Protein AF-A0AAJ5ZAP2-F1 (afdb_monomer)

Radius of gyration: 28.14 Å; Cα contacts (8 Å, |Δi|>4): 403; chains: 1; bounding box: 97×47×74 Å

Structure (mmCIF, N/CA/C/O backbone):
data_AF-A0AAJ5ZAP2-F1
#
_entry.id   AF-A0AAJ5ZAP2-F1
#
loop_
_atom_site.group_PDB
_atom_site.id
_atom_site.type_symbol
_atom_site.label_atom_id
_atom_site.label_alt_id
_atom_site.label_comp_id
_atom_site.label_asym_id
_atom_site.label_entity_id
_atom_site.label_seq_id
_atom_site.pdbx_PDB_ins_code
_atom_site.Cartn_x
_atom_site.Cartn_y
_atom_site.Cartn_z
_atom_site.occupancy
_atom_site.B_iso_or_equiv
_atom_site.auth_seq_id
_atom_site.auth_comp_id
_atom_site.auth_asym_id
_atom_site.auth_atom_id
_atom_site.pdbx_PDB_model_num
ATOM 1 N N . MET A 1 1 ? 60.462 7.845 -5.601 1.00 35.00 1 MET A N 1
ATOM 2 C CA . MET A 1 1 ? 60.141 7.765 -7.045 1.00 35.00 1 MET A CA 1
ATOM 3 C C . MET A 1 1 ? 59.303 6.509 -7.248 1.00 35.00 1 MET A C 1
ATOM 5 O O . MET A 1 1 ? 59.851 5.425 -7.328 1.00 35.00 1 MET A O 1
ATOM 9 N N . ASN A 1 2 ? 58.041 6.566 -6.832 1.00 30.36 2 ASN A N 1
ATOM 10 C CA . ASN A 1 2 ? 56.838 6.958 -7.588 1.00 30.36 2 ASN A CA 1
ATOM 11 C C . ASN A 1 2 ? 56.250 5.815 -8.423 1.00 30.36 2 ASN A C 1
ATOM 13 O O . ASN A 1 2 ? 56.623 5.593 -9.567 1.00 30.36 2 ASN A O 1
ATOM 17 N N . ALA A 1 3 ? 55.321 5.131 -7.747 1.00 27.92 3 ALA A N 1
ATOM 18 C CA . ALA A 1 3 ? 53.934 4.926 -8.154 1.00 27.92 3 ALA A CA 1
ATOM 19 C C . ALA A 1 3 ? 53.707 4.349 -9.554 1.00 27.92 3 ALA A C 1
ATOM 21 O O . ALA A 1 3 ? 53.581 5.059 -10.549 1.00 27.92 3 ALA A O 1
ATOM 22 N N . LYS A 1 4 ? 53.555 3.022 -9.559 1.00 31.20 4 LYS A N 1
ATOM 23 C CA . LYS A 1 4 ? 52.759 2.300 -10.544 1.00 31.20 4 LYS A CA 1
ATOM 24 C C . LYS A 1 4 ? 51.305 2.768 -10.476 1.00 31.20 4 LYS A C 1
ATOM 26 O O . LYS A 1 4 ? 50.776 3.020 -9.397 1.00 31.20 4 LYS A O 1
ATOM 31 N N . ALA A 1 5 ? 50.721 2.847 -11.665 1.00 32.69 5 ALA A N 1
ATOM 32 C CA . ALA A 1 5 ? 49.314 3.016 -11.969 1.00 32.69 5 ALA A CA 1
ATOM 33 C C . ALA A 1 5 ? 48.377 2.358 -10.940 1.00 32.69 5 ALA A C 1
ATOM 35 O O . ALA A 1 5 ? 48.368 1.138 -10.795 1.00 32.69 5 ALA A O 1
ATOM 36 N N . ASN A 1 6 ? 47.558 3.181 -10.284 1.00 32.16 6 ASN A N 1
ATOM 37 C CA . ASN A 1 6 ? 46.301 2.737 -9.698 1.00 32.16 6 ASN A CA 1
ATOM 38 C C . ASN A 1 6 ? 45.279 2.643 -10.835 1.00 32.16 6 ASN A C 1
ATOM 40 O O . ASN A 1 6 ? 44.655 3.638 -11.196 1.00 32.16 6 ASN A O 1
ATOM 44 N N . SER A 1 7 ? 45.119 1.454 -11.408 1.00 30.97 7 SER A N 1
ATOM 45 C CA . SER A 1 7 ? 43.859 1.070 -12.036 1.00 30.97 7 SER A CA 1
ATOM 46 C C . SER A 1 7 ? 42.903 0.682 -10.910 1.00 30.97 7 SER A C 1
ATOM 48 O O . SER A 1 7 ? 42.856 -0.475 -10.496 1.00 30.97 7 SER A O 1
ATOM 50 N N . SER A 1 8 ? 42.191 1.663 -10.356 1.00 30.97 8 SER A N 1
ATOM 51 C CA . SER A 1 8 ? 40.983 1.370 -9.592 1.00 30.97 8 SER A CA 1
ATOM 52 C C . SER A 1 8 ? 39.903 1.002 -10.603 1.00 30.97 8 SER A C 1
ATOM 54 O O . SER A 1 8 ? 39.194 1.872 -11.112 1.00 30.97 8 SER A O 1
ATOM 56 N N . GLU A 1 9 ? 39.814 -0.284 -10.934 1.00 32.97 9 GLU A N 1
ATOM 57 C CA . GLU A 1 9 ? 38.525 -0.862 -11.291 1.00 32.97 9 GLU A CA 1
ATOM 58 C C . GLU A 1 9 ? 37.625 -0.592 -10.087 1.00 32.97 9 GLU A C 1
ATOM 60 O O . GLU A 1 9 ? 37.771 -1.182 -9.020 1.00 32.97 9 GLU A O 1
ATOM 65 N N . ALA A 1 10 ? 36.803 0.447 -10.218 1.00 32.34 10 ALA A N 1
ATOM 66 C CA . ALA A 1 10 ? 35.693 0.655 -9.326 1.00 32.34 10 ALA A CA 1
ATOM 67 C C . ALA A 1 10 ? 34.831 -0.596 -9.465 1.00 32.34 10 ALA A C 1
ATOM 69 O O . ALA A 1 10 ? 34.274 -0.838 -10.536 1.00 32.34 10 ALA A O 1
ATOM 70 N N . ASP A 1 11 ? 34.778 -1.392 -8.400 1.00 31.66 11 ASP A N 1
ATOM 71 C CA . ASP A 1 11 ? 33.745 -2.392 -8.191 1.00 31.66 11 ASP A CA 1
ATOM 72 C C . ASP A 1 11 ? 32.400 -1.667 -8.293 1.00 31.66 11 ASP A C 1
ATOM 74 O O . ASP A 1 11 ? 31.864 -1.140 -7.316 1.00 31.66 11 ASP A O 1
ATOM 78 N N . SER A 1 12 ? 31.871 -1.568 -9.513 1.00 31.80 12 SER A N 1
ATOM 79 C CA . SER A 1 12 ? 30.492 -1.190 -9.738 1.00 31.80 12 SER A CA 1
ATOM 80 C C . SER A 1 12 ? 29.685 -2.281 -9.061 1.00 31.80 12 SER A C 1
ATOM 82 O O . SER A 1 12 ? 29.642 -3.411 -9.558 1.00 31.80 12 SER A O 1
ATOM 84 N N . VAL A 1 13 ? 29.107 -1.968 -7.902 1.00 32.22 13 VAL A N 1
ATOM 85 C CA . VAL A 1 13 ? 28.144 -2.825 -7.216 1.00 32.22 13 VAL A CA 1
ATOM 86 C C . VAL A 1 13 ? 26.986 -3.009 -8.184 1.00 32.22 13 VAL A C 1
ATOM 88 O O . VAL A 1 13 ? 26.042 -2.228 -8.227 1.00 32.22 13 VAL A O 1
ATOM 91 N N . THR A 1 14 ? 27.103 -4.020 -9.037 1.00 38.72 14 THR A N 1
ATOM 92 C CA . THR A 1 14 ? 26.036 -4.418 -9.932 1.00 38.72 14 THR A CA 1
ATOM 93 C C . THR A 1 14 ? 25.037 -5.080 -9.008 1.00 38.72 14 THR A C 1
ATOM 95 O O . THR A 1 14 ? 25.288 -6.172 -8.494 1.00 38.72 14 THR A O 1
ATOM 98 N N . PHE A 1 15 ? 23.934 -4.395 -8.725 1.00 47.97 15 PHE A N 1
ATOM 99 C CA . PHE A 1 15 ? 22.787 -5.001 -8.063 1.00 47.97 15 PHE A CA 1
ATOM 100 C C . PHE A 1 15 ? 22.165 -6.003 -9.049 1.00 47.97 15 PHE A C 1
ATOM 102 O O . PHE A 1 15 ? 21.147 -5.741 -9.687 1.00 47.97 15 PHE A O 1
ATOM 109 N N . LEU A 1 16 ? 22.827 -7.148 -9.239 1.00 53.59 16 LEU A N 1
ATOM 110 C CA . LEU A 1 16 ? 22.269 -8.281 -9.964 1.00 53.59 16 LEU A CA 1
ATOM 111 C C . LEU A 1 16 ? 21.009 -8.700 -9.213 1.00 53.59 16 LEU A C 1
ATOM 113 O O . LEU A 1 16 ? 21.064 -9.006 -8.018 1.00 53.59 16 LEU A O 1
ATOM 117 N N . ARG A 1 17 ? 19.861 -8.662 -9.899 1.00 64.62 17 ARG A N 1
ATOM 118 C CA . ARG A 1 17 ? 18.603 -9.100 -9.295 1.00 64.62 17 ARG A CA 1
ATOM 119 C C . ARG A 1 17 ? 18.758 -10.536 -8.794 1.00 64.62 17 ARG A C 1
ATOM 121 O O . ARG A 1 17 ? 19.274 -11.374 -9.538 1.00 64.62 17 ARG A O 1
ATOM 128 N N . PRO A 1 18 ? 18.276 -10.835 -7.576 1.00 69.19 18 PRO A N 1
ATOM 129 C CA . PRO A 1 18 ? 18.155 -12.206 -7.107 1.00 69.19 18 PRO A CA 1
ATOM 130 C C . PRO A 1 18 ? 17.430 -13.079 -8.143 1.00 69.19 18 PRO A C 1
ATOM 132 O O . PRO A 1 18 ? 16.469 -12.645 -8.781 1.00 69.19 18 PRO A O 1
ATOM 135 N N . GLU A 1 19 ? 17.898 -14.308 -8.346 1.00 75.56 19 GLU A N 1
ATOM 136 C CA . GLU A 1 19 ? 17.391 -15.195 -9.405 1.00 75.56 19 GLU A CA 1
ATOM 137 C C . GLU A 1 19 ? 15.884 -15.491 -9.256 1.00 75.56 19 GLU A C 1
ATOM 139 O O . GLU A 1 19 ? 15.150 -15.635 -10.234 1.00 75.56 19 GLU A O 1
ATOM 144 N N . ASP A 1 20 ? 15.397 -15.553 -8.021 1.00 70.75 20 ASP A N 1
ATOM 145 C CA . ASP A 1 20 ? 13.991 -15.732 -7.672 1.00 70.75 20 ASP A CA 1
ATOM 146 C C . ASP A 1 20 ? 13.127 -14.505 -8.005 1.00 70.75 20 ASP A C 1
ATOM 148 O O . ASP A 1 20 ? 11.982 -14.670 -8.438 1.00 70.75 20 ASP A O 1
ATOM 152 N N . ALA A 1 21 ? 13.676 -13.294 -7.873 1.00 69.19 21 ALA A N 1
ATOM 153 C CA . ALA A 1 21 ? 13.019 -12.053 -8.282 1.00 69.19 21 ALA A CA 1
ATOM 154 C C . ALA A 1 21 ? 12.800 -12.017 -9.799 1.00 69.19 21 ALA A C 1
ATOM 156 O O . ALA A 1 21 ? 11.685 -11.760 -10.264 1.00 69.19 21 ALA A O 1
ATOM 157 N N . VAL A 1 22 ? 13.840 -12.353 -10.569 1.00 77.06 22 VAL A N 1
ATOM 158 C CA . VAL A 1 22 ? 13.761 -12.441 -12.036 1.00 77.06 22 VAL A CA 1
ATOM 159 C C . VAL A 1 22 ? 12.716 -13.477 -12.448 1.00 77.06 22 VAL A C 1
ATOM 161 O O . VAL A 1 22 ? 11.820 -13.166 -13.229 1.00 77.06 22 VAL A O 1
ATOM 164 N N . LYS A 1 23 ? 12.745 -14.677 -11.853 1.00 83.00 23 LYS A N 1
ATOM 165 C CA . LYS A 1 23 ? 11.758 -15.736 -12.134 1.00 83.00 23 LYS A CA 1
ATOM 166 C C . LYS A 1 23 ? 10.319 -15.296 -11.859 1.00 83.00 23 LYS A C 1
ATOM 168 O O . LYS A 1 23 ? 9.431 -15.595 -12.656 1.00 83.00 23 LYS A O 1
ATOM 173 N N . ALA A 1 24 ? 10.072 -14.604 -10.745 1.00 83.50 24 ALA A N 1
ATOM 174 C CA . ALA A 1 24 ? 8.732 -14.140 -10.389 1.00 83.50 24 ALA A CA 1
ATOM 175 C C . ALA A 1 24 ? 8.211 -13.075 -11.367 1.00 83.50 24 ALA A C 1
ATOM 177 O O . ALA A 1 24 ? 7.065 -13.166 -11.812 1.00 83.50 24 ALA A O 1
ATOM 178 N N . ALA A 1 25 ? 9.049 -12.099 -11.726 1.00 85.56 25 ALA A N 1
ATOM 179 C CA . ALA A 1 25 ? 8.686 -11.064 -12.690 1.00 85.56 25 ALA A CA 1
ATOM 180 C C . ALA A 1 25 ? 8.449 -11.646 -14.090 1.00 85.56 25 ALA A C 1
ATOM 182 O O . ALA A 1 25 ? 7.410 -11.365 -14.684 1.00 85.56 25 ALA A O 1
ATOM 183 N N . SER A 1 26 ? 9.324 -12.535 -14.570 1.00 88.06 26 SER A N 1
ATOM 184 C CA . SER A 1 26 ? 9.144 -13.221 -15.856 1.00 88.06 26 SER A CA 1
ATOM 185 C C . SER A 1 26 ? 7.879 -14.077 -15.898 1.00 88.06 26 SER A C 1
ATOM 187 O O . SER A 1 26 ? 7.193 -14.106 -16.914 1.00 88.06 26 SER A O 1
ATOM 189 N N . ALA A 1 27 ? 7.498 -14.732 -14.795 1.00 89.75 27 ALA A N 1
ATOM 190 C CA . ALA A 1 27 ? 6.236 -15.470 -14.741 1.00 89.75 27 ALA A CA 1
ATOM 191 C C . ALA A 1 27 ? 5.016 -14.543 -14.908 1.00 89.75 27 ALA A C 1
ATOM 193 O O . ALA A 1 27 ? 4.077 -14.873 -15.632 1.00 89.75 27 ALA A O 1
ATOM 194 N N . TRP A 1 28 ? 5.026 -13.369 -14.267 1.00 90.62 28 TRP A N 1
ATOM 195 C CA . TRP A 1 28 ? 3.941 -12.390 -14.395 1.00 90.62 28 TRP A CA 1
ATOM 196 C C . TRP A 1 28 ? 3.925 -11.727 -15.775 1.00 90.62 28 TRP A C 1
ATOM 198 O O . TRP A 1 28 ? 2.848 -11.483 -16.320 1.00 90.62 28 TRP A O 1
ATOM 208 N N . ALA A 1 29 ? 5.097 -11.478 -16.353 1.00 90.88 29 ALA A N 1
ATOM 209 C CA . ALA A 1 29 ? 5.235 -10.943 -17.698 1.00 90.88 29 ALA A CA 1
ATOM 210 C C . ALA A 1 29 ? 4.732 -11.932 -18.762 1.00 90.88 29 ALA A C 1
ATOM 212 O O . ALA A 1 29 ? 3.958 -11.541 -19.634 1.00 90.88 29 ALA A O 1
ATOM 213 N N . ALA A 1 30 ? 5.065 -13.220 -18.639 1.00 90.62 30 ALA A N 1
ATOM 214 C CA . ALA A 1 30 ? 4.570 -14.274 -19.526 1.00 90.62 30 ALA A CA 1
ATOM 215 C C . ALA A 1 30 ? 3.039 -14.429 -19.449 1.00 90.62 30 ALA A C 1
ATOM 217 O O . ALA A 1 30 ? 2.363 -14.586 -20.470 1.00 90.62 30 ALA A O 1
ATOM 218 N N . ASP A 1 31 ? 2.467 -14.339 -18.245 1.00 88.31 31 ASP A N 1
ATOM 219 C CA . ASP A 1 31 ? 1.015 -14.306 -18.047 1.00 88.31 31 ASP A CA 1
ATOM 220 C C . ASP A 1 31 ? 0.371 -13.104 -18.757 1.00 88.31 31 ASP A C 1
ATOM 222 O O . ASP A 1 31 ? -0.652 -13.251 -19.437 1.00 88.31 31 ASP A O 1
ATOM 226 N N . PHE A 1 32 ? 0.969 -11.917 -18.613 1.00 87.88 32 PHE A N 1
ATOM 227 C CA . PHE A 1 32 ? 0.505 -10.696 -19.268 1.00 87.88 32 PHE A CA 1
ATOM 228 C C . PHE A 1 32 ? 0.581 -10.813 -20.796 1.00 87.88 32 PHE A C 1
ATOM 230 O O . PHE A 1 32 ? -0.401 -10.517 -21.480 1.00 87.88 32 PHE A O 1
ATOM 237 N N . GLU A 1 33 ? 1.698 -11.316 -21.326 1.00 88.50 33 GLU A N 1
ATOM 238 C CA . GLU A 1 33 ? 1.918 -11.533 -22.757 1.00 88.50 33 GLU A CA 1
ATOM 239 C C . GLU A 1 33 ? 0.881 -12.493 -23.345 1.00 88.50 33 GLU A C 1
ATOM 241 O O . GLU A 1 33 ? 0.242 -12.187 -24.355 1.00 88.50 33 GLU A O 1
ATOM 246 N N . LYS A 1 34 ? 0.659 -13.640 -22.694 1.00 85.62 34 LYS A N 1
ATOM 247 C CA . LYS A 1 34 ? -0.332 -14.635 -23.122 1.00 85.62 34 LYS A CA 1
ATOM 248 C C . LYS A 1 34 ? -1.722 -14.015 -23.256 1.00 85.62 34 LYS A C 1
ATOM 250 O O . LYS A 1 34 ? -2.425 -14.262 -24.238 1.00 85.62 34 LYS A O 1
ATOM 255 N N . LEU A 1 35 ? -2.123 -13.219 -22.269 1.00 78.75 35 LEU A N 1
ATOM 256 C CA . LEU A 1 35 ? -3.440 -12.590 -22.239 1.00 78.75 35 LEU A CA 1
ATOM 257 C C . LEU A 1 35 ? -3.541 -11.424 -23.236 1.00 78.75 35 LEU A C 1
ATOM 259 O O . LEU A 1 35 ? -4.592 -11.252 -23.852 1.00 78.75 35 LEU A O 1
ATOM 263 N N . GLY A 1 36 ? -2.455 -10.677 -23.452 1.00 78.94 36 GLY A N 1
ATOM 264 C CA . GLY A 1 36 ? -2.366 -9.632 -24.475 1.00 78.94 36 GLY A CA 1
ATOM 265 C C . GLY A 1 36 ? -2.441 -10.187 -25.896 1.00 78.94 36 GLY A C 1
ATOM 266 O O . GLY A 1 36 ? -3.236 -9.708 -26.701 1.00 78.94 36 GLY A O 1
ATOM 267 N N . ASN A 1 37 ? -1.703 -11.259 -26.190 1.00 79.19 37 ASN A N 1
ATOM 268 C CA . ASN A 1 37 ? -1.760 -11.950 -27.480 1.00 79.19 37 ASN A CA 1
ATOM 269 C C . ASN A 1 37 ? -3.158 -12.514 -27.759 1.00 79.19 37 ASN A C 1
ATOM 271 O O . ASN A 1 37 ? -3.663 -12.400 -28.875 1.00 79.19 37 ASN A O 1
ATOM 275 N N . TYR A 1 38 ? -3.818 -13.066 -26.739 1.00 73.44 38 TYR A N 1
ATOM 276 C CA . TYR A 1 38 ? -5.204 -13.510 -26.865 1.00 73.44 38 TYR A CA 1
ATOM 277 C C . TYR A 1 38 ? -6.162 -12.340 -27.153 1.00 73.44 38 TYR A C 1
ATOM 279 O O . TYR A 1 38 ? -7.026 -12.453 -28.022 1.00 73.44 38 TYR A O 1
ATOM 287 N N . ALA A 1 39 ? -6.003 -11.204 -26.466 1.00 69.81 39 ALA A N 1
ATOM 288 C CA . ALA A 1 39 ? -6.816 -10.009 -26.701 1.00 69.81 39 ALA A CA 1
ATOM 289 C C . ALA A 1 39 ? -6.634 -9.444 -28.123 1.00 69.81 39 ALA A C 1
ATOM 291 O O . ALA A 1 39 ? -7.624 -9.087 -28.760 1.00 69.81 39 ALA A O 1
ATOM 292 N N . LEU A 1 40 ? -5.400 -9.434 -28.641 1.00 69.94 40 LEU A N 1
ATOM 293 C CA . LEU A 1 40 ? -5.080 -9.025 -30.015 1.00 69.94 40 LEU A CA 1
ATOM 294 C C . LEU A 1 40 ? -5.739 -9.926 -31.070 1.00 69.94 40 LEU A C 1
ATOM 296 O O . LEU A 1 40 ? -6.211 -9.439 -32.095 1.00 69.94 40 LEU A O 1
ATOM 300 N N . GLN A 1 41 ? -5.771 -11.239 -30.832 1.00 69.31 41 GLN A N 1
ATOM 301 C CA . GLN A 1 41 ? -6.314 -12.219 -31.779 1.00 69.31 41 GLN A CA 1
ATOM 302 C C . GLN A 1 41 ? -7.844 -12.267 -31.785 1.00 69.31 41 GLN A C 1
ATOM 304 O O . GLN A 1 41 ? -8.451 -12.576 -32.810 1.00 69.31 41 GLN A O 1
ATOM 309 N N . VAL A 1 42 ? -8.481 -11.977 -30.648 1.00 62.59 42 VAL A N 1
ATOM 310 C CA . VAL A 1 42 ? -9.920 -12.175 -30.454 1.00 62.59 42 VAL A CA 1
ATOM 311 C C . VAL A 1 42 ? -10.589 -10.860 -30.043 1.00 62.59 42 VAL A C 1
ATOM 313 O O . VAL A 1 42 ? -11.173 -10.742 -28.963 1.00 62.59 42 VAL A O 1
ATOM 316 N N . ASN A 1 43 ? -10.506 -9.876 -30.946 1.00 52.38 43 ASN A N 1
ATOM 317 C CA . ASN A 1 43 ? -10.952 -8.479 -30.792 1.00 52.38 43 ASN A CA 1
ATOM 318 C C . ASN A 1 43 ? -12.410 -8.324 -30.280 1.00 52.38 43 ASN A C 1
ATOM 320 O O . ASN A 1 43 ? -12.748 -7.313 -29.681 1.00 52.38 43 ASN A O 1
ATOM 324 N N . GLU A 1 44 ? -13.271 -9.338 -30.444 1.00 51.53 44 GLU A N 1
ATOM 325 C CA . GLU A 1 44 ? -14.665 -9.357 -29.950 1.00 51.53 44 GLU A CA 1
ATOM 326 C C . GLU A 1 44 ? -14.846 -10.027 -28.563 1.00 51.53 44 GLU A C 1
ATOM 328 O O . GLU A 1 44 ? -15.847 -9.800 -27.880 1.00 51.53 44 GLU A O 1
ATOM 333 N N . LEU A 1 45 ? -13.886 -10.836 -28.084 1.00 49.81 45 LEU A N 1
ATOM 334 C CA . LEU A 1 45 ? -13.981 -11.562 -26.798 1.00 49.81 45 LEU A CA 1
ATOM 335 C C . LEU A 1 45 ? -13.122 -10.975 -25.670 1.00 49.81 45 LEU A C 1
ATOM 337 O O . LEU A 1 45 ? -13.333 -11.347 -24.510 1.00 49.81 45 LEU A O 1
ATOM 341 N N . TYR A 1 46 ? -12.227 -10.021 -25.955 1.00 54.44 46 TYR A N 1
ATOM 342 C CA . TYR A 1 46 ? -11.356 -9.408 -24.937 1.00 54.44 46 TYR A CA 1
ATOM 343 C C . TYR A 1 46 ? -12.144 -8.821 -23.745 1.00 54.44 46 TYR A C 1
ATOM 345 O O . TYR A 1 46 ? -11.687 -8.894 -22.602 1.00 54.44 46 TYR A O 1
ATOM 353 N N . LYS A 1 47 ? -13.384 -8.343 -23.979 1.00 49.50 47 LYS A N 1
ATOM 354 C CA . LYS A 1 47 ? -14.302 -7.821 -22.946 1.00 49.50 47 LYS A CA 1
ATOM 355 C C . LYS A 1 47 ? -14.632 -8.838 -21.837 1.00 49.50 47 LYS A C 1
ATOM 357 O O . LYS A 1 47 ? -15.063 -8.403 -20.767 1.00 49.50 47 LYS A O 1
ATOM 362 N N . ARG A 1 48 ? -14.488 -10.149 -22.085 1.00 53.41 48 ARG A N 1
ATOM 363 C CA . ARG A 1 48 ? -14.825 -11.244 -21.150 1.00 53.41 48 ARG A CA 1
ATOM 364 C C . ARG A 1 48 ? -13.604 -11.942 -20.548 1.00 53.41 48 ARG A C 1
ATOM 366 O O . ARG A 1 48 ? -13.725 -12.494 -19.461 1.00 53.41 48 ARG A O 1
ATOM 373 N N . THR A 1 49 ? -12.463 -11.942 -21.233 1.00 51.66 49 THR A N 1
ATOM 374 C CA . THR A 1 49 ? -11.304 -12.775 -20.865 1.00 51.66 49 THR A CA 1
ATOM 375 C C . THR A 1 49 ? -10.151 -12.010 -20.220 1.00 51.66 49 THR A C 1
ATOM 377 O O . THR A 1 49 ? -9.393 -12.620 -19.472 1.00 51.66 49 THR A O 1
ATOM 380 N N . ALA A 1 50 ? -10.009 -10.703 -20.468 1.00 58.78 50 ALA A N 1
ATOM 381 C CA . ALA A 1 50 ? -8.917 -9.896 -19.914 1.00 58.78 50 ALA A CA 1
ATOM 382 C C . ALA A 1 50 ? -9.373 -8.443 -19.635 1.00 58.78 50 ALA A C 1
ATOM 384 O O . ALA A 1 50 ? -9.088 -7.527 -20.411 1.00 58.78 50 ALA A O 1
ATOM 385 N N . PRO A 1 51 ? -10.119 -8.203 -18.538 1.00 57.00 51 PRO A N 1
ATOM 386 C CA . PRO A 1 51 ? -10.814 -6.935 -18.277 1.00 57.00 51 PRO A CA 1
ATOM 387 C C . PRO A 1 51 ? -9.891 -5.721 -18.059 1.00 57.00 51 PRO A C 1
ATOM 389 O O . PRO A 1 51 ? -10.346 -4.583 -18.154 1.00 57.00 51 PRO A O 1
ATOM 392 N N . TYR A 1 52 ? -8.599 -5.915 -17.805 1.00 67.06 52 TYR A N 1
ATOM 393 C CA . TYR A 1 52 ? -7.628 -4.823 -17.663 1.00 67.06 52 TYR A CA 1
ATOM 394 C C . TYR A 1 52 ? -7.228 -4.189 -19.005 1.00 67.06 52 TYR A C 1
ATOM 396 O O . TYR A 1 52 ? -6.925 -3.003 -19.038 1.00 67.06 52 TYR A O 1
ATOM 404 N N . PHE A 1 53 ? -7.360 -4.897 -20.132 1.00 61.75 53 PHE A N 1
ATOM 405 C CA . PHE A 1 53 ? -7.289 -4.276 -21.465 1.00 61.75 53 PHE A CA 1
ATOM 406 C C . PHE A 1 53 ? -8.556 -3.466 -21.816 1.00 61.75 53 PHE A C 1
ATOM 408 O O . PHE A 1 53 ? -8.636 -2.852 -22.877 1.00 61.75 53 PHE A O 1
ATOM 415 N N . LYS A 1 54 ? -9.567 -3.458 -20.931 1.00 55.22 54 LYS A N 1
ATOM 416 C CA . LYS A 1 54 ? -10.858 -2.770 -21.102 1.00 55.22 54 LYS A CA 1
ATOM 417 C C . LYS A 1 54 ? -11.026 -1.546 -20.191 1.00 55.22 54 LYS A C 1
ATOM 419 O O . LYS A 1 54 ? -11.865 -0.702 -20.495 1.00 55.22 54 LYS A O 1
ATOM 424 N N . SER A 1 55 ? -10.296 -1.435 -19.078 1.00 47.25 55 SER A N 1
ATOM 425 C CA . SER A 1 55 ? -10.736 -0.664 -17.897 1.00 47.25 55 SER A CA 1
ATOM 426 C C . SER A 1 55 ? -10.917 0.854 -18.085 1.00 47.25 55 SER A C 1
ATOM 428 O O . SER A 1 55 ? -11.631 1.451 -17.286 1.00 47.25 55 SER A O 1
ATOM 430 N N . ASN A 1 56 ? -10.408 1.466 -19.163 1.00 42.06 56 ASN A N 1
ATOM 431 C CA . ASN A 1 56 ? -10.687 2.872 -19.517 1.00 42.06 56 ASN A CA 1
ATOM 432 C C . ASN A 1 56 ? -11.400 3.075 -20.872 1.00 42.06 56 ASN A C 1
ATOM 434 O O . ASN A 1 56 ? -11.618 4.208 -21.299 1.00 42.06 56 ASN A O 1
ATOM 438 N N . VAL A 1 57 ? -11.822 1.992 -21.531 1.00 38.06 57 VAL A N 1
ATOM 439 C CA . VAL A 1 57 ? -12.451 2.015 -22.867 1.00 38.06 57 VAL A CA 1
ATOM 440 C C . VAL A 1 57 ? -13.956 2.310 -22.798 1.00 38.06 57 VAL A C 1
ATOM 442 O O . VAL A 1 57 ? -14.548 2.749 -23.775 1.00 38.06 57 VAL A O 1
ATOM 445 N N . SER A 1 58 ? -14.600 2.171 -21.631 1.00 39.41 58 SER A N 1
ATOM 446 C CA . SER A 1 58 ? -16.043 2.444 -21.495 1.00 39.41 58 SER A CA 1
ATOM 447 C C . SER A 1 58 ? -16.435 3.914 -21.704 1.00 39.41 58 SER A C 1
ATOM 449 O O . SER A 1 58 ? -17.615 4.197 -21.891 1.00 39.41 58 SER A O 1
ATOM 451 N N . ARG A 1 59 ? -15.475 4.852 -21.703 1.00 42.41 59 ARG A N 1
ATOM 452 C CA . ARG A 1 59 ? -15.724 6.254 -22.082 1.00 42.41 59 ARG A CA 1
ATOM 453 C C . ARG A 1 59 ? -15.601 6.521 -23.583 1.00 42.41 59 ARG A C 1
ATOM 455 O O . ARG A 1 59 ? -16.094 7.549 -24.031 1.00 42.41 59 ARG A O 1
ATOM 462 N N . TYR A 1 60 ? -14.999 5.613 -24.351 1.00 39.31 60 TYR A N 1
ATOM 463 C CA . TYR A 1 60 ? -14.683 5.823 -25.761 1.00 39.31 60 TYR A CA 1
ATOM 464 C C . TYR A 1 60 ? -15.119 4.613 -26.601 1.00 39.31 60 TYR A C 1
ATOM 466 O O . TYR A 1 60 ? -14.303 3.815 -27.038 1.00 39.31 60 TYR A O 1
ATOM 474 N N . HIS A 1 61 ? -16.427 4.550 -26.864 1.00 42.31 61 HIS A N 1
ATOM 475 C CA . HIS A 1 61 ? -17.058 3.868 -28.004 1.00 42.31 61 HIS A CA 1
ATOM 476 C C . HIS A 1 61 ? -17.078 2.322 -28.028 1.00 42.31 61 HIS A C 1
ATOM 478 O O . HIS A 1 61 ? -16.080 1.630 -27.874 1.00 42.31 61 HIS A O 1
ATOM 484 N N . ASP A 1 62 ? -18.254 1.767 -28.342 1.00 44.88 62 ASP A N 1
ATOM 485 C CA . ASP A 1 62 ? -18.516 0.322 -28.407 1.00 44.88 62 ASP A CA 1
ATOM 486 C C . ASP A 1 62 ? -17.887 -0.422 -29.606 1.00 44.88 62 ASP A C 1
ATOM 488 O O . ASP A 1 62 ? -18.035 -1.639 -29.677 1.00 44.88 62 ASP A O 1
ATOM 492 N N . ASN A 1 63 ? -17.135 0.256 -30.486 1.00 47.16 63 ASN A N 1
ATOM 493 C CA . ASN A 1 63 ? -16.650 -0.281 -31.773 1.00 47.16 63 ASN A CA 1
ATOM 494 C C . ASN A 1 63 ? -15.153 -0.019 -32.073 1.00 47.16 63 ASN A C 1
ATOM 496 O O . ASN A 1 63 ? -14.764 0.022 -33.241 1.00 47.16 63 ASN A O 1
ATOM 500 N N . VAL A 1 64 ? -14.299 0.213 -31.072 1.00 46.41 64 VAL A N 1
ATOM 501 C CA . VAL A 1 64 ? -12.882 0.551 -31.326 1.00 46.41 64 VAL A CA 1
ATOM 502 C C . VAL A 1 64 ? -12.004 -0.698 -31.272 1.00 46.41 64 VAL A C 1
ATOM 504 O O . VAL A 1 64 ? -12.034 -1.445 -30.296 1.00 46.41 64 VAL A O 1
ATOM 507 N N . ALA A 1 65 ? -11.218 -0.912 -32.331 1.00 52.69 65 ALA A N 1
ATOM 508 C CA . ALA A 1 65 ? -10.158 -1.913 -32.377 1.00 52.69 65 ALA A CA 1
ATOM 509 C C . ALA A 1 65 ? -9.129 -1.680 -31.256 1.00 52.69 65 ALA A C 1
ATOM 511 O O . ALA A 1 65 ? -8.910 -0.548 -30.834 1.00 52.69 65 ALA A O 1
ATOM 512 N N . PHE A 1 66 ? -8.486 -2.751 -30.791 1.00 53.88 66 PHE A N 1
ATOM 513 C CA . PHE A 1 66 ? -7.423 -2.695 -29.788 1.00 53.88 66 PHE A CA 1
ATOM 514 C C . PHE A 1 66 ? -6.342 -1.642 -30.128 1.00 53.88 66 PHE A C 1
ATOM 516 O O . PHE A 1 66 ? -5.616 -1.773 -31.113 1.00 53.88 66 PHE A O 1
ATOM 523 N N . ASP A 1 67 ? -6.269 -0.585 -29.314 1.00 60.44 67 ASP A N 1
ATOM 524 C CA . ASP A 1 67 ? -5.465 0.619 -29.556 1.00 60.44 67 ASP A CA 1
ATOM 525 C C . ASP A 1 67 ? -4.076 0.508 -28.904 1.00 60.44 67 ASP A C 1
ATOM 527 O O . ASP A 1 67 ? -3.948 0.228 -27.708 1.00 60.44 67 ASP A O 1
ATOM 531 N N . ALA A 1 68 ? -3.023 0.774 -29.682 1.00 57.31 68 ALA A N 1
ATOM 532 C CA . ALA A 1 68 ? -1.645 0.821 -29.203 1.00 57.31 68 ALA A CA 1
ATOM 533 C C . ALA A 1 68 ? -1.459 1.831 -28.065 1.00 57.31 68 ALA A C 1
ATOM 535 O O . ALA A 1 68 ? -0.683 1.585 -27.142 1.00 57.31 68 ALA A O 1
ATOM 536 N N . HIS A 1 69 ? -2.212 2.933 -28.072 1.00 59.03 69 HIS A N 1
ATOM 537 C CA . HIS A 1 69 ? -2.173 3.932 -27.012 1.00 59.03 69 HIS A CA 1
ATOM 538 C C . HIS A 1 69 ? -2.618 3.361 -25.655 1.00 59.03 69 HIS A C 1
ATOM 540 O O . HIS A 1 69 ? -2.024 3.695 -24.632 1.00 59.03 69 HIS A O 1
ATOM 546 N N . LEU A 1 70 ? -3.600 2.451 -25.620 1.00 59.41 70 LEU A N 1
ATOM 547 C CA . LEU A 1 70 ? -4.070 1.812 -24.379 1.00 59.41 70 LEU A CA 1
ATOM 548 C C . LEU A 1 70 ? -3.025 0.870 -23.775 1.00 59.41 70 LEU A C 1
ATOM 550 O O . LEU A 1 70 ? -2.908 0.769 -22.554 1.00 59.41 70 LEU A O 1
ATOM 554 N N . VAL A 1 71 ? -2.259 0.191 -24.629 1.00 58.16 71 VAL A N 1
ATOM 555 C CA . VAL A 1 71 ? -1.143 -0.656 -24.197 1.00 58.16 71 VAL A CA 1
ATOM 556 C C . VAL A 1 71 ? 0.040 0.205 -23.767 1.00 58.16 71 VAL A C 1
ATOM 558 O O . VAL A 1 71 ? 0.644 -0.066 -22.737 1.00 58.16 71 VAL A O 1
ATOM 561 N N . LYS A 1 72 ? 0.341 1.269 -24.520 1.00 58.56 72 LYS A N 1
ATOM 562 C CA . LYS A 1 72 ? 1.505 2.139 -24.317 1.00 58.56 72 LYS A CA 1
ATOM 563 C C . LYS A 1 72 ? 1.387 3.071 -23.113 1.00 58.56 72 LYS A C 1
ATOM 565 O O . LYS A 1 72 ? 2.399 3.386 -22.502 1.00 58.56 72 LYS A O 1
ATOM 570 N N . THR A 1 73 ? 0.180 3.494 -22.743 1.00 57.38 73 THR A N 1
ATOM 571 C CA . THR A 1 73 ? -0.053 4.383 -21.586 1.00 57.38 73 THR A CA 1
ATOM 572 C C . THR A 1 73 ? 0.014 3.678 -20.230 1.00 57.38 73 THR A C 1
ATOM 574 O O . THR A 1 73 ? -0.337 4.290 -19.228 1.00 57.38 73 THR A O 1
ATOM 577 N N . GLY A 1 74 ? 0.406 2.398 -20.183 1.00 58.41 74 GLY A N 1
ATOM 578 C CA . GLY A 1 74 ? 0.562 1.642 -18.935 1.00 58.41 74 GLY A CA 1
ATOM 579 C C . GLY A 1 74 ? -0.750 1.344 -18.198 1.00 58.41 74 GLY A C 1
ATOM 580 O O . GLY A 1 74 ? -0.770 0.678 -17.168 1.00 58.41 74 GLY A O 1
ATOM 581 N N . VAL A 1 75 ? -1.893 1.745 -18.763 1.00 69.12 75 VAL A N 1
ATOM 582 C CA . VAL A 1 75 ? -3.225 1.507 -18.191 1.00 69.12 75 VAL A CA 1
ATOM 583 C C . VAL A 1 75 ? -3.506 0.009 -18.048 1.00 69.12 75 VAL A C 1
ATOM 585 O O . VAL A 1 75 ? -4.006 -0.433 -17.012 1.00 69.12 75 VAL A O 1
ATOM 588 N N . ALA A 1 76 ? -3.171 -0.784 -19.070 1.00 72.06 76 ALA A N 1
ATOM 589 C CA . ALA A 1 76 ? -3.405 -2.226 -19.062 1.00 72.06 76 ALA A CA 1
ATOM 590 C C . ALA A 1 76 ? -2.465 -2.977 -18.106 1.00 72.06 76 ALA A C 1
ATOM 592 O O . ALA A 1 76 ? -2.917 -3.870 -17.389 1.00 72.06 76 ALA A O 1
ATOM 593 N N . SER A 1 77 ? -1.178 -2.614 -18.072 1.00 76.56 77 SER A N 1
ATOM 594 C CA . SER A 1 77 ? -0.188 -3.217 -17.170 1.00 76.56 77 SER A CA 1
ATOM 595 C C . SER A 1 77 ? -0.455 -2.820 -15.719 1.00 76.56 77 SER A C 1
ATOM 597 O O . SER A 1 77 ? -0.510 -3.693 -14.858 1.00 76.56 77 SER A O 1
ATOM 599 N N . GLY A 1 78 ? -0.746 -1.547 -15.444 1.00 80.19 78 GLY A N 1
ATOM 600 C CA . GLY A 1 78 ? -1.149 -1.079 -14.121 1.00 80.19 78 GLY A CA 1
ATOM 601 C C . GLY A 1 78 ? -2.416 -1.771 -13.615 1.00 80.19 78 GLY A C 1
ATOM 602 O O . GLY A 1 78 ? -2.462 -2.224 -12.473 1.00 80.19 78 GLY A O 1
ATOM 603 N N . ALA A 1 79 ? -3.442 -1.935 -14.455 1.00 78.31 79 ALA A N 1
ATOM 604 C CA . ALA A 1 79 ? -4.655 -2.665 -14.076 1.00 78.31 79 ALA A CA 1
ATOM 605 C C . ALA A 1 79 ? -4.404 -4.172 -13.860 1.00 78.31 79 ALA A C 1
ATOM 607 O O . ALA A 1 79 ? -4.929 -4.742 -12.902 1.00 78.31 79 ALA A O 1
ATOM 608 N N . PHE A 1 80 ? -3.574 -4.808 -14.693 1.00 86.00 80 PHE A N 1
ATOM 609 C CA . PHE A 1 80 ? -3.140 -6.195 -14.495 1.00 86.00 80 PHE A CA 1
ATOM 610 C C . PHE A 1 80 ? -2.393 -6.374 -13.166 1.00 86.00 80 PHE A C 1
ATOM 612 O O . PHE A 1 80 ? -2.729 -7.264 -12.380 1.00 86.00 80 PHE A O 1
ATOM 619 N N . LEU A 1 81 ? -1.417 -5.508 -12.883 1.00 88.56 81 LEU A N 1
ATOM 620 C CA . LEU A 1 81 ? -0.641 -5.546 -11.645 1.00 88.56 81 LEU A CA 1
ATOM 621 C C . LEU A 1 81 ? -1.520 -5.291 -10.425 1.00 88.56 81 LEU A C 1
ATOM 623 O O . LEU A 1 81 ? -1.403 -6.027 -9.453 1.00 88.56 81 LEU A O 1
ATOM 627 N N . ASN A 1 82 ? -2.447 -4.334 -10.486 1.00 86.94 82 ASN A N 1
ATOM 628 C CA . ASN A 1 82 ? -3.417 -4.102 -9.413 1.00 86.94 82 ASN A CA 1
ATOM 629 C C . ASN A 1 82 ? -4.253 -5.354 -9.105 1.00 86.94 82 ASN A C 1
ATOM 631 O O . ASN A 1 82 ? -4.461 -5.677 -7.937 1.00 86.94 82 ASN A O 1
ATOM 635 N N . GLU A 1 83 ? -4.697 -6.101 -10.122 1.00 86.50 83 GLU A N 1
ATOM 636 C CA . GLU A 1 83 ? -5.421 -7.360 -9.905 1.00 86.50 83 GLU A CA 1
ATOM 637 C C . GLU A 1 83 ? -4.525 -8.427 -9.257 1.00 86.50 83 GLU A C 1
ATOM 639 O O . GLU A 1 83 ? -4.935 -9.099 -8.304 1.00 86.50 83 GLU A O 1
ATOM 644 N N . ARG A 1 84 ? -3.297 -8.602 -9.763 1.00 87.81 84 ARG A N 1
ATOM 645 C CA . ARG A 1 84 ? -2.344 -9.590 -9.234 1.00 87.81 84 ARG A CA 1
ATOM 646 C C . ARG A 1 84 ? -1.946 -9.272 -7.797 1.00 87.81 84 ARG A C 1
ATOM 648 O O . ARG A 1 84 ? -2.032 -10.147 -6.939 1.00 87.81 84 ARG A O 1
ATOM 655 N N . ILE A 1 85 ? -1.578 -8.024 -7.527 1.00 90.94 85 ILE A N 1
ATOM 656 C CA . ILE A 1 85 ? -1.207 -7.540 -6.198 1.00 90.94 85 ILE A CA 1
ATOM 657 C C . ILE A 1 85 ? -2.409 -7.619 -5.260 1.00 90.94 85 ILE A C 1
ATOM 659 O O . ILE A 1 85 ? -2.254 -8.123 -4.155 1.00 90.94 85 ILE A O 1
ATOM 663 N N . GLY A 1 86 ? -3.614 -7.247 -5.701 1.00 90.50 86 GLY A N 1
ATOM 664 C CA . GLY A 1 86 ? -4.830 -7.356 -4.890 1.00 90.50 86 GLY A CA 1
ATOM 665 C C . GLY A 1 86 ? -5.088 -8.774 -4.369 1.00 90.50 86 GLY A C 1
ATOM 666 O O . GLY A 1 86 ? -5.453 -8.944 -3.207 1.00 90.50 86 GLY A O 1
ATOM 667 N N . LYS A 1 87 ? -4.820 -9.811 -5.176 1.00 90.31 87 LYS A N 1
ATOM 668 C CA . LYS A 1 87 ? -4.910 -11.216 -4.727 1.00 90.31 87 LYS A CA 1
ATOM 669 C C . LYS A 1 87 ? -3.870 -11.555 -3.658 1.00 90.31 87 LYS A C 1
ATOM 671 O O . LYS A 1 87 ? -4.193 -12.255 -2.703 1.00 90.31 87 LYS A O 1
ATOM 676 N N . VAL A 1 88 ? -2.642 -11.054 -3.802 1.00 92.12 88 VAL A N 1
ATOM 677 C CA . VAL A 1 88 ? -1.569 -11.249 -2.811 1.00 92.12 88 VAL A CA 1
ATOM 678 C C . VAL A 1 88 ? -1.882 -10.498 -1.512 1.00 92.12 88 VAL A C 1
ATOM 680 O O . VAL A 1 88 ? -1.745 -11.072 -0.436 1.00 92.12 88 VAL A O 1
ATOM 683 N N . VAL A 1 89 ? -2.365 -9.255 -1.602 1.00 94.44 89 VAL A N 1
ATOM 684 C CA . VAL A 1 89 ? -2.795 -8.440 -0.455 1.00 94.44 89 VAL A CA 1
ATOM 685 C C . VAL A 1 89 ? -3.941 -9.125 0.290 1.00 94.44 89 VAL A C 1
ATOM 687 O O . VAL A 1 89 ? -3.901 -9.195 1.512 1.00 94.44 89 VAL A O 1
ATOM 690 N N . GLN A 1 90 ? -4.937 -9.669 -0.420 1.00 95.19 90 GLN A N 1
ATOM 691 C CA . GLN A 1 90 ? -6.045 -10.395 0.209 1.00 95.19 90 GLN A CA 1
ATOM 692 C C . GLN A 1 90 ? -5.561 -11.642 0.951 1.00 95.19 90 GLN A C 1
ATOM 694 O O . GLN A 1 90 ? -5.938 -11.843 2.099 1.00 95.19 90 GLN A O 1
ATOM 699 N N . ALA A 1 91 ? -4.697 -12.449 0.332 1.00 94.94 91 ALA A N 1
ATOM 700 C CA . ALA A 1 91 ? -4.145 -13.631 0.990 1.00 94.94 91 ALA A CA 1
ATOM 701 C C . ALA A 1 91 ? -3.342 -13.262 2.250 1.00 94.94 91 ALA A C 1
ATOM 703 O O . ALA A 1 91 ? -3.404 -13.961 3.262 1.00 94.94 91 ALA A O 1
ATOM 704 N N . GLU A 1 92 ? -2.608 -12.149 2.202 1.00 95.25 92 GLU A N 1
ATOM 705 C CA . GLU A 1 92 ? -1.869 -11.642 3.354 1.00 95.25 92 GLU A CA 1
ATOM 706 C C . GLU A 1 92 ? -2.800 -11.107 4.451 1.00 95.25 92 GLU A C 1
ATOM 708 O O . GLU A 1 92 ? -2.585 -11.405 5.626 1.00 95.25 92 GLU A O 1
ATOM 713 N N . LEU A 1 93 ? -3.867 -10.393 4.085 1.00 95.38 93 LEU A N 1
ATOM 714 C CA . LEU A 1 93 ? -4.906 -9.956 5.016 1.00 95.38 93 LEU A CA 1
ATOM 715 C C . LEU A 1 93 ? -5.560 -11.149 5.716 1.00 95.38 93 LEU A C 1
ATOM 717 O O . LEU A 1 93 ? -5.662 -11.157 6.941 1.00 95.38 93 LEU A O 1
ATOM 721 N N . ASP A 1 94 ? -5.942 -12.182 4.966 1.00 95.19 94 ASP A N 1
ATOM 722 C CA . ASP A 1 94 ? -6.542 -13.398 5.521 1.00 95.19 94 ASP A CA 1
ATOM 723 C C . ASP A 1 94 ? -5.585 -14.072 6.518 1.00 95.19 94 ASP A C 1
ATOM 725 O O . ASP A 1 94 ? -5.990 -14.481 7.610 1.00 95.19 94 ASP A O 1
ATOM 729 N N . ARG A 1 95 ? -4.286 -14.129 6.192 1.00 95.31 95 ARG A N 1
ATOM 730 C CA . ARG A 1 95 ? -3.240 -14.651 7.086 1.00 95.31 95 ARG A CA 1
ATOM 731 C C . ARG A 1 95 ? -3.098 -13.810 8.359 1.00 95.31 95 ARG A C 1
ATOM 733 O O . ARG A 1 95 ? -2.963 -14.364 9.453 1.00 95.31 95 ARG A O 1
ATOM 740 N N . VAL A 1 96 ? -3.106 -12.485 8.230 1.00 93.25 96 VAL A N 1
ATOM 741 C CA . VAL A 1 96 ? -3.024 -11.531 9.346 1.00 93.25 96 VAL A CA 1
ATOM 742 C C . VAL A 1 96 ? -4.253 -11.632 10.248 1.00 93.25 96 VAL A C 1
ATOM 744 O O . VAL A 1 96 ? -4.100 -11.721 11.467 1.00 93.25 96 VAL A O 1
ATOM 747 N N . ASN A 1 97 ? -5.455 -11.684 9.682 1.00 92.44 97 ASN A N 1
ATOM 748 C CA . ASN A 1 97 ? -6.703 -11.831 10.430 1.00 92.44 97 ASN A CA 1
ATOM 749 C C . ASN A 1 97 ? -6.817 -13.217 11.075 1.00 92.44 97 ASN A C 1
ATOM 751 O O . ASN A 1 97 ? -7.282 -13.325 12.207 1.00 92.44 97 ASN A O 1
ATOM 755 N N . GLY A 1 98 ? -6.276 -14.267 10.454 1.00 90.94 98 GLY A N 1
ATOM 756 C CA . GLY A 1 98 ? -6.099 -15.563 11.115 1.00 90.94 98 GLY A CA 1
ATOM 757 C C . GLY A 1 98 ? -5.251 -15.472 12.392 1.00 90.94 98 GLY A C 1
ATOM 758 O O . GLY A 1 98 ? -5.454 -16.243 13.329 1.00 90.94 98 GLY A O 1
ATOM 759 N N . ARG A 1 99 ? -4.332 -14.500 12.467 1.00 88.44 99 ARG A N 1
ATOM 760 C CA . ARG A 1 99 ? -3.477 -14.263 13.637 1.00 88.44 99 ARG A CA 1
ATOM 761 C C . ARG A 1 99 ? -4.091 -13.299 14.658 1.00 88.44 99 ARG A C 1
ATOM 763 O O . ARG A 1 99 ? -4.043 -13.596 15.848 1.00 88.44 99 ARG A O 1
ATOM 770 N N . PHE A 1 100 ? -4.637 -12.162 14.229 1.00 88.44 100 PHE A N 1
ATOM 771 C CA . PHE A 1 100 ? -5.077 -11.066 15.112 1.00 88.44 100 PHE A CA 1
ATOM 772 C C . PHE A 1 100 ? -6.592 -10.810 15.113 1.00 88.44 100 PHE A C 1
ATOM 774 O O . PHE A 1 100 ? -7.074 -10.020 15.924 1.00 88.44 100 PHE A O 1
ATOM 781 N N . GLY A 1 101 ? -7.363 -11.499 14.272 1.00 86.12 101 GLY A N 1
ATOM 782 C CA . GLY A 1 101 ? -8.799 -11.260 14.086 1.00 86.12 101 GLY A CA 1
ATOM 783 C C . GLY A 1 101 ? -9.651 -11.507 15.333 1.00 86.12 101 GLY A C 1
ATOM 784 O O . GLY A 1 101 ? -10.716 -10.915 15.476 1.00 86.12 101 GLY A O 1
ATOM 785 N N . HIS A 1 102 ? -9.159 -12.308 16.284 1.00 83.50 102 HIS A N 1
ATOM 786 C CA . HIS A 1 102 ? -9.790 -12.487 17.598 1.00 83.50 102 HIS A CA 1
ATOM 787 C C . HIS A 1 102 ? -9.784 -11.204 18.454 1.00 83.50 102 HIS A C 1
ATOM 789 O O . HIS A 1 102 ? -10.651 -11.040 19.311 1.00 83.50 102 HIS A O 1
ATOM 795 N N . ILE A 1 103 ? -8.834 -10.292 18.211 1.00 86.44 103 ILE A N 1
ATOM 796 C CA . ILE A 1 103 ? -8.771 -8.960 18.828 1.00 86.44 103 ILE A CA 1
ATOM 797 C C . ILE A 1 103 ? -9.564 -7.970 17.974 1.00 86.44 103 ILE A C 1
ATOM 799 O O . ILE A 1 103 ? -10.479 -7.302 18.460 1.00 86.44 103 ILE A O 1
ATOM 803 N N . TYR A 1 104 ? -9.196 -7.876 16.695 1.00 87.94 104 TYR A N 1
ATOM 804 C CA . TYR A 1 104 ? -9.811 -6.983 15.723 1.00 87.94 104 TYR A CA 1
ATOM 805 C C . TYR A 1 104 ? -9.591 -7.525 14.314 1.00 87.94 104 TYR A C 1
ATOM 807 O O . TYR A 1 104 ? -8.461 -7.608 13.840 1.00 87.94 104 TYR A O 1
ATOM 815 N N . ASP A 1 105 ? -10.684 -7.875 13.646 1.00 89.38 105 ASP A N 1
ATOM 816 C CA . ASP A 1 105 ? -10.671 -8.307 12.252 1.00 89.38 105 ASP A CA 1
ATOM 817 C C . ASP A 1 105 ? -10.566 -7.078 11.337 1.00 89.38 105 ASP A C 1
ATOM 819 O O . ASP A 1 105 ? -11.466 -6.230 11.349 1.00 89.38 105 ASP A O 1
ATOM 823 N N . LEU A 1 106 ? -9.451 -6.929 10.616 1.00 90.50 106 LEU A N 1
ATOM 824 C CA . LEU A 1 106 ? -9.227 -5.809 9.697 1.00 90.50 106 LEU A CA 1
ATOM 825 C C . LEU A 1 106 ? -9.964 -6.063 8.381 1.00 90.50 106 LEU A C 1
ATOM 827 O O . LEU A 1 106 ? -9.888 -7.153 7.817 1.00 90.50 106 LEU A O 1
ATOM 831 N N . ASN A 1 107 ? -10.623 -5.045 7.831 1.00 91.94 107 ASN A N 1
ATOM 832 C CA . ASN A 1 107 ? -11.079 -5.107 6.441 1.00 91.94 107 ASN A CA 1
ATOM 833 C C . ASN A 1 107 ? -9.969 -4.675 5.459 1.00 91.94 107 ASN A C 1
ATOM 835 O O . ASN A 1 107 ? -8.952 -4.107 5.857 1.00 91.94 107 ASN A O 1
ATOM 839 N N . MET A 1 108 ? -10.185 -4.909 4.159 1.00 92.62 108 MET A N 1
ATOM 840 C CA . MET A 1 108 ? -9.219 -4.560 3.106 1.00 92.62 108 MET A CA 1
ATOM 841 C C . MET A 1 108 ? -8.800 -3.087 3.143 1.00 92.62 108 MET A C 1
ATOM 843 O O . MET A 1 108 ? -7.614 -2.789 3.076 1.00 92.62 108 MET A O 1
ATOM 847 N N . ALA A 1 109 ? -9.753 -2.165 3.290 1.00 91.44 109 ALA A N 1
ATOM 848 C CA . ALA A 1 109 ? -9.446 -0.738 3.328 1.00 91.44 109 ALA A CA 1
ATOM 849 C C . ALA A 1 109 ? -8.588 -0.375 4.552 1.00 91.44 109 ALA A C 1
ATOM 851 O O . ALA A 1 109 ? -7.672 0.430 4.448 1.00 91.44 109 ALA A O 1
ATOM 852 N N . GLU A 1 110 ? -8.841 -0.992 5.707 1.00 91.00 110 GLU A N 1
ATOM 853 C CA . GLU A 1 110 ? -8.025 -0.795 6.906 1.00 91.00 110 GLU A CA 1
ATOM 854 C C . GLU A 1 110 ? -6.606 -1.344 6.710 1.00 91.00 110 GLU A C 1
ATOM 856 O O . GLU A 1 110 ? -5.641 -0.649 7.029 1.00 91.00 110 GLU A O 1
ATOM 861 N N . PHE A 1 111 ? -6.461 -2.533 6.123 1.00 93.75 111 PHE A N 1
ATOM 862 C CA . PHE A 1 111 ? -5.149 -3.128 5.867 1.00 93.75 111 PHE A CA 1
ATOM 863 C C . PHE A 1 111 ? -4.325 -2.337 4.846 1.00 93.75 111 PHE A C 1
ATOM 865 O O . PHE A 1 111 ? -3.137 -2.109 5.054 1.00 93.75 111 PHE A O 1
ATOM 872 N N . LEU A 1 112 ? -4.967 -1.821 3.796 1.00 92.38 112 LEU A N 1
ATOM 873 C CA . LEU A 1 112 ? -4.342 -0.936 2.808 1.00 92.38 112 LEU A CA 1
ATOM 874 C C . LEU A 1 112 ? -3.812 0.374 3.414 1.00 92.38 112 LEU A C 1
ATOM 876 O O . LEU A 1 112 ? -2.878 0.967 2.875 1.00 92.38 112 LEU A O 1
ATOM 880 N N . THR A 1 113 ? -4.345 0.801 4.563 1.00 90.62 113 THR A N 1
ATOM 881 C CA . THR A 1 113 ? -3.818 1.961 5.301 1.00 90.62 113 THR A CA 1
ATOM 882 C C . THR A 1 113 ? -2.672 1.621 6.259 1.00 90.62 113 THR A C 1
ATOM 884 O O . THR A 1 113 ? -1.958 2.528 6.692 1.00 90.62 113 THR A O 1
ATOM 887 N N . CYS A 1 114 ? -2.449 0.343 6.595 1.00 91.00 114 CYS A N 1
ATOM 888 C CA . CYS A 1 114 ? -1.335 -0.061 7.457 1.00 91.00 114 CYS A CA 1
ATOM 889 C C . CYS A 1 114 ? 0.002 0.297 6.796 1.00 91.00 114 CYS A C 1
ATOM 891 O O . CYS A 1 114 ? 0.230 -0.061 5.646 1.00 91.00 114 CYS A O 1
ATOM 893 N N . ALA A 1 115 ? 0.893 0.988 7.517 1.00 86.94 115 ALA A N 1
ATOM 894 C CA . ALA A 1 115 ? 2.226 1.372 7.027 1.00 86.94 115 ALA A CA 1
ATOM 895 C C . ALA A 1 115 ? 2.232 2.027 5.623 1.00 86.94 115 ALA A C 1
ATOM 897 O O . ALA A 1 115 ? 3.169 1.820 4.846 1.00 86.94 115 ALA A O 1
ATOM 898 N N . ALA A 1 116 ? 1.170 2.782 5.295 1.00 89.38 116 ALA A N 1
ATOM 899 C CA . ALA A 1 116 ? 0.948 3.378 3.975 1.00 89.38 116 ALA A CA 1
ATOM 900 C C . ALA A 1 116 ? 1.062 2.358 2.817 1.00 89.38 116 ALA A C 1
ATOM 902 O O . ALA A 1 116 ? 1.624 2.654 1.761 1.00 89.38 116 ALA A O 1
ATOM 903 N N . LEU A 1 117 ? 0.552 1.136 3.028 1.00 92.00 117 LEU A N 1
ATOM 904 C CA . LEU A 1 117 ? 0.630 0.014 2.089 1.00 92.00 117 LEU A CA 1
ATOM 905 C C . LEU A 1 117 ? 0.138 0.390 0.684 1.00 92.00 117 LEU A C 1
ATOM 907 O O . LEU A 1 117 ? 0.853 0.154 -0.289 1.00 92.00 117 LEU A O 1
ATOM 911 N N . GLU A 1 118 ? -1.042 1.006 0.574 1.00 91.50 118 GLU A N 1
ATOM 912 C CA . GLU A 1 118 ? -1.613 1.436 -0.711 1.00 91.50 118 GLU A CA 1
ATOM 913 C C . GLU A 1 118 ? -0.699 2.415 -1.457 1.00 91.50 118 GLU A C 1
ATOM 915 O O . GLU A 1 118 ? -0.426 2.228 -2.641 1.00 91.50 118 GLU A O 1
ATOM 920 N N . GLU A 1 119 ? -0.178 3.428 -0.761 1.00 90.81 119 GLU A N 1
ATOM 921 C CA . GLU A 1 119 ? 0.712 4.432 -1.348 1.00 90.81 119 GLU A CA 1
ATOM 922 C C . GLU A 1 119 ? 1.998 3.787 -1.874 1.00 90.81 119 GLU A C 1
ATOM 924 O O . GLU A 1 119 ? 2.408 4.026 -3.010 1.00 90.81 119 GLU A O 1
ATOM 929 N N . ARG A 1 120 ? 2.611 2.907 -1.079 1.00 91.38 120 ARG A N 1
ATOM 930 C CA . ARG A 1 120 ? 3.863 2.229 -1.441 1.00 91.38 120 ARG A CA 1
ATOM 931 C C . ARG A 1 120 ? 3.687 1.255 -2.602 1.00 91.38 120 ARG A C 1
ATOM 933 O O . ARG A 1 120 ? 4.546 1.217 -3.482 1.00 91.38 120 ARG A O 1
ATOM 940 N N . ILE A 1 121 ? 2.578 0.512 -2.639 1.00 91.62 121 ILE A N 1
ATOM 941 C CA . ILE A 1 121 ? 2.206 -0.321 -3.793 1.00 91.62 121 ILE A CA 1
ATOM 942 C C . ILE A 1 121 ? 1.985 0.562 -5.024 1.00 91.62 121 ILE A C 1
ATOM 944 O O . ILE A 1 121 ? 2.485 0.246 -6.103 1.00 91.62 121 ILE A O 1
ATOM 948 N N . SER A 1 122 ? 1.268 1.678 -4.873 1.00 89.12 122 SER A N 1
ATOM 949 C CA . SER A 1 122 ? 0.992 2.584 -5.987 1.00 89.12 122 SER A CA 1
ATOM 950 C C . SER A 1 122 ? 2.274 3.166 -6.572 1.00 89.12 122 SER A C 1
ATOM 952 O O . SER A 1 122 ? 2.373 3.243 -7.794 1.00 89.12 122 SER A O 1
ATOM 954 N N . ILE A 1 123 ? 3.254 3.545 -5.745 1.00 90.25 123 ILE A N 1
ATOM 955 C CA . ILE A 1 123 ? 4.566 4.006 -6.220 1.00 90.25 123 ILE A CA 1
ATOM 956 C C . ILE A 1 123 ? 5.231 2.923 -7.074 1.00 90.25 123 ILE A C 1
ATOM 958 O O . ILE A 1 123 ? 5.739 3.231 -8.148 1.00 90.25 123 ILE A O 1
ATOM 962 N N . GLU A 1 124 ? 5.205 1.668 -6.622 1.00 89.62 124 GLU A N 1
ATOM 963 C CA . GLU A 1 124 ? 5.834 0.548 -7.326 1.00 89.62 124 GLU A CA 1
ATOM 964 C C . GLU A 1 124 ? 5.192 0.269 -8.691 1.00 89.62 124 GLU A C 1
ATOM 966 O O . GLU A 1 124 ? 5.899 0.030 -9.667 1.00 89.62 124 GLU A O 1
ATOM 971 N N . ILE A 1 125 ? 3.865 0.361 -8.788 1.00 88.44 125 ILE A N 1
ATOM 972 C CA . ILE A 1 125 ? 3.151 0.236 -10.066 1.00 88.44 125 ILE A CA 1
ATOM 973 C C . ILE A 1 125 ? 3.471 1.429 -10.981 1.00 88.44 125 ILE A C 1
ATOM 975 O O . ILE A 1 125 ? 3.752 1.239 -12.163 1.00 88.44 125 ILE A O 1
ATOM 979 N N . CYS A 1 126 ? 3.489 2.650 -10.433 1.00 87.62 126 CYS A N 1
ATOM 980 C CA . CYS A 1 126 ? 3.767 3.881 -11.180 1.00 87.62 126 CYS A CA 1
ATOM 981 C C . CYS A 1 126 ? 5.167 3.920 -11.814 1.00 87.62 126 CYS A C 1
ATOM 983 O O . CYS A 1 126 ? 5.361 4.684 -12.757 1.00 87.62 126 CYS A O 1
ATOM 985 N N . VAL A 1 127 ? 6.134 3.120 -11.342 1.00 88.44 127 VAL A N 1
ATOM 986 C CA . VAL A 1 127 ? 7.470 3.020 -11.963 1.00 88.44 127 VAL A CA 1
ATOM 987 C C . VAL A 1 127 ? 7.372 2.655 -13.448 1.00 88.44 127 VAL A C 1
ATOM 989 O O . VAL A 1 127 ? 8.149 3.160 -14.259 1.00 88.44 127 VAL A O 1
ATOM 992 N N . LEU A 1 128 ? 6.409 1.807 -13.822 1.00 86.88 128 LEU A N 1
ATOM 993 C CA . LEU A 1 128 ? 6.254 1.368 -15.212 1.00 86.88 128 LEU A CA 1
ATOM 994 C C . LEU A 1 128 ? 5.793 2.498 -16.136 1.00 86.88 128 LEU A C 1
ATOM 996 O O . LEU A 1 128 ? 6.150 2.511 -17.310 1.00 86.88 128 LEU A O 1
ATOM 1000 N N . ASP A 1 129 ? 5.065 3.475 -15.602 1.00 79.25 129 ASP A N 1
ATOM 1001 C CA . ASP A 1 129 ? 4.599 4.629 -16.370 1.00 79.25 129 ASP A CA 1
ATOM 1002 C C . ASP A 1 129 ? 5.680 5.715 -16.478 1.00 79.25 129 ASP A C 1
ATOM 1004 O O . ASP A 1 129 ? 5.692 6.498 -17.429 1.00 79.25 129 ASP A O 1
ATOM 1008 N N . THR A 1 130 ? 6.591 5.793 -15.503 1.00 83.38 130 THR A N 1
ATOM 1009 C CA . THR A 1 130 ? 7.608 6.855 -15.427 1.00 83.38 130 THR A CA 1
ATOM 1010 C C . THR A 1 130 ? 8.930 6.483 -16.083 1.00 83.38 130 THR A C 1
ATOM 1012 O O . THR A 1 130 ? 9.699 7.372 -16.443 1.00 83.38 130 THR A O 1
ATOM 1015 N N . VAL A 1 131 ? 9.200 5.196 -16.297 1.00 86.75 131 VAL A N 1
ATOM 1016 C CA . VAL A 1 131 ? 10.450 4.713 -16.903 1.00 86.75 131 VAL A CA 1
ATOM 1017 C C . VAL A 1 131 ? 10.777 5.364 -18.246 1.00 86.75 131 VAL A C 1
ATOM 1019 O O . VAL A 1 131 ? 11.932 5.699 -18.489 1.00 86.75 131 VAL A O 1
ATOM 1022 N N . SER A 1 132 ? 9.782 5.637 -19.096 1.00 83.19 132 SER A N 1
ATOM 1023 C CA . SER A 1 132 ? 10.012 6.288 -20.392 1.00 83.19 132 SER A CA 1
ATOM 1024 C C . SER A 1 132 ? 10.524 7.724 -20.262 1.00 83.19 132 SER A C 1
ATOM 1026 O O . SER A 1 132 ? 11.109 8.252 -21.206 1.00 83.19 132 SER A O 1
ATOM 1028 N N . MET A 1 133 ? 10.324 8.367 -19.105 1.00 84.69 133 MET A N 1
ATOM 1029 C CA . MET A 1 133 ? 10.867 9.699 -18.834 1.00 84.69 133 MET A CA 1
ATOM 1030 C C . MET A 1 133 ? 12.378 9.658 -18.595 1.00 84.69 133 MET A C 1
ATOM 1032 O O . MET A 1 133 ? 13.042 10.653 -18.864 1.00 84.69 133 MET A O 1
ATOM 1036 N N . VAL A 1 134 ? 12.942 8.530 -18.145 1.00 88.81 134 VAL A N 1
ATOM 1037 C CA . VAL A 1 134 ? 14.378 8.436 -17.835 1.00 88.81 134 VAL A CA 1
ATOM 1038 C C . VAL A 1 134 ? 15.233 8.615 -19.100 1.00 88.81 134 VAL A C 1
ATOM 1040 O O . VAL A 1 134 ? 16.009 9.572 -19.135 1.00 88.81 134 VAL A O 1
ATOM 1043 N N . PRO A 1 135 ? 15.065 7.825 -20.186 1.00 86.19 135 PRO A N 1
ATOM 1044 C CA . PRO A 1 135 ? 15.830 8.045 -21.417 1.00 86.19 135 PRO A CA 1
ATOM 1045 C C . PRO A 1 135 ? 15.541 9.399 -22.068 1.00 86.19 135 PRO A C 1
ATOM 1047 O O . PRO A 1 135 ? 16.432 9.985 -22.676 1.00 86.19 135 PRO A O 1
ATOM 1050 N N . TYR A 1 136 ? 14.316 9.917 -21.922 1.00 86.06 136 TYR A N 1
ATOM 1051 C CA . TYR A 1 136 ? 13.966 11.251 -22.409 1.00 86.06 136 TYR A CA 1
ATOM 1052 C C . TYR A 1 136 ? 14.803 12.338 -21.723 1.00 86.06 136 TYR A C 1
ATOM 1054 O O . TYR A 1 136 ? 15.455 13.119 -22.411 1.00 86.06 136 TYR A O 1
ATOM 1062 N N . ILE A 1 137 ? 14.838 12.354 -20.384 1.00 88.06 137 ILE A N 1
ATOM 1063 C CA . ILE A 1 137 ? 15.630 13.316 -19.604 1.00 88.06 137 ILE A CA 1
ATOM 1064 C C . ILE A 1 137 ? 17.114 13.172 -19.949 1.00 88.06 137 ILE A C 1
ATOM 1066 O O . ILE A 1 137 ? 17.778 14.171 -20.206 1.00 88.06 137 ILE A O 1
ATOM 1070 N N . MET A 1 138 ? 17.630 11.943 -20.034 1.00 88.81 138 MET A N 1
ATOM 1071 C CA . MET A 1 138 ? 19.025 11.703 -20.423 1.00 88.81 138 MET A CA 1
ATOM 1072 C C . MET A 1 138 ? 19.356 12.192 -21.842 1.00 88.81 138 MET A C 1
ATOM 1074 O O . MET A 1 138 ? 20.506 12.518 -22.113 1.00 88.81 138 MET A O 1
ATOM 1078 N N . GLY A 1 139 ? 18.373 12.248 -22.745 1.00 86.75 139 GLY A N 1
ATOM 1079 C CA . GLY A 1 139 ? 18.548 12.766 -24.102 1.00 86.75 139 GLY A CA 1
ATOM 1080 C C . GLY A 1 139 ? 18.582 14.295 -24.200 1.00 86.75 139 GLY A C 1
ATOM 1081 O O . GLY A 1 139 ? 19.060 14.815 -25.207 1.00 86.75 139 GLY A O 1
ATOM 1082 N N . ILE A 1 140 ? 18.082 15.012 -23.187 1.00 87.12 140 ILE A N 1
ATOM 1083 C CA . ILE A 1 140 ? 18.013 16.486 -23.172 1.00 87.12 140 ILE A CA 1
ATOM 1084 C C . ILE A 1 140 ? 18.927 17.138 -22.125 1.00 87.12 140 ILE A C 1
ATOM 1086 O O . ILE A 1 140 ? 19.257 18.314 -22.261 1.00 87.12 140 ILE A O 1
ATOM 1090 N N . ALA A 1 141 ? 19.320 16.400 -21.085 1.00 89.44 141 ALA A N 1
ATOM 1091 C CA . ALA A 1 141 ? 20.157 16.887 -19.995 1.00 89.44 141 ALA A CA 1
ATOM 1092 C C . ALA A 1 141 ? 21.650 16.867 -20.361 1.00 89.44 141 ALA A C 1
ATOM 1094 O O . ALA A 1 141 ? 22.115 16.021 -21.128 1.00 89.44 141 ALA A O 1
ATOM 1095 N N . SER A 1 142 ? 22.426 17.780 -19.773 1.00 93.56 142 SER A N 1
ATOM 1096 C CA . SER A 1 142 ? 23.887 17.760 -19.880 1.00 93.56 142 SER A CA 1
ATOM 1097 C C . SER A 1 142 ? 24.493 16.591 -19.083 1.00 93.56 142 SER A C 1
ATOM 1099 O O . SER A 1 142 ? 23.868 16.093 -18.139 1.00 93.56 142 SER A O 1
ATOM 1101 N N . PRO A 1 143 ? 25.731 16.160 -19.394 1.00 94.50 143 PRO A N 1
ATOM 1102 C CA . PRO A 1 143 ? 26.420 15.128 -18.618 1.00 94.50 143 PRO A CA 1
ATOM 1103 C C . PRO A 1 143 ? 26.511 15.449 -17.119 1.00 94.50 143 PRO A C 1
ATOM 1105 O O . PRO A 1 143 ? 26.328 14.562 -16.286 1.00 94.50 143 PRO A O 1
ATOM 1108 N N . GLU A 1 144 ? 26.738 16.715 -16.761 1.00 94.50 144 GLU A N 1
ATOM 1109 C CA . GLU A 1 144 ? 26.798 17.168 -15.368 1.00 94.50 144 GLU A CA 1
ATOM 1110 C C . GLU A 1 144 ? 25.435 17.056 -14.675 1.00 94.50 144 GLU A C 1
ATOM 1112 O O . GLU A 1 144 ? 25.362 16.619 -13.526 1.00 94.50 144 GLU A O 1
ATOM 1117 N N . GLN A 1 145 ? 24.349 17.400 -15.375 1.00 94.00 145 GLN A N 1
ATOM 1118 C CA . GLN A 1 145 ? 22.985 17.265 -14.854 1.00 94.00 145 GLN A CA 1
ATOM 1119 C C . GLN A 1 145 ? 22.620 15.795 -14.620 1.00 94.00 145 GLN A C 1
ATOM 1121 O O . GLN A 1 145 ? 22.045 15.460 -13.584 1.00 94.00 145 GLN A O 1
ATOM 1126 N N . ILE A 1 146 ? 22.992 14.905 -15.545 1.00 93.31 146 ILE A N 1
ATOM 1127 C CA . ILE A 1 146 ? 22.780 13.456 -15.411 1.00 93.31 146 ILE A CA 1
ATOM 1128 C C . ILE A 1 146 ? 23.561 12.907 -14.213 1.00 93.31 146 ILE A C 1
ATOM 1130 O O . ILE A 1 146 ? 23.004 12.140 -13.426 1.00 93.31 146 ILE A O 1
ATOM 1134 N N . ALA A 1 147 ? 24.828 13.301 -14.055 1.00 93.75 147 ALA A N 1
ATOM 1135 C CA . ALA A 1 147 ? 25.654 12.879 -12.926 1.00 93.75 147 ALA A CA 1
ATOM 1136 C C . ALA A 1 147 ? 25.056 13.339 -11.588 1.00 93.75 147 ALA A C 1
ATOM 1138 O O . ALA A 1 147 ? 24.960 12.551 -10.650 1.00 93.75 147 ALA A O 1
ATOM 1139 N N . HIS A 1 148 ? 24.582 14.585 -11.518 1.00 94.44 148 HIS A N 1
ATOM 1140 C CA . HIS A 1 148 ? 23.952 15.120 -10.316 1.00 94.44 148 HIS A CA 1
ATOM 1141 C C . HIS A 1 148 ? 22.632 14.414 -9.976 1.00 94.44 148 HIS A C 1
ATOM 1143 O O . HIS A 1 148 ? 22.446 13.981 -8.843 1.00 94.44 148 HIS A O 1
ATOM 1149 N N . LEU A 1 149 ? 21.738 14.223 -10.954 1.00 93.19 149 LEU A N 1
ATOM 1150 C CA . LEU A 1 149 ? 20.487 13.478 -10.759 1.00 93.19 149 LEU A CA 1
ATOM 1151 C C . LEU A 1 149 ? 20.731 12.029 -10.325 1.00 93.19 149 LEU A C 1
ATOM 1153 O O . LEU A 1 149 ? 20.005 11.509 -9.481 1.00 93.19 149 LEU A O 1
ATOM 1157 N N . SER A 1 150 ? 21.760 11.387 -10.880 1.00 94.12 150 SER A N 1
ATOM 1158 C CA . SER A 1 150 ? 22.143 10.021 -10.509 1.00 94.12 150 SER A CA 1
ATOM 1159 C C . SER A 1 150 ? 22.623 9.950 -9.062 1.00 94.12 150 SER A C 1
ATOM 1161 O O . SER A 1 150 ? 22.139 9.101 -8.320 1.00 94.12 150 SER A O 1
ATOM 1163 N N . GLN A 1 151 ? 23.465 10.897 -8.636 1.00 94.38 151 GLN A N 1
ATOM 1164 C CA . GLN A 1 151 ? 23.901 11.006 -7.243 1.00 94.38 151 GLN A CA 1
ATOM 1165 C C . GLN A 1 151 ? 22.709 11.188 -6.293 1.00 94.38 151 GLN A C 1
ATOM 1167 O O . GLN A 1 151 ? 22.578 10.457 -5.317 1.00 94.38 151 GLN A O 1
ATOM 1172 N N . LEU A 1 152 ? 21.790 12.106 -6.608 1.00 93.62 152 LEU A N 1
ATOM 1173 C CA . LEU A 1 152 ? 20.593 12.339 -5.791 1.00 93.62 152 LEU A CA 1
ATOM 1174 C C . LEU A 1 152 ? 19.697 11.091 -5.691 1.00 93.62 152 LEU A C 1
ATOM 1176 O O . LEU A 1 152 ? 19.138 10.812 -4.630 1.00 93.62 152 LEU A O 1
ATOM 1180 N N . ALA A 1 153 ? 19.571 10.324 -6.779 1.00 91.31 153 ALA A N 1
ATOM 1181 C CA . ALA A 1 153 ? 18.809 9.077 -6.793 1.00 91.31 153 ALA A CA 1
ATOM 1182 C C . ALA A 1 153 ? 19.489 7.959 -5.979 1.00 91.31 153 ALA A C 1
ATOM 1184 O O . ALA A 1 153 ? 18.799 7.193 -5.302 1.00 91.31 153 ALA A O 1
ATOM 1185 N N . GLU A 1 154 ? 20.820 7.865 -6.020 1.00 89.75 154 GLU A N 1
ATOM 1186 C CA . GLU A 1 154 ? 21.613 6.935 -5.201 1.00 89.75 154 GLU A CA 1
ATOM 1187 C C . GLU A 1 154 ? 21.516 7.273 -3.707 1.00 89.75 154 GLU A C 1
ATOM 1189 O O . GLU A 1 154 ? 21.271 6.381 -2.889 1.00 89.75 154 GLU A O 1
ATOM 1194 N N . ASP A 1 155 ? 21.581 8.563 -3.369 1.00 91.19 155 ASP A N 1
ATOM 1195 C CA . ASP A 1 155 ? 21.421 9.085 -2.005 1.00 91.19 155 ASP A CA 1
ATOM 1196 C C . ASP A 1 155 ? 19.966 9.026 -1.506 1.00 91.19 155 ASP A C 1
ATOM 1198 O O . ASP A 1 155 ? 19.695 9.232 -0.320 1.00 91.19 155 ASP A O 1
ATOM 1202 N N . ARG A 1 156 ? 19.015 8.711 -2.398 1.00 88.62 156 ARG A N 1
ATOM 1203 C CA . ARG A 1 156 ? 17.562 8.702 -2.149 1.00 88.62 156 ARG A CA 1
ATOM 1204 C C . ARG A 1 156 ? 17.026 10.051 -1.654 1.00 88.62 156 ARG A C 1
ATOM 1206 O O . ARG A 1 156 ? 16.018 10.089 -0.940 1.00 88.62 156 ARG A O 1
ATOM 1213 N N . ASP A 1 157 ? 17.664 11.153 -2.043 1.00 92.19 157 ASP A N 1
ATOM 1214 C CA . ASP A 1 157 ? 17.236 12.508 -1.692 1.00 92.19 157 ASP A CA 1
ATOM 1215 C C . ASP A 1 157 ? 16.124 12.983 -2.637 1.00 92.19 157 ASP A C 1
ATOM 1217 O O . ASP A 1 157 ? 16.340 13.719 -3.603 1.00 92.19 157 ASP A O 1
ATOM 1221 N N . LEU A 1 158 ? 14.901 12.537 -2.344 1.00 90.69 158 LEU A N 1
ATOM 1222 C CA . LEU A 1 158 ? 13.716 12.847 -3.139 1.00 90.69 158 LEU A CA 1
ATOM 1223 C C . LEU A 1 158 ? 13.460 14.357 -3.265 1.00 90.69 158 LEU A C 1
ATOM 1225 O O . LEU A 1 158 ? 13.082 14.820 -4.339 1.00 90.69 158 LEU A O 1
ATOM 1229 N N . ALA A 1 159 ? 13.648 15.118 -2.183 1.00 91.00 159 ALA A N 1
ATOM 1230 C CA . ALA A 1 159 ? 13.318 16.540 -2.159 1.00 91.00 159 ALA A CA 1
ATOM 1231 C C . ALA A 1 159 ? 14.261 17.340 -3.067 1.00 91.00 159 ALA A C 1
ATOM 1233 O O . ALA A 1 159 ? 13.811 18.178 -3.856 1.00 91.00 159 ALA A O 1
ATOM 1234 N N . SER A 1 160 ? 15.563 17.052 -2.999 1.00 92.88 160 SER A N 1
ATOM 1235 C CA . SER A 1 160 ? 16.548 17.670 -3.887 1.00 92.88 160 SER A CA 1
ATOM 1236 C C . SER A 1 160 ? 16.397 17.178 -5.324 1.00 92.88 160 SER A C 1
ATOM 1238 O O . SER A 1 160 ? 16.523 17.983 -6.244 1.00 92.88 160 SER A O 1
ATOM 1240 N N . PHE A 1 161 ? 16.072 15.898 -5.537 1.00 91.69 161 PHE A N 1
ATOM 1241 C CA . PHE A 1 161 ? 15.830 15.337 -6.870 1.00 91.69 161 PHE A CA 1
ATOM 1242 C C . PHE A 1 161 ? 14.657 16.031 -7.579 1.00 91.69 161 PHE A C 1
ATOM 1244 O O . PHE A 1 161 ? 14.802 16.492 -8.713 1.00 91.69 161 PHE A O 1
ATOM 1251 N N . GLU A 1 162 ? 13.516 16.176 -6.897 1.00 90.31 162 GLU A N 1
ATOM 1252 C CA . GLU A 1 162 ? 12.347 16.913 -7.395 1.00 90.31 162 GLU A CA 1
ATOM 1253 C C . GLU A 1 162 ? 12.692 18.377 -7.689 1.00 90.31 162 GLU A C 1
ATOM 1255 O O . GLU A 1 162 ? 12.468 18.863 -8.799 1.00 90.31 162 GLU A O 1
ATOM 1260 N N . SER A 1 163 ? 13.291 19.069 -6.717 1.00 89.19 163 SER A N 1
ATOM 1261 C CA . SER A 1 163 ? 13.681 20.473 -6.863 1.00 89.19 163 SER A CA 1
ATOM 1262 C C . SER A 1 163 ? 14.620 20.676 -8.054 1.00 89.19 163 SER A C 1
ATOM 1264 O O . SER A 1 163 ? 14.454 21.619 -8.829 1.00 89.19 163 SER A O 1
ATOM 1266 N N . TYR A 1 164 ? 15.579 19.771 -8.254 1.00 90.88 164 TYR A N 1
ATOM 1267 C CA . TYR A 1 164 ? 16.519 19.857 -9.363 1.00 90.88 164 TYR A CA 1
ATOM 1268 C C . TYR A 1 164 ? 15.834 19.670 -10.719 1.00 90.88 164 TYR A C 1
ATOM 1270 O O . TYR A 1 164 ? 16.076 20.466 -11.628 1.00 90.88 164 TYR A O 1
ATOM 1278 N N . LEU A 1 165 ? 14.958 18.669 -10.857 1.00 88.50 165 LEU A N 1
ATOM 1279 C CA . LEU A 1 165 ? 14.199 18.443 -12.092 1.00 88.50 165 LEU A CA 1
ATOM 1280 C C . LEU A 1 165 ? 13.324 19.646 -12.460 1.00 88.50 165 LEU A C 1
ATOM 1282 O O . LEU A 1 165 ? 13.285 20.035 -13.628 1.00 88.50 165 LEU A O 1
ATOM 1286 N N . LEU A 1 166 ? 12.657 20.241 -11.468 1.00 86.62 166 LEU A N 1
ATOM 1287 C CA . LEU A 1 166 ? 11.784 21.398 -11.658 1.00 86.62 166 LEU A CA 1
ATOM 1288 C C . LEU A 1 166 ? 12.571 22.667 -12.006 1.00 86.62 166 LEU A C 1
ATOM 1290 O O . LEU A 1 166 ? 12.219 23.359 -12.956 1.00 86.62 166 LEU A O 1
ATOM 1294 N N . ASN A 1 167 ? 13.652 22.965 -11.281 1.00 87.25 167 ASN A N 1
ATOM 1295 C CA . ASN A 1 167 ? 14.435 24.191 -11.484 1.00 87.25 167 ASN A CA 1
ATOM 1296 C C . ASN A 1 167 ? 15.239 24.196 -12.792 1.00 87.25 167 ASN A C 1
ATOM 1298 O O . ASN A 1 167 ? 15.642 25.261 -13.252 1.00 87.25 167 ASN A O 1
ATOM 1302 N N . ASN A 1 168 ? 15.497 23.020 -13.369 1.00 84.12 168 ASN A N 1
ATOM 1303 C CA . ASN A 1 168 ? 16.221 22.876 -14.631 1.00 84.12 168 ASN A CA 1
ATOM 1304 C C . ASN A 1 168 ? 15.292 22.586 -15.825 1.00 84.12 168 ASN A C 1
ATOM 1306 O O . ASN A 1 168 ? 15.793 22.244 -16.894 1.00 84.12 168 ASN A O 1
ATOM 1310 N N . ASP A 1 169 ? 13.965 22.685 -15.656 1.00 81.31 169 ASP A N 1
ATOM 1311 C CA . ASP A 1 169 ? 12.960 22.391 -16.694 1.00 81.31 169 ASP A CA 1
ATOM 1312 C C . ASP A 1 169 ? 13.135 21.002 -17.353 1.00 81.31 169 ASP A C 1
ATOM 1314 O O . ASP A 1 169 ? 12.774 20.781 -18.512 1.00 81.31 169 ASP A O 1
ATOM 1318 N N . LEU A 1 170 ? 13.685 20.036 -16.608 1.00 78.88 170 LEU A N 1
ATOM 1319 C CA . LEU A 1 170 ? 13.929 18.673 -17.094 1.00 78.88 170 LEU A CA 1
ATOM 1320 C C . LEU A 1 170 ? 12.665 17.805 -17.024 1.00 78.88 170 LEU A C 1
ATOM 1322 O O . LEU A 1 170 ? 12.562 16.796 -17.722 1.00 78.88 170 LEU A O 1
ATOM 1326 N N . ASP A 1 171 ? 11.669 18.216 -16.235 1.00 72.44 171 ASP A N 1
ATOM 1327 C CA . ASP A 1 171 ? 10.333 17.627 -16.249 1.00 72.44 171 ASP A CA 1
ATOM 1328 C C . ASP A 1 171 ? 9.379 18.420 -17.160 1.00 72.44 171 ASP A C 1
ATOM 1330 O O . ASP A 1 171 ? 8.796 19.442 -16.790 1.00 72.44 171 ASP A O 1
ATOM 1334 N N . SER A 1 172 ? 9.161 17.892 -18.367 1.00 58.22 172 SER A N 1
ATOM 1335 C CA . SER A 1 172 ? 8.218 18.451 -19.349 1.00 58.22 172 SER A CA 1
ATOM 1336 C C . SER A 1 172 ? 6.751 18.435 -18.894 1.00 58.22 172 SER A C 1
ATOM 1338 O O . SER A 1 172 ? 5.893 19.046 -19.539 1.00 58.22 172 SER A O 1
ATOM 1340 N N . SER A 1 173 ? 6.429 17.738 -17.801 1.00 55.97 173 SER A N 1
ATOM 1341 C CA . SER A 1 173 ? 5.052 17.473 -17.397 1.00 55.97 173 SER A CA 1
ATOM 1342 C C . SER A 1 173 ? 4.387 18.596 -16.590 1.00 55.97 173 SER A C 1
ATOM 1344 O O . SER A 1 173 ? 3.190 18.482 -16.318 1.00 55.97 173 SER A O 1
ATOM 1346 N N . ARG A 1 174 ? 5.112 19.684 -16.259 1.00 46.75 174 ARG A N 1
ATOM 1347 C CA . ARG A 1 174 ? 4.616 20.893 -15.555 1.00 46.75 174 ARG A CA 1
ATOM 1348 C C . ARG A 1 174 ? 3.565 20.577 -14.474 1.00 46.75 174 ARG A C 1
ATOM 1350 O O . ARG A 1 174 ? 2.465 21.129 -14.486 1.00 46.75 174 ARG A O 1
ATOM 1357 N N . GLY A 1 175 ? 3.897 19.684 -13.540 1.00 46.12 175 GLY A N 1
ATOM 1358 C CA . GLY A 1 175 ? 3.071 19.435 -12.353 1.00 46.12 175 GLY A CA 1
ATOM 1359 C C . GLY A 1 175 ? 2.111 18.246 -12.436 1.00 46.12 175 GLY A C 1
ATOM 1360 O O . GLY A 1 175 ? 1.044 18.277 -11.815 1.00 46.12 175 GLY A O 1
ATOM 1361 N N . ARG A 1 176 ? 2.461 17.161 -13.139 1.00 51.31 176 ARG A N 1
ATOM 1362 C CA . ARG A 1 176 ? 1.763 15.886 -12.905 1.00 51.31 176 ARG A CA 1
ATOM 1363 C C . ARG A 1 176 ? 2.092 15.400 -11.488 1.00 51.31 176 ARG A C 1
ATOM 1365 O O . ARG A 1 176 ? 3.218 15.023 -11.224 1.00 51.31 176 ARG A O 1
ATOM 1372 N N . ALA A 1 177 ? 1.081 15.457 -10.614 1.00 53.88 177 ALA A N 1
ATOM 1373 C CA . ALA A 1 177 ? 0.932 14.882 -9.267 1.00 53.88 177 ALA A CA 1
ATOM 1374 C C . ALA A 1 177 ? 2.207 14.378 -8.543 1.00 53.88 177 ALA A C 1
ATOM 1376 O O . ALA A 1 177 ? 2.869 13.462 -9.019 1.00 53.88 177 ALA A O 1
ATOM 1377 N N . SER A 1 178 ? 2.429 14.853 -7.307 1.00 56.62 178 SER A N 1
ATOM 1378 C CA . SER A 1 178 ? 3.538 14.500 -6.386 1.00 56.62 178 SER A CA 1
ATOM 1379 C C . SER A 1 178 ? 3.954 13.019 -6.342 1.00 56.62 178 SER A C 1
ATOM 1381 O O . SER A 1 178 ? 5.114 12.706 -6.097 1.00 56.62 178 SER A O 1
ATOM 1383 N N . ARG A 1 179 ? 3.034 12.092 -6.631 1.00 63.50 179 ARG A N 1
ATOM 1384 C CA . ARG A 1 179 ? 3.282 10.645 -6.750 1.00 63.50 179 ARG A CA 1
ATOM 1385 C C . ARG A 1 179 ? 4.278 10.232 -7.847 1.00 63.50 179 ARG A C 1
ATOM 1387 O O . ARG A 1 179 ? 4.761 9.104 -7.806 1.00 63.50 179 ARG A O 1
ATOM 1394 N N . HIS A 1 180 ? 4.580 11.091 -8.824 1.00 78.06 180 HIS A N 1
ATOM 1395 C CA . HIS A 1 180 ? 5.472 10.742 -9.936 1.00 78.06 180 HIS A CA 1
ATOM 1396 C C . HIS A 1 180 ? 6.960 10.868 -9.600 1.00 78.06 180 HIS A C 1
ATOM 1398 O O . HIS A 1 180 ? 7.734 10.061 -10.105 1.00 78.06 180 HIS A O 1
ATOM 1404 N N . PHE A 1 181 ? 7.377 11.791 -8.727 1.00 87.31 181 PHE A N 1
ATOM 1405 C CA . PHE A 1 181 ? 8.799 11.950 -8.391 1.00 87.31 181 PHE A CA 1
ATOM 1406 C C . PHE A 1 181 ? 9.394 10.744 -7.649 1.00 87.31 181 PHE A C 1
ATOM 1408 O O . PHE A 1 181 ? 10.449 10.269 -8.075 1.00 87.31 181 PHE A O 1
ATOM 1415 N N . PRO A 1 182 ? 8.726 10.152 -6.634 1.00 90.81 182 PRO A N 1
ATOM 1416 C CA . PRO A 1 182 ? 9.213 8.922 -6.010 1.00 90.81 182 PRO A CA 1
ATOM 1417 C C . PRO A 1 182 ? 9.349 7.766 -7.009 1.00 90.81 182 PRO A C 1
ATOM 1419 O O . PRO A 1 182 ? 10.341 7.036 -6.990 1.00 90.81 182 PRO A O 1
ATOM 1422 N N . ALA A 1 183 ? 8.367 7.609 -7.902 1.00 90.25 183 ALA A N 1
ATOM 1423 C CA . ALA A 1 183 ? 8.380 6.572 -8.930 1.00 90.25 183 ALA A CA 1
ATOM 1424 C C . ALA A 1 183 ? 9.462 6.829 -9.991 1.00 90.25 183 ALA A C 1
ATOM 1426 O O . ALA A 1 183 ? 10.135 5.895 -10.415 1.00 90.25 183 ALA A O 1
ATOM 1427 N N . LEU A 1 184 ? 9.667 8.082 -10.405 1.00 89.94 184 LEU A N 1
ATOM 1428 C CA . LEU A 1 184 ? 10.710 8.477 -11.352 1.00 89.94 184 LEU A CA 1
ATOM 1429 C C . LEU A 1 184 ? 12.109 8.257 -10.773 1.00 89.94 184 LEU A C 1
ATOM 1431 O O . LEU A 1 184 ? 12.952 7.697 -11.463 1.00 89.94 184 LEU A O 1
ATOM 1435 N N . MET A 1 185 ? 12.345 8.623 -9.511 1.00 92.00 185 MET A N 1
ATOM 1436 C CA . MET A 1 185 ? 13.623 8.368 -8.841 1.00 92.00 185 MET A CA 1
ATOM 1437 C C . MET A 1 185 ? 13.920 6.862 -8.789 1.00 92.00 185 MET A C 1
ATOM 1439 O O . MET A 1 185 ? 15.010 6.437 -9.158 1.00 92.00 185 MET A O 1
ATOM 1443 N N . ARG A 1 186 ? 12.928 6.028 -8.440 1.00 91.06 186 ARG A N 1
ATOM 1444 C CA . ARG A 1 186 ? 13.071 4.559 -8.493 1.00 91.06 186 ARG A CA 1
ATOM 1445 C C . ARG A 1 186 ? 13.333 4.046 -9.908 1.00 91.06 186 ARG A C 1
ATOM 1447 O O . ARG A 1 186 ? 14.206 3.199 -10.088 1.00 91.06 186 ARG A O 1
ATOM 1454 N N . ALA A 1 187 ? 12.592 4.540 -10.899 1.00 90.31 187 ALA A N 1
ATOM 1455 C CA . ALA A 1 187 ? 12.781 4.174 -12.300 1.00 90.31 187 ALA A CA 1
ATOM 1456 C C . ALA A 1 187 ? 14.193 4.535 -12.781 1.00 90.31 187 ALA A C 1
ATOM 1458 O O . ALA A 1 187 ? 14.829 3.729 -13.455 1.00 90.31 187 ALA A O 1
ATOM 1459 N N . TRP A 1 188 ? 14.700 5.703 -12.379 1.00 92.50 188 TRP A N 1
ATOM 1460 C CA . TRP A 1 188 ? 16.055 6.170 -12.659 1.00 92.50 188 TRP A CA 1
ATOM 1461 C C . TRP A 1 188 ? 17.096 5.228 -12.059 1.00 92.50 188 TRP A C 1
ATOM 1463 O O . TRP A 1 188 ? 17.930 4.696 -12.789 1.00 92.50 188 TRP A O 1
ATOM 1473 N N . THR A 1 189 ? 17.003 4.933 -10.759 1.00 90.62 189 THR A N 1
ATOM 1474 C CA . THR A 1 189 ? 17.910 3.988 -10.090 1.00 90.62 189 THR A CA 1
ATOM 1475 C C . THR A 1 189 ? 17.886 2.616 -10.768 1.00 90.62 189 THR A C 1
ATOM 1477 O O . THR A 1 189 ? 18.938 2.028 -11.008 1.00 90.62 189 THR A O 1
ATOM 1480 N N . ARG A 1 190 ? 16.705 2.093 -11.125 1.00 89.44 190 ARG A N 1
ATOM 1481 C CA . ARG A 1 190 ? 16.582 0.803 -11.831 1.00 89.44 190 ARG A CA 1
ATOM 1482 C C . ARG A 1 190 ? 17.204 0.858 -13.221 1.00 89.44 190 ARG A C 1
ATOM 1484 O O . ARG A 1 190 ? 17.961 -0.039 -13.570 1.00 89.44 190 ARG A O 1
ATOM 1491 N N . TYR A 1 191 ? 16.957 1.931 -13.971 1.00 90.25 191 TYR A N 1
ATOM 1492 C CA . TYR A 1 191 ? 17.529 2.140 -15.297 1.00 90.25 191 TYR A CA 1
ATOM 1493 C C . TYR A 1 191 ? 19.060 2.184 -15.259 1.00 90.25 191 TYR A C 1
ATOM 1495 O O . TYR A 1 191 ? 19.706 1.533 -16.075 1.00 90.25 191 TYR A O 1
ATOM 1503 N N . LEU A 1 192 ? 19.660 2.902 -14.303 1.00 87.38 192 LEU A N 1
ATOM 1504 C CA . LEU A 1 192 ? 21.118 2.983 -14.161 1.00 87.38 192 LEU A CA 1
ATOM 1505 C C . LEU A 1 192 ? 21.765 1.618 -13.908 1.00 87.38 192 LEU A C 1
ATOM 1507 O O . LEU A 1 192 ? 22.855 1.368 -14.422 1.00 87.38 192 LEU A O 1
ATOM 1511 N N . ASN A 1 193 ? 21.069 0.732 -13.197 1.00 84.88 193 ASN A N 1
ATOM 1512 C CA . ASN A 1 193 ? 21.540 -0.614 -12.875 1.00 84.88 193 ASN A CA 1
ATOM 1513 C C . ASN A 1 193 ? 21.360 -1.636 -14.008 1.00 84.88 193 ASN A C 1
ATOM 1515 O O . ASN A 1 193 ? 21.836 -2.764 -13.886 1.00 84.88 193 ASN A O 1
ATOM 1519 N N . LEU A 1 194 ? 20.698 -1.271 -15.108 1.00 85.62 194 LEU A N 1
ATOM 1520 C CA . LEU A 1 194 ? 20.595 -2.145 -16.272 1.00 85.62 194 LEU A CA 1
ATOM 1521 C C . LEU A 1 194 ? 21.945 -2.297 -16.979 1.00 85.62 194 LEU A C 1
ATOM 1523 O O . LEU A 1 194 ? 22.728 -1.343 -17.097 1.00 85.62 194 LEU A O 1
ATOM 1527 N N . ASP A 1 195 ? 22.175 -3.490 -17.522 1.00 87.62 195 ASP A N 1
ATOM 1528 C CA . ASP A 1 195 ? 23.296 -3.736 -18.416 1.00 87.62 195 ASP A CA 1
ATOM 1529 C C . ASP A 1 195 ? 23.146 -2.933 -19.731 1.00 87.62 195 ASP A C 1
ATOM 1531 O O . ASP A 1 195 ? 22.043 -2.496 -20.092 1.00 87.62 195 ASP A O 1
ATOM 1535 N N . PRO A 1 196 ? 24.248 -2.704 -20.470 1.00 88.75 196 PRO A N 1
ATOM 1536 C CA . PRO A 1 196 ? 24.221 -1.890 -21.683 1.00 88.75 196 PRO A CA 1
ATOM 1537 C C . PRO A 1 196 ? 23.261 -2.395 -22.768 1.00 88.75 196 PRO A C 1
ATOM 1539 O O . PRO A 1 196 ? 22.676 -1.578 -23.482 1.00 88.75 196 PRO A O 1
ATOM 1542 N N . GLN A 1 197 ? 23.083 -3.713 -22.896 1.00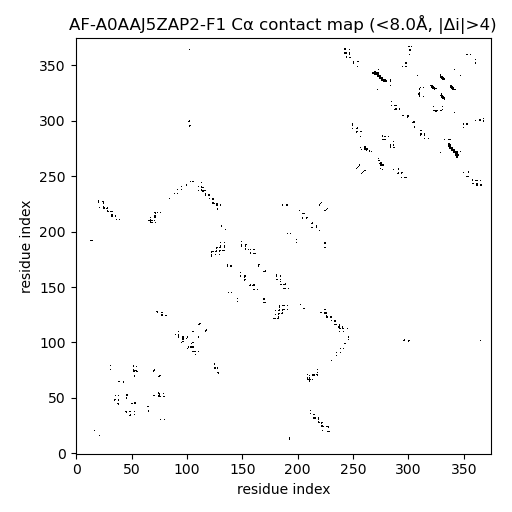 88.88 197 GLN A N 1
ATOM 1543 C CA . GLN A 1 197 ? 22.196 -4.295 -23.901 1.00 88.88 197 GLN A CA 1
ATOM 1544 C C . GLN A 1 197 ? 20.735 -3.996 -23.550 1.00 88.88 197 GLN A C 1
ATOM 1546 O O . GLN A 1 197 ? 19.994 -3.493 -24.397 1.00 88.88 197 GLN A O 1
ATOM 1551 N N . THR A 1 198 ? 20.347 -4.197 -22.292 1.00 88.62 198 THR A N 1
ATOM 1552 C CA . THR A 1 198 ? 18.988 -3.910 -21.812 1.00 88.62 198 THR A CA 1
ATOM 1553 C C . THR A 1 198 ? 18.664 -2.408 -21.873 1.00 88.62 198 THR A C 1
ATOM 1555 O O . THR A 1 198 ? 17.540 -2.029 -22.206 1.00 88.62 198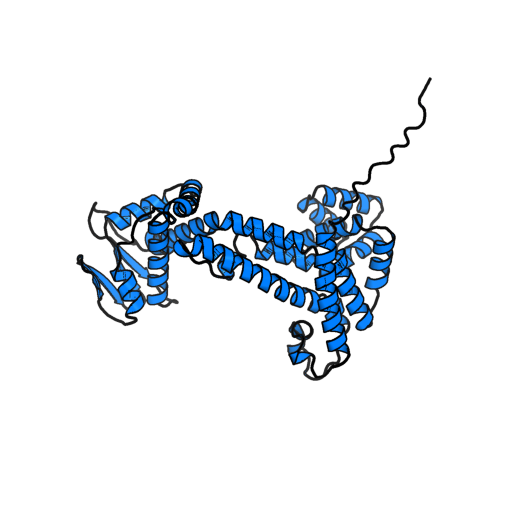 THR A O 1
ATOM 1558 N N . LYS A 1 199 ? 19.640 -1.515 -21.642 1.00 89.12 199 LYS A N 1
ATOM 1559 C CA . LYS A 1 199 ? 19.466 -0.055 -21.837 1.00 89.12 199 LYS A CA 1
ATOM 1560 C C . LYS A 1 199 ? 19.205 0.322 -23.297 1.00 89.12 199 LYS A C 1
ATOM 1562 O O . LYS A 1 199 ? 18.333 1.153 -23.576 1.00 89.12 199 LYS A O 1
ATOM 1567 N N . ALA A 1 200 ? 19.952 -0.278 -24.224 1.00 87.31 200 ALA A N 1
ATOM 1568 C CA . ALA A 1 200 ? 19.758 -0.053 -25.654 1.00 87.31 200 ALA A CA 1
ATOM 1569 C C . ALA A 1 200 ? 18.370 -0.535 -26.102 1.00 87.31 200 ALA A C 1
ATOM 1571 O O . ALA A 1 200 ? 17.651 0.197 -26.785 1.00 87.31 200 ALA A O 1
ATOM 1572 N N . GLU A 1 201 ? 17.957 -1.717 -25.640 1.00 88.38 201 GLU A N 1
ATOM 1573 C CA . GLU A 1 201 ? 16.630 -2.273 -25.904 1.00 88.38 201 GLU A CA 1
ATOM 1574 C C . GLU A 1 201 ? 15.508 -1.394 -25.329 1.00 88.38 201 GLU A C 1
ATOM 1576 O O . GLU A 1 201 ? 14.538 -1.098 -26.030 1.00 88.38 201 GLU A O 1
ATOM 1581 N N . CYS A 1 202 ? 15.670 -0.899 -24.097 1.00 87.44 202 CYS A N 1
ATOM 1582 C CA . CYS A 1 202 ? 14.737 0.040 -23.472 1.00 87.44 202 CYS A CA 1
ATOM 1583 C C . CYS A 1 202 ? 14.512 1.279 -24.355 1.00 87.44 202 CYS A C 1
ATOM 1585 O O . CYS A 1 202 ? 13.376 1.638 -24.665 1.00 87.44 202 CYS A O 1
ATOM 1587 N N . THR A 1 203 ? 15.599 1.893 -24.829 1.00 84.31 203 THR A N 1
ATOM 1588 C CA . THR A 1 203 ? 15.545 3.091 -25.682 1.00 84.31 203 THR A CA 1
ATOM 1589 C C . THR A 1 203 ? 14.868 2.810 -27.026 1.00 84.31 203 THR A C 1
ATOM 1591 O O . THR A 1 203 ? 14.063 3.617 -27.495 1.00 84.31 203 THR A O 1
ATOM 1594 N N . GLN A 1 204 ? 15.152 1.656 -27.636 1.00 84.44 204 GLN A N 1
ATOM 1595 C CA . GLN A 1 204 ? 14.551 1.248 -28.905 1.00 84.44 204 GLN A CA 1
ATOM 1596 C C . GLN A 1 204 ? 13.028 1.072 -28.776 1.00 84.44 204 GLN A C 1
ATOM 1598 O O . GLN A 1 204 ? 12.269 1.655 -29.558 1.00 84.44 204 GLN A O 1
ATOM 1603 N N . ARG A 1 205 ? 12.576 0.316 -27.768 1.00 80.88 205 ARG A N 1
ATOM 1604 C CA . ARG A 1 205 ? 11.167 -0.084 -27.601 1.00 80.88 205 ARG A CA 1
ATOM 1605 C C . ARG A 1 205 ? 10.220 1.072 -27.271 1.00 80.88 205 ARG A C 1
ATOM 1607 O O . ARG A 1 205 ? 9.074 1.064 -27.711 1.00 80.88 205 ARG A O 1
ATOM 1614 N N . ILE A 1 206 ? 10.684 2.112 -26.570 1.00 76.25 206 ILE A N 1
ATOM 1615 C CA . ILE A 1 206 ? 9.859 3.293 -26.220 1.00 76.25 206 ILE A CA 1
ATOM 1616 C C . ILE A 1 206 ? 9.259 3.972 -27.465 1.00 76.25 206 ILE A C 1
ATOM 1618 O O . ILE A 1 206 ? 8.157 4.536 -27.421 1.00 76.25 206 ILE A O 1
ATOM 1622 N N . SER A 1 207 ? 9.971 3.921 -28.591 1.00 74.19 207 SER A N 1
ATOM 1623 C CA . SER A 1 207 ? 9.549 4.561 -29.839 1.00 74.19 207 SER A CA 1
ATOM 1624 C C . SER A 1 207 ? 8.449 3.798 -30.592 1.00 74.19 207 SER A C 1
ATOM 1626 O O . SER A 1 207 ? 7.790 4.386 -31.451 1.00 74.19 207 SER A O 1
ATOM 1628 N N . GLU A 1 208 ? 8.188 2.537 -30.238 1.00 76.62 208 GLU A N 1
ATOM 1629 C CA . GLU A 1 208 ? 7.263 1.648 -30.947 1.00 76.62 208 GLU A CA 1
ATOM 1630 C C . GLU A 1 208 ? 5.798 2.096 -30.781 1.00 76.62 208 GLU A C 1
ATOM 1632 O O . GLU A 1 208 ? 5.394 2.593 -29.724 1.00 76.62 208 GLU A O 1
ATOM 1637 N N . GLN A 1 209 ? 4.998 1.973 -31.845 1.00 74.12 209 GLN A N 1
ATOM 1638 C CA . GLN A 1 209 ? 3.618 2.490 -31.904 1.00 74.12 209 GLN A CA 1
ATOM 1639 C C . GLN A 1 209 ? 2.594 1.448 -32.364 1.00 74.12 209 GLN A C 1
ATOM 1641 O O . GLN A 1 209 ? 1.401 1.733 -32.330 1.00 74.12 209 GLN A O 1
ATOM 1646 N N . ASP A 1 210 ? 3.011 0.263 -32.816 1.00 82.00 210 ASP A N 1
ATOM 1647 C CA . ASP A 1 210 ? 2.064 -0.805 -33.128 1.00 82.00 210 ASP A CA 1
ATOM 1648 C C . ASP A 1 210 ? 1.677 -1.584 -31.854 1.00 82.00 210 ASP A C 1
ATOM 1650 O O . ASP A 1 210 ? 2.493 -1.726 -30.939 1.00 82.00 210 ASP A O 1
ATOM 1654 N N . PRO A 1 211 ? 0.442 -2.115 -31.760 1.00 73.94 211 PRO A N 1
ATOM 1655 C CA . PRO A 1 211 ? -0.033 -2.748 -30.530 1.00 73.94 211 PRO A CA 1
ATOM 1656 C C . PRO A 1 211 ? 0.789 -3.957 -30.061 1.00 73.94 211 PRO A C 1
ATOM 1658 O O . PRO A 1 211 ? 0.915 -4.176 -28.856 1.00 73.94 211 PRO A O 1
ATOM 1661 N N . ALA A 1 212 ? 1.345 -4.748 -30.984 1.00 80.19 212 ALA A N 1
ATOM 1662 C CA . ALA A 1 212 ? 2.130 -5.936 -30.646 1.00 80.19 212 ALA A CA 1
ATOM 1663 C C . ALA A 1 212 ? 3.505 -5.554 -30.080 1.00 80.19 212 ALA A C 1
ATOM 1665 O O . ALA A 1 212 ? 3.979 -6.164 -29.121 1.00 80.19 212 ALA A O 1
ATOM 1666 N N . ALA A 1 213 ? 4.128 -4.518 -30.631 1.00 82.62 213 ALA A N 1
ATOM 1667 C CA . ALA A 1 213 ? 5.352 -3.944 -30.101 1.00 82.62 213 ALA A CA 1
ATOM 1668 C C . ALA A 1 213 ? 5.115 -3.242 -28.753 1.00 82.62 213 ALA A C 1
ATOM 1670 O O . ALA A 1 213 ? 5.846 -3.490 -27.797 1.00 82.62 213 ALA A O 1
ATOM 1671 N N . CYS A 1 214 ? 4.010 -2.501 -28.596 1.00 79.12 214 CYS A N 1
ATOM 1672 C CA . CYS A 1 214 ? 3.608 -1.957 -27.294 1.00 79.12 214 CYS A CA 1
ATOM 1673 C C . CYS A 1 214 ? 3.372 -3.057 -26.242 1.00 79.12 214 CYS A C 1
ATOM 1675 O O . CYS A 1 214 ? 3.702 -2.864 -25.072 1.00 79.12 214 CYS A O 1
ATOM 1677 N N . LEU A 1 215 ? 2.836 -4.219 -26.636 1.00 83.12 215 LEU A N 1
ATOM 1678 C CA . LEU A 1 215 ? 2.696 -5.369 -25.738 1.00 83.12 215 LEU A CA 1
ATOM 1679 C C . LEU A 1 215 ? 4.071 -5.874 -25.286 1.00 83.12 215 LEU A C 1
ATOM 1681 O O . LEU A 1 215 ? 4.285 -6.045 -24.088 1.00 83.12 215 LEU A O 1
ATOM 1685 N N . LYS A 1 216 ? 5.018 -6.044 -26.217 1.00 86.12 216 LYS A N 1
ATOM 1686 C CA . LYS A 1 216 ? 6.401 -6.438 -25.896 1.00 86.12 216 LYS A CA 1
ATOM 1687 C C . LYS A 1 216 ? 7.116 -5.413 -25.021 1.00 86.12 216 LYS A C 1
ATOM 1689 O O . LYS A 1 216 ? 7.861 -5.800 -24.130 1.00 86.12 216 LYS A O 1
ATOM 1694 N N . TRP A 1 217 ? 6.868 -4.125 -25.237 1.00 86.25 217 TRP A N 1
ATOM 1695 C CA . TRP A 1 217 ? 7.359 -3.061 -24.366 1.00 86.25 217 TRP A CA 1
ATOM 1696 C C . TRP A 1 217 ? 6.851 -3.230 -22.930 1.00 86.25 217 TRP A C 1
ATOM 1698 O O . TRP A 1 217 ? 7.638 -3.187 -21.992 1.00 86.25 217 TRP A O 1
ATOM 1708 N N . MET A 1 218 ? 5.560 -3.502 -22.738 1.00 85.81 218 MET A N 1
ATOM 1709 C CA . MET A 1 218 ? 5.004 -3.712 -21.397 1.00 85.81 218 MET A CA 1
ATOM 1710 C C . MET A 1 218 ? 5.506 -5.001 -20.734 1.00 85.81 218 MET A C 1
ATOM 1712 O O . MET A 1 218 ? 5.747 -5.004 -19.529 1.00 85.81 218 MET A O 1
ATOM 1716 N N . VAL A 1 219 ? 5.710 -6.074 -21.504 1.00 89.00 219 VAL A N 1
ATOM 1717 C CA . VAL A 1 219 ? 6.373 -7.302 -21.027 1.00 89.00 219 VAL A CA 1
ATOM 1718 C C . VAL A 1 219 ? 7.779 -6.971 -20.534 1.00 89.00 219 VAL A C 1
ATOM 1720 O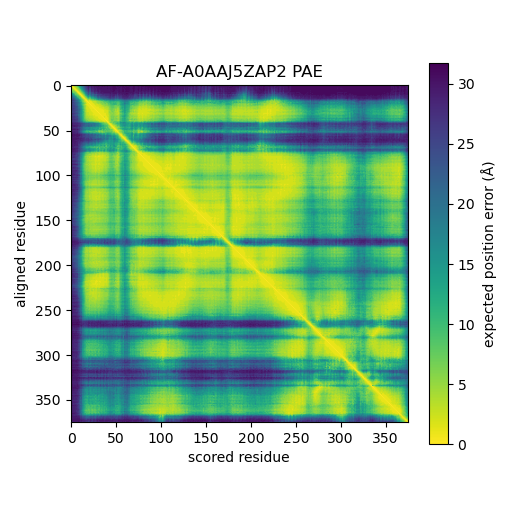 O . VAL A 1 219 ? 8.082 -7.230 -19.374 1.00 89.00 219 VAL A O 1
ATOM 1723 N N . PHE A 1 220 ? 8.576 -6.286 -21.356 1.00 89.44 220 PHE A N 1
ATOM 1724 C CA . PHE A 1 220 ? 9.915 -5.820 -20.997 1.00 89.44 220 PHE A CA 1
ATOM 1725 C C . PHE A 1 220 ? 9.908 -4.982 -19.708 1.00 89.44 220 PHE A C 1
ATOM 1727 O O . PHE A 1 220 ? 10.732 -5.184 -18.819 1.00 89.44 220 PHE A O 1
ATOM 1734 N N . LEU A 1 221 ? 8.943 -4.075 -19.545 1.00 88.94 221 LEU A N 1
ATOM 1735 C CA . LEU A 1 221 ? 8.821 -3.280 -18.324 1.00 88.94 221 LEU A CA 1
ATOM 1736 C C . LEU A 1 221 ? 8.516 -4.119 -17.080 1.00 88.94 221 LEU A C 1
ATOM 1738 O O . LEU A 1 221 ? 9.126 -3.900 -16.034 1.00 88.94 221 LEU A O 1
ATOM 1742 N N . ILE A 1 222 ? 7.611 -5.093 -17.172 1.00 89.62 222 ILE A N 1
ATOM 1743 C CA . ILE A 1 222 ? 7.327 -5.996 -16.049 1.00 89.62 222 ILE A CA 1
ATOM 1744 C C . ILE A 1 222 ? 8.565 -6.843 -15.728 1.00 89.62 222 ILE A C 1
ATOM 1746 O O . ILE A 1 222 ? 8.893 -7.021 -14.557 1.00 89.62 222 ILE A O 1
ATOM 1750 N N . GLU A 1 223 ? 9.281 -7.326 -16.742 1.00 88.38 223 GLU A N 1
ATOM 1751 C CA . GLU A 1 223 ? 10.471 -8.156 -16.549 1.00 88.38 223 GLU A CA 1
ATOM 1752 C C . GLU A 1 223 ? 11.638 -7.391 -15.942 1.00 88.38 223 GLU A C 1
ATOM 1754 O O . GLU A 1 223 ? 12.304 -7.930 -15.065 1.00 88.38 223 GLU A O 1
ATOM 1759 N N . HIS A 1 224 ? 11.885 -6.154 -16.371 1.00 86.56 224 HIS A N 1
ATOM 1760 C CA . HIS A 1 224 ? 13.112 -5.431 -16.029 1.00 86.56 224 HIS A CA 1
ATOM 1761 C C . HIS A 1 224 ? 12.921 -4.314 -14.999 1.00 86.56 224 HIS A C 1
ATOM 1763 O O . HIS A 1 224 ? 13.883 -3.949 -14.325 1.00 86.56 224 HIS A O 1
ATOM 1769 N N . PHE A 1 225 ? 11.703 -3.790 -14.834 1.00 88.06 225 PHE A N 1
ATOM 1770 C CA . PHE A 1 225 ? 11.430 -2.654 -13.949 1.00 88.06 225 PHE A CA 1
ATOM 1771 C C . PHE A 1 225 ? 10.457 -2.957 -12.814 1.00 88.06 225 PHE A C 1
ATOM 1773 O O . PHE A 1 225 ? 10.546 -2.263 -11.806 1.00 88.06 225 PHE A O 1
ATOM 1780 N N . PHE A 1 226 ? 9.567 -3.951 -12.910 1.00 88.06 226 PHE A N 1
ATOM 1781 C CA . PHE A 1 226 ? 8.672 -4.324 -11.804 1.00 88.06 226 PHE A CA 1
ATOM 1782 C C . PHE A 1 226 ? 9.316 -5.362 -10.875 1.00 88.06 226 PHE A C 1
ATOM 1784 O O . PHE A 1 226 ? 9.863 -6.365 -11.338 1.00 88.06 226 PHE A O 1
ATOM 1791 N N . TYR A 1 227 ? 9.269 -5.119 -9.561 1.00 85.69 227 TYR A N 1
ATOM 1792 C CA . TYR A 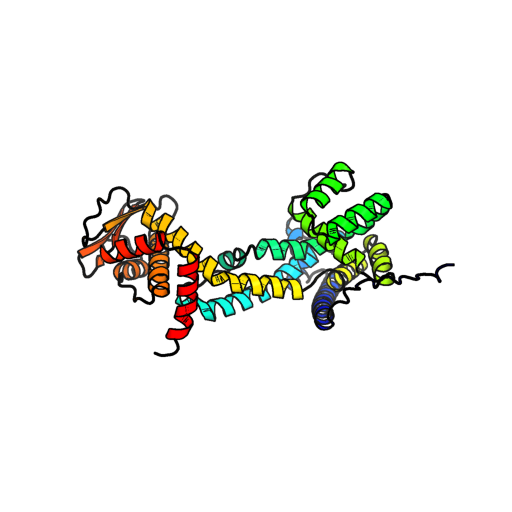1 227 ? 9.952 -5.939 -8.552 1.00 85.69 227 TYR A CA 1
ATOM 1793 C C . TYR A 1 227 ? 8.909 -6.584 -7.611 1.00 85.69 227 TYR A C 1
ATOM 1795 O O . TYR A 1 227 ? 8.563 -6.005 -6.578 1.00 85.69 227 TYR A O 1
ATOM 1803 N N . PRO A 1 228 ? 8.368 -7.782 -7.929 1.00 85.06 228 PRO A N 1
ATOM 1804 C CA . PRO A 1 228 ? 7.383 -8.466 -7.081 1.00 85.06 228 PRO A CA 1
ATOM 1805 C C . PRO A 1 228 ? 7.848 -8.711 -5.633 1.00 85.06 228 PRO A C 1
ATOM 1807 O O . PRO A 1 228 ? 7.039 -8.797 -4.710 1.00 85.06 228 PRO A O 1
ATOM 1810 N N . GLU A 1 229 ? 9.150 -8.847 -5.415 1.00 83.69 229 GLU A N 1
ATOM 1811 C CA . GLU A 1 229 ? 9.799 -8.967 -4.111 1.00 83.69 229 GLU A CA 1
ATOM 1812 C C . GLU A 1 229 ? 9.656 -7.705 -3.254 1.00 83.69 229 GLU A C 1
ATOM 1814 O O . GLU A 1 229 ? 9.479 -7.817 -2.042 1.00 83.69 229 GLU A O 1
ATOM 1819 N N . GLU A 1 230 ? 9.629 -6.523 -3.872 1.00 86.50 230 GLU A N 1
ATOM 1820 C CA . GLU A 1 230 ? 9.379 -5.264 -3.171 1.00 86.50 230 GLU A CA 1
ATOM 1821 C C . GLU A 1 230 ? 7.945 -5.253 -2.631 1.00 86.50 230 GLU A C 1
ATOM 1823 O O . GLU A 1 230 ? 7.720 -4.890 -1.480 1.00 86.50 230 GLU A O 1
ATOM 1828 N N . ILE A 1 231 ? 6.974 -5.770 -3.397 1.00 90.06 231 ILE A N 1
ATOM 1829 C CA . ILE A 1 231 ? 5.593 -5.952 -2.917 1.00 90.06 231 ILE A CA 1
ATOM 1830 C C . ILE A 1 231 ? 5.556 -6.888 -1.703 1.00 90.06 231 ILE A C 1
ATOM 1832 O O . ILE A 1 231 ? 4.873 -6.592 -0.723 1.00 90.06 231 ILE A O 1
ATOM 1836 N N . LYS A 1 232 ? 6.316 -7.992 -1.720 1.00 89.38 232 LYS A N 1
ATOM 1837 C CA . LYS A 1 232 ? 6.416 -8.899 -0.561 1.00 89.38 232 LYS A CA 1
ATOM 1838 C C . LYS A 1 232 ? 7.021 -8.200 0.658 1.00 89.38 232 LYS A C 1
ATOM 1840 O O . LYS A 1 232 ? 6.523 -8.396 1.763 1.00 89.38 232 LYS A O 1
ATOM 1845 N N . ALA A 1 233 ? 8.065 -7.394 0.471 1.00 89.69 233 ALA A N 1
ATOM 1846 C CA . ALA A 1 233 ? 8.708 -6.653 1.553 1.00 89.69 233 ALA A CA 1
ATOM 1847 C C . ALA A 1 233 ? 7.778 -5.579 2.142 1.00 89.69 233 ALA A C 1
ATOM 1849 O O . ALA A 1 233 ? 7.639 -5.487 3.362 1.00 89.69 233 ALA A O 1
ATOM 1850 N N . ILE A 1 234 ? 7.083 -4.823 1.285 1.00 93.12 234 ILE A N 1
ATOM 1851 C CA . ILE A 1 234 ? 6.068 -3.840 1.687 1.00 93.12 234 ILE A CA 1
ATOM 1852 C C . ILE A 1 234 ? 4.950 -4.527 2.489 1.00 93.12 234 ILE A C 1
ATOM 1854 O O . ILE A 1 234 ? 4.546 -4.018 3.534 1.00 93.12 234 ILE A O 1
ATOM 1858 N N . LEU A 1 235 ? 4.475 -5.694 2.044 1.00 93.75 235 LEU A N 1
ATOM 1859 C CA . LEU A 1 235 ? 3.447 -6.463 2.751 1.00 93.75 235 LEU A CA 1
ATOM 1860 C C . LEU A 1 235 ? 3.930 -7.003 4.097 1.00 93.75 235 LEU A C 1
ATOM 1862 O O . LEU A 1 235 ? 3.202 -6.914 5.081 1.00 93.75 235 LEU A O 1
ATOM 1866 N N . ALA A 1 236 ? 5.153 -7.532 4.164 1.00 92.38 236 ALA A N 1
ATOM 1867 C CA . ALA A 1 236 ? 5.736 -8.009 5.414 1.00 92.38 236 ALA A CA 1
ATOM 1868 C C . ALA A 1 236 ? 5.845 -6.879 6.450 1.00 92.38 236 ALA A C 1
ATOM 1870 O O . ALA A 1 236 ? 5.510 -7.079 7.619 1.00 92.38 236 ALA A O 1
ATOM 1871 N N . ASP A 1 237 ? 6.253 -5.688 6.012 1.00 92.94 237 ASP A N 1
ATOM 1872 C CA . ASP A 1 237 ? 6.308 -4.493 6.852 1.00 92.94 237 ASP A CA 1
ATOM 1873 C C . ASP A 1 237 ? 4.906 -4.032 7.289 1.00 92.94 237 ASP A C 1
ATOM 1875 O O . ASP A 1 237 ? 4.671 -3.799 8.476 1.00 92.94 237 ASP A O 1
ATOM 1879 N N . ALA A 1 238 ? 3.925 -3.994 6.381 1.00 93.00 238 ALA A N 1
ATOM 1880 C CA . ALA A 1 238 ? 2.538 -3.688 6.739 1.00 93.00 238 ALA A CA 1
ATOM 1881 C C . ALA A 1 238 ? 1.989 -4.674 7.783 1.00 93.00 238 ALA A C 1
ATOM 1883 O O . ALA A 1 238 ? 1.439 -4.255 8.803 1.00 93.00 238 ALA A O 1
ATOM 1884 N N . SER A 1 239 ? 2.230 -5.971 7.591 1.00 93.12 239 SER A N 1
ATOM 1885 C CA . SER A 1 239 ? 1.861 -7.036 8.525 1.00 93.12 239 SER A CA 1
ATOM 1886 C C . SER A 1 239 ? 2.539 -6.913 9.888 1.00 93.12 239 SER A C 1
ATOM 1888 O O . SER A 1 239 ? 1.914 -7.198 10.912 1.00 93.12 239 SER A O 1
ATOM 1890 N N . ALA A 1 240 ? 3.796 -6.470 9.937 1.00 91.44 240 ALA A N 1
ATOM 1891 C CA . ALA A 1 240 ? 4.493 -6.206 11.194 1.00 91.44 240 ALA A CA 1
ATOM 1892 C C . ALA A 1 240 ? 3.881 -5.017 11.960 1.00 91.44 240 ALA A C 1
ATOM 1894 O O . ALA A 1 240 ? 3.866 -5.021 13.191 1.00 91.44 240 ALA A O 1
ATOM 1895 N N . ASN A 1 241 ? 3.316 -4.043 11.243 1.00 92.06 241 ASN A N 1
ATOM 1896 C CA . ASN A 1 241 ? 2.678 -2.850 11.806 1.00 92.06 241 ASN A CA 1
ATOM 1897 C C . ASN A 1 241 ? 1.187 -3.036 12.155 1.00 92.06 241 ASN A C 1
ATOM 1899 O O . ASN A 1 241 ? 0.568 -2.129 12.715 1.00 92.06 241 ASN A O 1
ATOM 1903 N N . VAL A 1 242 ? 0.595 -4.203 11.879 1.00 93.44 242 VAL A N 1
ATOM 1904 C CA . VAL A 1 242 ? -0.820 -4.491 12.181 1.00 93.44 242 VAL A CA 1
ATOM 1905 C C . VAL A 1 242 ? -1.186 -4.255 13.652 1.00 93.44 242 VAL A C 1
ATOM 1907 O O . VAL A 1 242 ? -2.193 -3.584 13.887 1.00 93.44 242 VAL A O 1
ATOM 1910 N N . PRO A 1 243 ? -0.412 -4.716 14.657 1.00 92.38 243 PRO A N 1
ATOM 1911 C CA . PRO A 1 243 ? -0.740 -4.450 16.058 1.00 92.38 243 PRO A CA 1
ATOM 1912 C C . PRO A 1 243 ? -0.843 -2.951 16.363 1.00 92.38 243 PRO A C 1
ATOM 1914 O O . PRO A 1 243 ? -1.793 -2.515 17.012 1.00 92.38 243 PRO A O 1
ATOM 1917 N N . ALA A 1 244 ? 0.079 -2.146 15.825 1.00 92.19 244 ALA A N 1
ATOM 1918 C CA . ALA A 1 244 ? 0.030 -0.694 15.955 1.00 92.19 244 ALA A CA 1
ATOM 1919 C C . ALA A 1 244 ? -1.239 -0.122 15.312 1.00 92.19 244 ALA A C 1
ATOM 1921 O O . ALA A 1 244 ? -1.948 0.653 15.953 1.00 92.19 244 ALA A O 1
ATOM 1922 N N . CYS A 1 245 ? -1.595 -0.575 14.108 1.00 92.06 245 CYS A N 1
ATOM 1923 C CA . CYS A 1 245 ? -2.821 -0.146 13.437 1.00 92.06 245 CYS A CA 1
ATOM 1924 C C . CYS A 1 245 ? -4.089 -0.491 14.238 1.00 92.06 245 CYS A C 1
ATOM 1926 O O . CYS A 1 245 ? -4.945 0.372 14.427 1.00 92.06 245 CYS A O 1
ATOM 1928 N N . ILE A 1 246 ? -4.194 -1.713 14.769 1.00 91.25 246 ILE A N 1
ATOM 1929 C CA . ILE A 1 246 ? -5.326 -2.142 15.605 1.00 91.25 246 ILE A CA 1
ATOM 1930 C C . ILE A 1 246 ? -5.446 -1.250 16.848 1.00 91.25 246 ILE A C 1
ATOM 1932 O O . ILE A 1 246 ? -6.534 -0.756 17.155 1.00 91.25 246 ILE A O 1
ATOM 1936 N N . THR A 1 247 ? -4.334 -0.999 17.547 1.00 90.88 247 THR A N 1
ATOM 1937 C CA . THR A 1 247 ? -4.340 -0.153 18.753 1.00 90.88 247 THR A CA 1
ATOM 1938 C C . THR A 1 247 ? -4.710 1.296 18.449 1.00 90.88 247 THR A C 1
ATOM 1940 O O . THR A 1 247 ? -5.469 1.902 19.208 1.00 90.88 247 THR A O 1
ATOM 1943 N N . ASP A 1 248 ? -4.244 1.844 17.326 1.00 90.62 248 ASP A N 1
ATOM 1944 C CA . ASP A 1 248 ? -4.589 3.197 16.897 1.00 90.62 248 ASP A CA 1
ATOM 1945 C C . ASP A 1 248 ? -6.074 3.304 16.530 1.00 90.62 248 ASP A C 1
ATOM 1947 O O . ASP A 1 248 ? -6.787 4.151 17.072 1.00 90.62 248 ASP A O 1
ATOM 1951 N N . LYS A 1 249 ? -6.593 2.371 15.718 1.00 88.25 249 LYS A N 1
ATOM 1952 C CA . LYS A 1 249 ? -8.024 2.293 15.375 1.00 88.25 249 LYS A CA 1
ATOM 1953 C C . LYS A 1 249 ? -8.895 2.185 16.617 1.00 88.25 249 LYS A C 1
ATOM 1955 O O . LYS A 1 249 ? -9.888 2.903 16.726 1.00 88.25 249 LYS A O 1
ATOM 1960 N N . MET A 1 250 ? -8.505 1.344 17.572 1.00 89.25 250 MET A N 1
ATOM 1961 C CA . MET A 1 250 ? -9.182 1.238 18.859 1.00 89.25 250 MET A CA 1
ATOM 1962 C C . MET A 1 250 ? -9.186 2.579 19.603 1.00 89.25 250 MET A C 1
ATOM 1964 O O . MET A 1 250 ? -10.250 3.025 20.033 1.00 89.25 250 MET A O 1
ATOM 1968 N N . ARG A 1 251 ? -8.037 3.255 19.748 1.00 88.94 251 ARG A N 1
ATOM 1969 C CA . ARG A 1 251 ? -7.957 4.536 20.477 1.00 88.94 251 ARG A CA 1
ATOM 1970 C C . ARG A 1 251 ? -8.745 5.642 19.789 1.00 88.94 251 ARG A C 1
ATOM 1972 O O . ARG A 1 251 ? -9.480 6.362 20.464 1.00 88.94 251 ARG A O 1
ATOM 1979 N N . VAL A 1 252 ? -8.630 5.775 18.470 1.00 88.44 252 VAL A N 1
ATOM 1980 C CA . VAL A 1 252 ? -9.404 6.741 17.678 1.00 88.44 252 VAL A CA 1
ATOM 1981 C C . VAL A 1 252 ? -10.898 6.452 17.813 1.00 88.44 252 VAL A C 1
ATOM 1983 O O . VAL A 1 252 ? -11.676 7.364 18.094 1.00 88.44 252 VAL A O 1
ATOM 1986 N N . GLY A 1 253 ? -11.293 5.183 17.703 1.00 86.25 253 GLY A N 1
ATOM 1987 C CA . GLY A 1 253 ? -12.665 4.730 17.898 1.00 86.25 253 GLY A CA 1
ATOM 1988 C C . GLY A 1 253 ? -13.209 5.085 19.282 1.00 86.25 253 GLY A C 1
ATOM 1989 O O . GLY A 1 253 ? -14.240 5.748 19.396 1.00 86.25 253 GLY A O 1
ATOM 1990 N N . LEU A 1 254 ? -12.491 4.739 20.351 1.00 86.25 254 LEU A N 1
ATOM 1991 C CA . LEU A 1 254 ? -12.871 5.100 21.720 1.00 86.25 254 LEU A CA 1
ATOM 1992 C C . LEU A 1 254 ? -12.901 6.624 21.921 1.00 86.25 254 LEU A C 1
ATOM 1994 O O . LEU A 1 254 ? -13.827 7.157 22.528 1.00 86.25 254 LEU A O 1
ATOM 1998 N N . LYS A 1 255 ? -11.954 7.383 21.373 1.00 85.31 255 LYS A N 1
ATOM 1999 C CA . LYS A 1 255 ? -11.969 8.848 21.492 1.00 85.31 255 LYS A CA 1
ATOM 2000 C C . LYS A 1 255 ? -13.200 9.458 20.809 1.00 85.31 255 LYS A C 1
ATOM 2002 O O . LYS A 1 255 ? -13.870 10.304 21.405 1.00 85.31 255 LYS A O 1
ATOM 2007 N N . ASN A 1 256 ? -13.522 9.003 19.601 1.00 82.12 256 ASN A N 1
ATOM 2008 C CA . ASN A 1 256 ? -14.613 9.544 18.791 1.00 82.12 256 ASN A CA 1
ATOM 2009 C C . ASN A 1 256 ? -15.994 9.093 19.282 1.00 82.12 256 ASN A C 1
ATOM 2011 O O . ASN A 1 256 ? -16.918 9.900 19.356 1.00 82.12 256 ASN A O 1
ATOM 2015 N N . HIS A 1 257 ? -16.152 7.815 19.626 1.00 78.81 257 HIS A N 1
ATOM 2016 C CA . HIS A 1 257 ? -17.452 7.245 19.984 1.00 78.81 257 HIS A CA 1
ATOM 2017 C C . HIS A 1 257 ? -17.724 7.268 21.484 1.00 78.81 257 HIS A C 1
ATOM 2019 O O . HIS A 1 257 ? -18.874 7.443 21.883 1.00 78.81 257 HIS A O 1
ATOM 2025 N N . PHE A 1 258 ? -16.695 7.108 22.311 1.00 77.88 258 PHE A N 1
ATOM 2026 C CA . PHE A 1 258 ? -16.840 7.082 23.759 1.00 77.88 258 PHE A CA 1
ATOM 2027 C C . PHE A 1 258 ? -16.544 8.459 24.368 1.00 77.88 258 PHE A C 1
ATOM 2029 O O . PHE A 1 258 ? -17.460 9.082 24.902 1.00 77.88 258 PHE A O 1
ATOM 2036 N N . LYS A 1 259 ? -15.327 9.004 24.216 1.00 74.50 259 LYS A N 1
ATOM 2037 C CA . LYS A 1 259 ? -14.925 10.250 24.906 1.00 74.50 259 LYS A CA 1
ATOM 2038 C C . LYS A 1 259 ? -15.715 11.484 24.454 1.00 74.50 259 LYS A C 1
ATOM 2040 O O . LYS A 1 259 ? -16.171 12.252 25.296 1.00 74.50 259 LYS A O 1
ATOM 2045 N N . ALA A 1 260 ? -15.916 11.674 23.150 1.00 71.25 260 ALA A N 1
ATOM 2046 C CA . ALA A 1 260 ? -16.630 12.844 22.621 1.00 71.25 260 ALA A CA 1
ATOM 2047 C C . ALA A 1 260 ? -18.139 12.863 22.954 1.00 71.25 260 ALA A C 1
ATOM 2049 O O . ALA A 1 260 ? -18.757 13.924 22.965 1.00 71.25 260 ALA A O 1
ATOM 2050 N N . ASN A 1 261 ? -18.732 11.704 23.263 1.00 72.12 261 ASN A N 1
ATOM 2051 C CA . ASN A 1 261 ? -20.173 11.538 23.496 1.00 72.12 261 ASN A CA 1
ATOM 2052 C C . ASN A 1 261 ? -20.565 11.530 24.988 1.00 72.12 261 ASN A C 1
ATOM 2054 O O . ASN A 1 261 ? -21.729 11.297 25.335 1.00 72.12 261 ASN A O 1
ATOM 2058 N N . LEU A 1 262 ? -19.614 11.833 25.878 1.00 65.94 262 LEU A N 1
ATOM 2059 C CA . LEU A 1 262 ? -19.782 11.934 27.337 1.00 65.94 262 LEU A CA 1
ATOM 2060 C C . LEU A 1 262 ? -20.437 13.245 27.808 1.00 65.94 262 LEU A C 1
ATOM 2062 O O . LEU A 1 262 ? -20.296 13.597 28.974 1.00 65.94 262 LEU A O 1
ATOM 2066 N N . VAL A 1 263 ? -21.154 13.943 26.919 1.00 51.38 263 VAL A N 1
ATOM 2067 C CA . VAL A 1 263 ? -21.485 15.385 26.901 1.00 51.38 263 VAL A CA 1
ATOM 2068 C C . VAL A 1 263 ? -21.678 16.101 28.254 1.00 51.38 263 VAL A C 1
ATOM 2070 O O . VAL A 1 263 ? -21.382 17.282 28.298 1.00 51.38 263 VAL A O 1
ATOM 2073 N N . ASN A 1 264 ? -22.110 15.470 29.354 1.00 47.59 264 ASN A N 1
ATOM 2074 C CA . ASN A 1 264 ? -22.241 16.117 30.673 1.00 47.59 264 ASN A CA 1
ATOM 2075 C C . ASN A 1 264 ? -22.082 15.168 31.887 1.00 47.59 264 ASN A C 1
ATOM 2077 O O . ASN A 1 264 ? -22.690 15.399 32.935 1.00 47.59 264 ASN A O 1
ATOM 2081 N N . ALA A 1 265 ? -21.342 14.062 31.782 1.00 49.28 265 ALA A N 1
ATOM 2082 C CA . ALA A 1 265 ? -21.199 13.150 32.920 1.00 49.28 265 ALA A CA 1
ATOM 2083 C C . ALA A 1 265 ? -20.215 13.720 33.958 1.00 49.28 265 ALA A C 1
ATOM 2085 O O . ALA A 1 265 ? -19.011 13.720 33.725 1.00 49.28 265 ALA A O 1
ATOM 2086 N N . VAL A 1 266 ? -20.713 14.169 35.117 1.00 52.72 266 VAL A N 1
ATOM 2087 C CA . VAL A 1 266 ? -19.874 14.317 36.318 1.00 52.72 266 VAL A CA 1
ATOM 2088 C C . VAL A 1 266 ? -19.547 12.897 36.785 1.00 52.72 266 VAL A C 1
ATOM 2090 O O . VAL A 1 266 ? -20.472 12.188 37.198 1.00 52.72 266 VAL A O 1
ATOM 2093 N N . PRO A 1 267 ? -18.290 12.431 36.692 1.00 53.88 267 PRO A N 1
ATOM 2094 C CA . PRO A 1 267 ? -17.957 11.069 37.075 1.00 53.88 267 PRO A CA 1
ATOM 2095 C C . PRO A 1 267 ? -18.229 10.900 38.571 1.00 53.88 267 PRO A C 1
ATOM 2097 O O . PRO A 1 267 ? -17.654 11.594 39.404 1.00 53.88 267 PRO A O 1
ATOM 2100 N N . CYS A 1 268 ? -19.132 9.990 38.924 1.00 58.53 268 CYS A N 1
ATOM 2101 C CA . CYS A 1 268 ? -19.241 9.474 40.282 1.00 58.53 268 CYS A CA 1
ATOM 2102 C C . CYS A 1 268 ? -18.684 8.055 40.255 1.00 58.53 268 CYS A C 1
ATOM 2104 O O . CYS A 1 268 ? -19.240 7.211 39.550 1.00 58.53 268 CYS A O 1
ATOM 2106 N N . ALA A 1 269 ? -17.613 7.809 41.013 1.00 61.75 269 ALA A N 1
ATOM 2107 C CA . ALA A 1 269 ? -16.965 6.503 41.097 1.00 61.75 269 ALA A CA 1
ATOM 2108 C C . ALA A 1 269 ? -17.997 5.381 41.317 1.00 61.75 269 ALA A C 1
ATOM 2110 O O . ALA A 1 269 ? -18.898 5.502 42.155 1.00 61.75 269 ALA A O 1
ATOM 2111 N N . GLY A 1 270 ? -17.899 4.321 40.512 1.00 63.97 270 GLY A N 1
ATOM 2112 C CA . GLY A 1 270 ? -18.771 3.144 40.584 1.00 63.97 270 GLY A CA 1
ATOM 2113 C C . GLY A 1 270 ? -20.209 3.307 40.062 1.00 63.97 270 GLY A C 1
ATOM 2114 O O . GLY A 1 270 ? -20.953 2.326 40.068 1.00 63.97 270 GLY A O 1
ATOM 2115 N N . LYS A 1 271 ? -20.640 4.487 39.587 1.00 71.75 271 LYS A N 1
ATOM 2116 C CA . LYS A 1 271 ? -21.991 4.662 39.010 1.00 71.75 271 LYS A CA 1
ATOM 2117 C C . LYS A 1 271 ? -22.001 4.446 37.489 1.00 71.75 271 LYS A C 1
ATOM 2119 O O . LYS A 1 271 ? -21.036 4.813 36.823 1.00 71.75 271 LYS A O 1
ATOM 2124 N N . PRO A 1 272 ? -23.093 3.904 36.911 1.00 73.19 272 PRO A N 1
ATOM 2125 C CA . PRO A 1 272 ? -23.236 3.799 35.462 1.00 73.19 272 PRO A CA 1
ATOM 2126 C C . PRO A 1 272 ? -23.153 5.164 34.770 1.00 73.19 272 PRO A C 1
ATOM 2128 O O . PRO A 1 272 ? -23.741 6.144 35.236 1.00 73.19 272 PRO A O 1
ATOM 2131 N N . VAL A 1 273 ? -22.473 5.213 33.627 1.00 75.94 273 VAL A N 1
ATOM 2132 C CA . VAL A 1 273 ? -22.270 6.435 32.838 1.00 75.94 273 VAL A CA 1
ATOM 2133 C C . VAL A 1 273 ? -23.135 6.384 31.585 1.00 75.94 273 VAL A C 1
ATOM 2135 O O . VAL A 1 273 ? -23.108 5.406 30.840 1.00 75.94 273 VAL A O 1
ATOM 2138 N N . THR A 1 274 ? -23.914 7.442 31.342 1.00 77.50 274 THR A N 1
ATOM 2139 C CA . THR A 1 274 ? -24.743 7.561 30.132 1.00 77.50 274 THR A CA 1
ATOM 2140 C C . THR A 1 274 ? -23.943 8.191 28.995 1.00 77.50 274 THR A C 1
ATOM 2142 O O . THR A 1 274 ? -23.416 9.291 29.138 1.00 77.50 274 THR A O 1
ATOM 2145 N N . LEU A 1 275 ? -23.921 7.525 27.846 1.00 76.62 275 LEU A N 1
ATOM 2146 C CA . LEU A 1 275 ? -23.337 7.981 26.589 1.00 76.62 275 LEU A CA 1
ATOM 2147 C C . LEU A 1 275 ? -24.458 8.408 25.642 1.00 76.62 275 LEU A C 1
ATOM 2149 O O . LEU A 1 275 ? -25.435 7.676 25.471 1.00 76.62 275 LEU A O 1
ATOM 2153 N N . SER A 1 276 ? -24.327 9.580 25.019 1.00 77.00 276 SER A N 1
ATOM 2154 C CA . SER A 1 276 ? -25.270 10.056 23.997 1.00 77.00 276 SER A CA 1
ATOM 2155 C C . SER A 1 276 ? -24.592 10.064 22.633 1.00 77.00 276 SER A C 1
ATOM 2157 O O . SER A 1 276 ? -23.780 10.934 22.352 1.00 77.00 276 SER A O 1
ATOM 2159 N N . ILE A 1 277 ? -24.926 9.093 21.789 1.00 79.19 277 ILE A N 1
ATOM 2160 C CA . ILE A 1 277 ? -24.348 8.898 20.460 1.00 79.19 277 ILE A CA 1
ATOM 2161 C C . ILE A 1 277 ? -25.227 9.613 19.437 1.00 79.19 277 ILE A C 1
ATOM 2163 O O . ILE A 1 277 ? -26.373 9.218 19.217 1.00 79.19 277 ILE A O 1
ATOM 2167 N N . ASN A 1 278 ? -24.695 10.652 18.800 1.00 78.81 278 ASN A N 1
ATOM 2168 C CA . ASN A 1 278 ? -25.368 11.328 17.692 1.00 78.81 278 ASN A CA 1
ATOM 2169 C C . ASN A 1 278 ? -25.074 10.608 16.370 1.00 78.81 278 ASN A C 1
ATOM 2171 O O . ASN A 1 278 ? -23.919 10.305 16.074 1.00 78.81 278 ASN A O 1
ATOM 2175 N N . TYR A 1 279 ? -26.111 10.364 15.569 1.00 75.31 279 TYR A N 1
ATOM 2176 C CA . TYR A 1 279 ? -26.028 9.610 14.314 1.00 75.31 279 TYR A CA 1
ATOM 2177 C C . TYR A 1 279 ? -26.698 10.335 13.136 1.00 75.31 279 TYR A C 1
ATOM 2179 O O . TYR A 1 279 ? -27.176 9.696 12.219 1.00 75.31 279 TYR A O 1
ATOM 2187 N N . ARG A 1 280 ? -26.710 11.675 13.120 1.00 70.06 280 ARG A N 1
ATOM 2188 C CA . ARG A 1 280 ? -27.396 12.535 12.124 1.00 70.06 280 ARG A CA 1
ATOM 2189 C C . ARG A 1 280 ? -27.394 12.072 10.653 1.00 70.06 280 ARG A C 1
ATOM 2191 O O . ARG A 1 280 ? -28.368 12.338 9.964 1.00 70.06 280 ARG A O 1
ATOM 2198 N N . ASN A 1 281 ? -26.340 11.392 10.193 1.00 74.88 281 ASN A N 1
ATOM 2199 C CA . ASN A 1 281 ? -26.210 10.866 8.826 1.00 74.88 281 ASN A CA 1
ATOM 2200 C C . ASN A 1 281 ? -25.964 9.345 8.757 1.00 74.88 281 ASN A C 1
ATOM 2202 O O . ASN A 1 281 ? -25.830 8.798 7.669 1.00 74.88 281 ASN A O 1
ATOM 2206 N N . ASP A 1 282 ? -25.890 8.670 9.903 1.00 72.69 282 ASP A N 1
ATOM 2207 C CA . ASP A 1 282 ? -25.513 7.264 10.026 1.00 72.69 282 ASP A CA 1
ATOM 2208 C C . ASP A 1 282 ? -26.624 6.469 10.721 1.00 72.69 282 ASP A C 1
ATOM 2210 O O . ASP A 1 282 ? -27.459 7.009 11.442 1.00 72.69 282 ASP A O 1
ATOM 2214 N N . ASN A 1 283 ? -26.639 5.149 10.558 1.00 78.62 283 ASN A N 1
ATOM 2215 C CA . ASN A 1 283 ? -27.570 4.319 11.317 1.00 78.62 283 ASN A CA 1
ATOM 2216 C C . ASN A 1 283 ? -27.110 4.222 12.789 1.00 78.62 283 ASN A C 1
ATOM 2218 O O . ASN A 1 283 ? -25.954 3.884 13.057 1.00 78.62 283 ASN A O 1
ATOM 2222 N N . ALA A 1 284 ? -28.016 4.463 13.745 1.00 74.44 284 ALA A N 1
ATOM 2223 C CA . ALA A 1 284 ? -27.781 4.259 15.179 1.00 74.44 284 ALA A CA 1
ATOM 2224 C C . ALA A 1 284 ? -27.192 2.870 15.483 1.00 74.44 284 ALA A C 1
ATOM 2226 O O . ALA A 1 284 ? -26.267 2.742 16.288 1.00 74.44 284 ALA A O 1
ATOM 2227 N N . ASP A 1 285 ? -27.679 1.844 14.784 1.00 75.62 285 ASP A N 1
ATOM 2228 C CA . ASP A 1 285 ? -27.197 0.469 14.899 1.00 75.62 285 ASP A CA 1
ATOM 2229 C C . ASP A 1 285 ? -25.738 0.340 14.473 1.00 75.62 285 ASP A C 1
ATOM 2231 O O . ASP A 1 285 ? -24.978 -0.394 15.102 1.00 75.62 285 ASP A O 1
ATOM 2235 N N . LEU A 1 286 ? -25.336 1.050 13.416 1.00 79.12 286 LEU A N 1
ATOM 2236 C CA . LEU A 1 286 ? -23.961 1.043 12.926 1.00 79.12 286 LEU A CA 1
ATOM 2237 C C . LEU A 1 286 ? -23.032 1.677 13.965 1.00 79.12 286 LEU A C 1
ATOM 2239 O O . LEU A 1 286 ? -22.043 1.061 14.349 1.00 79.12 286 LEU A O 1
ATOM 2243 N N . LYS A 1 287 ? -23.408 2.835 14.520 1.00 78.25 287 LYS A N 1
ATOM 2244 C CA . LYS A 1 287 ? -22.611 3.514 15.556 1.00 78.25 287 LYS A CA 1
ATOM 2245 C C . LYS A 1 287 ? -22.500 2.724 16.856 1.00 78.25 287 LYS A C 1
ATOM 2247 O O . LYS A 1 287 ? -21.434 2.706 17.470 1.00 78.25 287 LYS A O 1
ATOM 2252 N N . ILE A 1 288 ? -23.577 2.069 17.292 1.00 77.50 288 ILE A N 1
ATOM 2253 C CA . ILE A 1 288 ? -23.542 1.236 18.502 1.00 77.50 288 ILE A CA 1
ATOM 2254 C C . ILE A 1 288 ? -22.708 -0.029 18.268 1.00 77.50 288 ILE A C 1
ATOM 2256 O O . ILE A 1 288 ? -21.948 -0.418 19.154 1.00 77.50 288 ILE A O 1
ATOM 2260 N N . LYS A 1 289 ? -22.779 -0.635 17.075 1.00 79.81 289 LYS A N 1
ATOM 2261 C CA . LYS A 1 289 ? -21.908 -1.758 16.692 1.00 79.81 289 LYS A CA 1
ATOM 2262 C C . LYS A 1 289 ? -20.437 -1.362 16.657 1.00 79.81 289 LYS A C 1
ATOM 2264 O O . LYS A 1 289 ? -19.616 -2.100 17.188 1.00 79.81 289 LYS A O 1
ATOM 2269 N N . GLU A 1 290 ? -20.108 -0.205 16.087 1.00 80.31 290 GLU A N 1
ATOM 2270 C CA . GLU A 1 290 ? -18.740 0.331 16.084 1.00 80.31 290 GLU A CA 1
ATOM 2271 C C . GLU A 1 290 ? -18.223 0.529 17.513 1.00 80.31 290 GLU A C 1
ATOM 2273 O O . GLU A 1 290 ? -17.162 0.012 17.860 1.00 80.31 290 GLU A O 1
ATOM 2278 N N . LEU A 1 291 ? -19.000 1.190 18.378 1.00 83.25 291 LEU A N 1
ATOM 2279 C CA . LEU A 1 291 ? -18.633 1.367 19.785 1.00 83.25 291 LEU A CA 1
ATOM 2280 C C . LEU A 1 291 ? -18.446 0.019 20.501 1.00 83.25 291 LEU A C 1
ATOM 2282 O O . LEU A 1 291 ? -17.450 -0.173 21.194 1.00 83.25 291 LEU A O 1
ATOM 2286 N N . SER A 1 292 ? -19.373 -0.923 20.316 1.00 82.75 292 SER A N 1
ATOM 2287 C CA . SER A 1 292 ? -19.285 -2.268 20.895 1.00 82.75 292 SER A CA 1
ATOM 2288 C C . SER A 1 292 ? -18.036 -3.017 20.419 1.00 82.75 292 SER A C 1
ATOM 2290 O O . SER A 1 292 ? -17.349 -3.624 21.240 1.00 82.75 292 SER A O 1
ATOM 2292 N N . ARG A 1 293 ? -17.685 -2.913 19.129 1.00 84.56 293 ARG A N 1
ATOM 2293 C CA . ARG A 1 293 ? -16.462 -3.493 18.549 1.00 84.56 293 ARG A CA 1
ATOM 2294 C C . ARG A 1 293 ? -15.208 -2.913 19.199 1.00 84.56 293 ARG A C 1
ATOM 2296 O O . ARG A 1 293 ? -14.333 -3.683 19.582 1.00 84.56 293 ARG A O 1
ATOM 2303 N N . PHE A 1 294 ? -15.125 -1.592 19.371 1.00 86.12 294 PHE A N 1
ATOM 2304 C CA . PHE A 1 294 ? -13.965 -0.958 20.009 1.00 86.12 294 PHE A CA 1
ATOM 2305 C C . PHE A 1 294 ? -13.845 -1.297 21.494 1.00 86.12 294 PHE A C 1
ATOM 2307 O O . PHE A 1 294 ? -12.742 -1.568 21.961 1.00 86.12 294 PHE A O 1
ATOM 2314 N N . ILE A 1 295 ? -14.965 -1.349 22.221 1.00 84.19 295 ILE A N 1
ATOM 2315 C CA . ILE A 1 295 ? -14.987 -1.807 23.615 1.00 84.19 295 ILE A CA 1
ATOM 2316 C C . ILE A 1 295 ? -14.511 -3.261 23.688 1.00 84.19 295 ILE A C 1
ATOM 2318 O O . ILE A 1 295 ? -13.625 -3.576 24.475 1.00 84.19 295 ILE A O 1
ATOM 2322 N N . ASN A 1 296 ? -15.039 -4.144 22.838 1.00 84.56 296 ASN A N 1
ATOM 2323 C CA . ASN A 1 296 ? -14.622 -5.543 22.819 1.00 84.56 296 ASN A CA 1
ATOM 2324 C C . ASN A 1 296 ? -13.124 -5.688 22.520 1.00 84.56 296 ASN A C 1
ATOM 2326 O O . ASN A 1 296 ? -12.427 -6.382 23.250 1.00 84.56 296 ASN A O 1
ATOM 2330 N N . CYS A 1 297 ? -12.622 -4.982 21.503 1.00 85.56 297 CYS A N 1
ATOM 2331 C CA . CYS A 1 297 ? -11.198 -4.934 21.166 1.00 85.56 297 CYS A CA 1
ATOM 2332 C C . CYS A 1 297 ? -10.345 -4.514 22.373 1.00 85.56 297 CYS A C 1
ATOM 2334 O O . CYS A 1 297 ? -9.336 -5.148 22.671 1.00 85.56 297 CYS A O 1
ATOM 2336 N N . ALA A 1 298 ? -10.770 -3.479 23.100 1.00 84.19 298 ALA A N 1
ATOM 2337 C CA 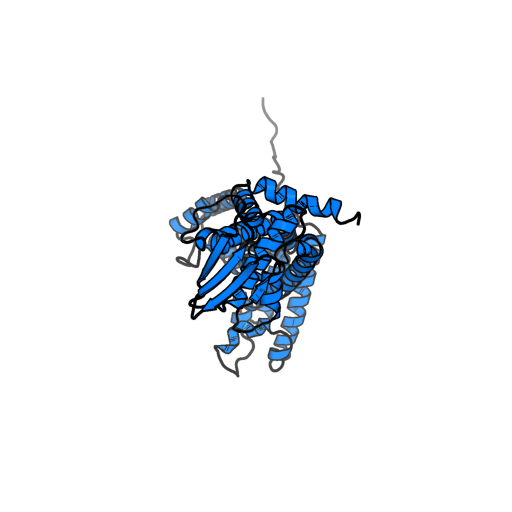. ALA A 1 298 ? -10.105 -3.010 24.309 1.00 84.19 298 ALA A CA 1
ATOM 2338 C C . ALA A 1 298 ? -10.027 -4.086 25.404 1.00 84.19 298 ALA A C 1
ATOM 2340 O O . ALA A 1 298 ? -8.950 -4.330 25.947 1.00 84.19 298 ALA A O 1
ATOM 2341 N N . TYR A 1 299 ? -11.140 -4.763 25.695 1.00 83.56 299 TYR A N 1
ATOM 2342 C CA . TYR A 1 299 ? -11.167 -5.868 26.660 1.00 83.56 299 TYR A CA 1
ATOM 2343 C C . TYR A 1 299 ? -10.261 -7.031 26.232 1.00 83.56 299 TYR A C 1
ATOM 2345 O O . TYR A 1 299 ? -9.488 -7.527 27.050 1.00 83.56 299 TYR A O 1
ATOM 2353 N N . GLN A 1 300 ? -10.283 -7.407 24.949 1.00 84.06 300 GLN A N 1
ATOM 2354 C CA . GLN A 1 300 ? -9.418 -8.465 24.415 1.00 84.06 300 GLN A CA 1
ATOM 2355 C C . GLN A 1 300 ? -7.931 -8.112 24.553 1.00 84.06 300 GLN A C 1
ATOM 2357 O O . GLN A 1 300 ? -7.157 -8.942 25.020 1.00 84.06 300 GLN A O 1
ATOM 2362 N N . ILE A 1 301 ? -7.525 -6.875 24.236 1.00 82.94 301 ILE A N 1
ATOM 2363 C CA . ILE A 1 301 ? -6.134 -6.415 24.423 1.00 82.94 301 ILE A CA 1
ATOM 2364 C C . ILE A 1 301 ? -5.727 -6.480 25.903 1.00 82.94 301 ILE A C 1
ATOM 2366 O O . ILE A 1 301 ? -4.625 -6.934 26.217 1.00 82.94 301 ILE A O 1
ATOM 2370 N N . MET A 1 302 ? -6.624 -6.104 26.820 1.00 80.69 302 MET A N 1
ATOM 2371 C CA . MET A 1 302 ? -6.399 -6.211 28.269 1.00 80.69 302 MET A CA 1
ATOM 2372 C C . MET A 1 302 ? -6.412 -7.653 28.808 1.00 80.69 302 MET A C 1
ATOM 2374 O O . MET A 1 302 ? -6.018 -7.867 29.951 1.00 80.69 302 MET A O 1
ATOM 2378 N N . GLY A 1 303 ? -6.824 -8.648 28.015 1.00 76.62 303 GLY A N 1
ATOM 2379 C CA . GLY A 1 303 ? -6.952 -10.042 28.461 1.00 76.62 303 GLY A CA 1
ATOM 2380 C C . GLY A 1 303 ? -8.175 -10.297 29.338 1.00 76.62 303 GLY A C 1
ATOM 2381 O O . GLY A 1 303 ? -8.192 -11.236 30.135 1.00 76.62 303 GLY A O 1
ATOM 2382 N N . GLU A 1 304 ? -9.195 -9.456 29.212 1.00 75.44 304 GLU A N 1
ATOM 2383 C CA . GLU A 1 304 ? -10.415 -9.497 30.007 1.00 75.44 304 GLU A CA 1
ATOM 2384 C C . GLU A 1 304 ? -11.628 -9.904 29.154 1.00 75.44 304 GLU A C 1
ATOM 2386 O O . GLU A 1 304 ? -11.674 -9.690 27.942 1.00 75.44 304 GLU A O 1
ATOM 2391 N N . TYR A 1 305 ? -12.653 -10.480 29.789 1.00 72.88 305 TYR A N 1
ATOM 2392 C CA . TYR A 1 305 ? -13.919 -10.786 29.117 1.00 72.88 305 TYR A CA 1
ATOM 2393 C C . TYR A 1 305 ? -14.821 -9.548 29.074 1.00 72.88 305 TYR A C 1
ATOM 2395 O O . TYR A 1 305 ? -14.968 -8.862 30.082 1.00 72.88 305 TYR A O 1
ATOM 2403 N N . ASN A 1 306 ? -15.461 -9.288 27.930 1.00 70.56 306 ASN A N 1
ATOM 2404 C CA . ASN A 1 306 ? -16.335 -8.129 27.749 1.00 70.56 306 ASN A CA 1
ATOM 2405 C C . ASN A 1 306 ? -17.672 -8.302 28.507 1.00 70.56 306 ASN A C 1
ATOM 2407 O O . ASN A 1 306 ? -18.469 -9.173 28.142 1.00 70.56 306 ASN A O 1
ATOM 2411 N N . PRO A 1 307 ? -17.967 -7.473 29.527 1.00 59.91 307 PRO A N 1
ATOM 2412 C CA . PRO A 1 307 ? -19.180 -7.615 30.327 1.00 59.91 307 PRO A CA 1
ATOM 2413 C C . PRO A 1 307 ? -20.423 -6.948 29.706 1.00 59.91 307 PRO A C 1
ATOM 2415 O O . PRO A 1 307 ? -21.534 -7.165 30.190 1.00 59.91 307 PRO A O 1
ATOM 2418 N N . GLU A 1 308 ? -20.293 -6.151 28.640 1.00 68.44 308 GLU A N 1
ATOM 2419 C CA . GLU A 1 308 ? -21.367 -5.279 28.127 1.00 68.44 308 GLU A CA 1
ATOM 2420 C C . GLU A 1 308 ? -22.299 -6.010 27.134 1.00 68.44 308 GLU A C 1
ATOM 2422 O O . GLU A 1 308 ? -22.467 -5.641 25.964 1.00 68.44 308 GLU A O 1
ATOM 2427 N N . ARG A 1 309 ? -22.929 -7.084 27.624 1.00 60.81 309 ARG A N 1
ATOM 2428 C CA . ARG A 1 309 ? -23.803 -7.989 26.858 1.00 60.81 309 ARG A CA 1
ATOM 2429 C C . ARG A 1 309 ? -25.000 -7.273 26.208 1.00 60.81 309 ARG A C 1
ATOM 2431 O O . ARG A 1 309 ? -25.369 -7.622 25.091 1.00 60.81 309 ARG A O 1
ATOM 2438 N N . HIS A 1 310 ? -25.550 -6.223 26.825 1.00 59.81 310 HIS A N 1
ATOM 2439 C CA . HIS A 1 310 ? -26.709 -5.470 26.307 1.00 59.81 310 HIS A CA 1
ATOM 2440 C C . HIS A 1 310 ? -26.413 -4.651 25.045 1.00 59.81 310 HIS A C 1
ATOM 2442 O O . HIS A 1 310 ? -27.303 -4.495 24.210 1.00 59.81 310 HIS A O 1
ATOM 2448 N N . LEU A 1 311 ? -25.186 -4.138 24.873 1.00 66.38 311 LEU A N 1
ATOM 2449 C CA . LEU A 1 311 ? -24.776 -3.457 23.632 1.00 66.38 311 LEU A CA 1
ATOM 2450 C C . LEU A 1 311 ? -24.778 -4.442 22.453 1.00 66.38 311 LEU A C 1
ATOM 2452 O O . LEU A 1 311 ? -25.215 -4.107 21.351 1.00 66.38 311 LEU A O 1
ATOM 2456 N N . THR A 1 312 ? -24.341 -5.673 22.721 1.00 62.38 312 THR A N 1
ATOM 2457 C CA . THR A 1 312 ? -24.322 -6.774 21.751 1.00 62.38 312 THR A CA 1
ATOM 2458 C C . THR A 1 312 ? -25.740 -7.267 21.448 1.00 62.38 312 THR A C 1
ATOM 2460 O O . THR A 1 312 ? -26.107 -7.420 20.284 1.00 62.38 312 THR A O 1
ATOM 2463 N N . GLU A 1 313 ? -26.572 -7.453 22.476 1.00 60.59 313 GLU A N 1
ATOM 2464 C CA . GLU A 1 313 ? -27.975 -7.870 22.334 1.00 60.59 313 GLU A CA 1
ATOM 2465 C C . GLU A 1 313 ? -28.794 -6.856 21.526 1.00 60.59 313 GLU A C 1
ATOM 2467 O O . GLU A 1 313 ? -29.569 -7.241 20.651 1.00 60.59 313 GLU A O 1
ATOM 2472 N N . TYR A 1 314 ? -28.564 -5.558 21.731 1.00 58.97 314 TYR A N 1
ATOM 2473 C CA . TYR A 1 314 ? -29.174 -4.511 20.916 1.00 58.97 314 TYR A CA 1
ATOM 2474 C C . TYR A 1 314 ? -28.745 -4.574 19.443 1.00 58.97 314 TYR A C 1
ATOM 2476 O O . TYR A 1 314 ? -29.591 -4.564 18.547 1.00 58.97 314 TYR A O 1
ATOM 2484 N N . ALA A 1 315 ? -27.441 -4.712 19.180 1.00 60.19 315 ALA A N 1
ATOM 2485 C CA . ALA A 1 315 ? -26.909 -4.854 17.825 1.00 60.19 315 ALA A CA 1
ATOM 2486 C C . ALA A 1 315 ? -27.504 -6.060 17.065 1.00 60.19 315 ALA A C 1
ATOM 2488 O O . ALA A 1 315 ? -27.583 -6.037 15.828 1.00 60.19 315 ALA A O 1
ATOM 2489 N N . MET A 1 316 ? -27.919 -7.098 17.797 1.00 59.06 316 MET A N 1
ATOM 2490 C CA . MET A 1 316 ? -28.567 -8.298 17.268 1.00 59.06 316 MET A CA 1
ATOM 2491 C C . MET A 1 316 ? -30.091 -8.154 17.104 1.00 59.06 316 MET A C 1
ATOM 2493 O O . MET A 1 316 ? -30.645 -8.752 16.183 1.00 59.06 316 MET A O 1
ATOM 2497 N N . ALA A 1 317 ? -30.765 -7.343 17.928 1.00 57.88 317 ALA A N 1
ATOM 2498 C CA . ALA A 1 317 ? -32.230 -7.236 17.983 1.00 57.88 317 ALA A CA 1
ATOM 2499 C C . ALA A 1 317 ? -32.878 -6.263 16.965 1.00 57.88 317 ALA A C 1
ATOM 2501 O O . ALA A 1 317 ? -34.099 -6.286 16.803 1.00 57.88 317 ALA A O 1
ATOM 2502 N N . ARG A 1 318 ? -32.087 -5.436 16.258 1.00 51.97 318 ARG A N 1
ATOM 2503 C CA . ARG A 1 318 ? -32.464 -4.671 15.037 1.00 51.97 318 ARG A CA 1
ATOM 2504 C C . ARG A 1 318 ? -33.805 -3.899 15.087 1.00 51.97 318 ARG A C 1
ATOM 2506 O O . ARG A 1 318 ? -34.538 -3.894 14.097 1.00 51.97 318 ARG A O 1
ATOM 2513 N N . SER A 1 319 ? -34.176 -3.262 16.201 1.00 52.31 319 SER A N 1
ATOM 2514 C CA . SER A 1 319 ? -35.463 -2.545 16.286 1.00 52.31 319 SER A CA 1
ATOM 2515 C C . SER A 1 319 ? -35.440 -1.285 17.156 1.00 52.31 319 SER A C 1
ATOM 2517 O O . SER A 1 319 ? -34.684 -1.175 18.118 1.00 52.31 319 SER A O 1
ATOM 2519 N N . ASN A 1 320 ? -36.318 -0.330 16.818 1.00 50.50 320 ASN A N 1
ATOM 2520 C CA . ASN A 1 320 ? -36.623 0.829 17.655 1.00 50.50 320 ASN A CA 1
ATOM 2521 C C . ASN A 1 320 ? -37.287 0.358 18.956 1.00 50.50 320 ASN A C 1
ATOM 2523 O O . ASN A 1 320 ? -38.376 -0.215 18.920 1.00 50.50 320 ASN A O 1
ATOM 2527 N N . GLY A 1 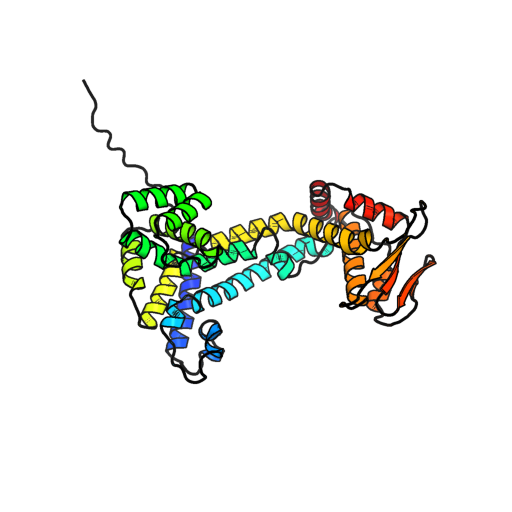321 ? -36.663 0.614 20.107 1.00 56.84 321 GLY A N 1
ATOM 2528 C CA . GLY A 1 321 ? -37.188 0.160 21.392 1.00 56.84 321 GLY A CA 1
ATOM 2529 C C . GLY A 1 321 ? -36.351 0.598 22.591 1.00 56.84 321 GLY A C 1
ATOM 2530 O O . GLY A 1 321 ? -35.283 1.193 22.449 1.00 56.84 321 GLY A O 1
ATOM 2531 N N . ASN A 1 322 ? -36.864 0.307 23.788 1.00 56.25 322 ASN A N 1
ATOM 2532 C CA . ASN A 1 322 ? -36.111 0.401 25.035 1.00 56.25 322 ASN A CA 1
ATOM 2533 C C . ASN A 1 322 ? -35.594 -0.993 25.388 1.00 56.25 322 ASN A C 1
ATOM 2535 O O . ASN A 1 322 ? -36.387 -1.879 25.705 1.00 56.25 322 ASN A O 1
ATOM 2539 N N . PHE A 1 323 ? -34.278 -1.166 25.395 1.00 62.75 323 PHE A N 1
ATOM 2540 C CA . PHE A 1 323 ? -33.644 -2.434 25.754 1.00 62.75 323 PHE A CA 1
ATOM 2541 C C . PHE A 1 323 ? -33.064 -2.288 27.156 1.00 62.75 323 PHE A C 1
ATOM 2543 O O . PHE A 1 323 ? -32.265 -1.381 27.388 1.00 62.75 323 PHE A O 1
ATOM 2550 N N . ARG A 1 324 ? -33.506 -3.117 28.109 1.00 56.25 324 ARG A N 1
ATOM 2551 C CA . ARG A 1 324 ? -32.973 -3.148 29.480 1.00 56.25 324 ARG A CA 1
ATOM 2552 C C . ARG A 1 324 ? -31.986 -4.303 29.606 1.00 56.25 324 ARG A C 1
ATOM 2554 O O . ARG A 1 324 ? -32.369 -5.445 29.383 1.00 56.25 324 ARG A O 1
ATOM 2561 N N . GLY A 1 325 ? -30.749 -3.991 29.979 1.00 55.16 325 GLY A N 1
ATOM 2562 C CA . GLY A 1 325 ? -29.753 -4.979 30.381 1.00 55.16 325 GLY A CA 1
ATOM 2563 C C . GLY A 1 325 ? -29.976 -5.458 31.817 1.00 55.16 325 GLY A C 1
ATOM 2564 O O . GLY A 1 325 ? -30.764 -4.885 32.575 1.00 55.16 325 GLY A O 1
ATOM 2565 N N . THR A 1 326 ? -29.242 -6.494 32.214 1.00 47.06 326 THR A N 1
ATOM 2566 C CA . THR A 1 326 ? -29.382 -7.183 33.508 1.00 47.06 326 THR A CA 1
ATOM 2567 C C . THR A 1 326 ? -28.976 -6.357 34.738 1.00 47.06 326 THR A C 1
ATOM 2569 O O . THR A 1 326 ? -29.328 -6.742 35.846 1.00 47.06 326 THR A O 1
ATOM 2572 N N . ASN A 1 327 ? -28.329 -5.194 34.568 1.00 51.50 327 ASN A N 1
ATOM 2573 C CA . ASN A 1 327 ? -27.764 -4.383 35.663 1.00 51.50 327 ASN A CA 1
ATOM 2574 C C . ASN A 1 327 ? -28.287 -2.929 35.714 1.00 51.50 327 ASN A C 1
ATOM 2576 O O . ASN A 1 327 ? -27.553 -2.003 36.049 1.00 51.50 327 ASN A O 1
ATOM 2580 N N . GLY A 1 328 ? -29.543 -2.684 35.321 1.00 53.12 328 GLY A N 1
ATOM 2581 C CA . GLY A 1 328 ? -30.116 -1.324 35.284 1.00 53.12 328 GLY A CA 1
ATOM 2582 C C . GLY A 1 328 ? -29.616 -0.456 34.118 1.00 53.12 328 GLY A C 1
ATOM 2583 O O . GLY A 1 328 ? -29.974 0.718 34.018 1.00 53.12 328 GLY A O 1
ATOM 2584 N N . GLN A 1 329 ? -28.826 -1.042 33.216 1.00 61.31 329 GLN A N 1
ATOM 2585 C CA . GLN A 1 329 ? -28.369 -0.426 31.976 1.00 61.31 329 GLN A CA 1
ATOM 2586 C C . GLN A 1 329 ? -29.502 -0.408 30.941 1.00 61.31 329 GLN A C 1
ATOM 2588 O O . GLN A 1 329 ? -30.312 -1.338 30.880 1.00 61.31 329 GLN A O 1
ATOM 2593 N N . SER A 1 330 ? -29.594 0.645 30.126 1.00 65.19 330 SER A N 1
ATOM 2594 C CA . SER A 1 330 ? -30.604 0.703 29.065 1.00 65.19 330 SER A CA 1
ATOM 2595 C C . SER A 1 330 ? -30.136 1.427 27.815 1.00 65.19 330 SER A C 1
ATOM 2597 O O . SER A 1 330 ? -29.430 2.432 27.907 1.00 65.19 330 SER A O 1
ATOM 2599 N N . ILE A 1 331 ? -30.596 0.947 26.661 1.00 65.19 331 ILE A N 1
ATOM 2600 C CA . ILE A 1 331 ? -30.442 1.628 25.375 1.00 65.19 331 ILE A CA 1
ATOM 2601 C C . ILE A 1 331 ? -31.784 2.249 25.007 1.00 65.19 331 ILE A C 1
ATOM 2603 O O . ILE A 1 331 ? -32.818 1.575 25.039 1.00 65.19 331 ILE A O 1
ATOM 2607 N N . ARG A 1 332 ? -31.761 3.543 24.686 1.00 67.19 332 ARG A N 1
ATOM 2608 C CA . ARG A 1 332 ? -32.922 4.314 24.233 1.00 67.19 332 ARG A CA 1
ATOM 2609 C C . ARG A 1 332 ? -32.565 5.059 22.958 1.00 67.19 332 ARG A C 1
ATOM 2611 O O . ARG A 1 332 ? -31.634 5.861 22.959 1.00 67.19 332 ARG A O 1
ATOM 2618 N N . ILE A 1 333 ? -33.325 4.847 21.894 1.00 61.66 333 ILE A N 1
ATOM 2619 C CA . ILE A 1 333 ? -33.107 5.510 20.604 1.00 61.66 333 ILE A CA 1
ATOM 2620 C C . ILE A 1 333 ? -34.191 6.559 20.409 1.00 61.66 333 ILE A C 1
ATOM 2622 O O . ILE A 1 333 ? -35.374 6.275 20.599 1.00 61.66 333 ILE A O 1
ATOM 2626 N N . PHE A 1 334 ? -33.804 7.771 20.020 1.00 67.69 334 PHE A N 1
ATOM 2627 C CA . PHE A 1 334 ? -34.752 8.831 19.711 1.00 67.69 334 PHE A CA 1
ATOM 2628 C C . PHE A 1 334 ? -34.239 9.728 18.581 1.00 67.69 334 PHE A C 1
ATOM 2630 O O . PHE A 1 334 ? -33.197 10.365 18.728 1.00 67.69 334 PHE A O 1
ATOM 2637 N N . LYS A 1 335 ? -35.014 9.839 17.493 1.00 73.75 335 LYS A N 1
ATOM 2638 C CA . LYS A 1 335 ? -34.741 10.679 16.310 1.00 73.75 335 LYS A CA 1
ATOM 2639 C C . LYS A 1 335 ? -33.370 10.434 15.655 1.00 73.75 335 LYS A C 1
ATOM 2641 O O . LYS A 1 335 ? -33.290 9.637 14.735 1.00 73.75 335 LYS A O 1
ATOM 2646 N N . GLU A 1 336 ? -32.344 11.147 16.126 1.00 78.75 336 GLU A N 1
ATOM 2647 C CA . GLU A 1 336 ? -30.960 11.195 15.615 1.00 78.75 336 GLU A CA 1
ATOM 2648 C C . GLU A 1 336 ? -29.921 10.940 16.728 1.00 78.75 336 GLU A C 1
ATOM 2650 O O . GLU A 1 336 ? -28.715 11.095 16.524 1.00 78.75 336 GLU A O 1
ATOM 2655 N N . THR A 1 337 ? -30.381 10.584 17.932 1.00 75.69 337 THR A N 1
ATOM 2656 C CA . THR A 1 337 ? -29.532 10.345 19.102 1.00 75.69 337 THR A CA 1
ATOM 2657 C C . THR A 1 337 ? -29.895 9.017 19.757 1.00 75.69 337 THR A C 1
ATOM 2659 O O . THR A 1 337 ? -31.066 8.713 19.996 1.00 75.69 337 THR A O 1
ATOM 2662 N N . ALA A 1 338 ? -28.888 8.205 20.064 1.00 74.38 338 ALA A N 1
ATOM 2663 C CA . ALA A 1 338 ? -29.036 6.981 20.836 1.00 74.38 338 ALA A CA 1
ATOM 2664 C C . ALA A 1 338 ? -28.353 7.174 22.185 1.00 74.38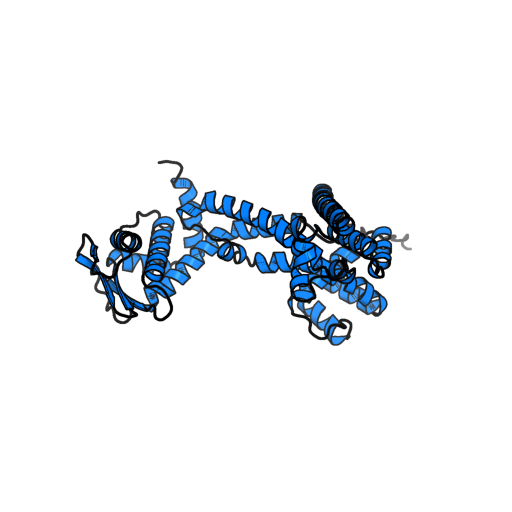 338 ALA A C 1
ATOM 2666 O O . ALA A 1 338 ? -27.197 7.583 22.259 1.00 74.38 338 ALA A O 1
ATOM 2667 N N . LYS A 1 339 ? -29.075 6.901 23.266 1.00 75.88 339 LYS A N 1
ATOM 2668 C CA . LYS A 1 339 ? -28.540 6.928 24.622 1.00 75.88 339 LYS A CA 1
ATOM 2669 C C . LYS A 1 339 ? -28.280 5.503 25.063 1.00 75.88 339 LYS A C 1
ATOM 2671 O O . LYS A 1 339 ? -29.196 4.687 25.040 1.00 75.88 339 LYS A O 1
ATOM 2676 N N . THR A 1 340 ? -27.056 5.221 25.475 1.00 74.56 340 THR A N 1
ATOM 2677 C CA . THR A 1 340 ? -26.678 3.949 26.094 1.00 74.56 340 THR A CA 1
ATOM 2678 C C . THR A 1 340 ? -26.003 4.213 27.432 1.00 74.56 340 THR A C 1
ATOM 2680 O O . THR A 1 340 ? -25.574 5.331 27.704 1.00 74.56 340 THR A O 1
ATOM 2683 N N . THR A 1 341 ? -25.927 3.208 28.291 1.00 74.75 341 THR A N 1
ATOM 2684 C CA . THR A 1 341 ? -25.263 3.296 29.594 1.00 74.75 341 THR A CA 1
ATOM 2685 C C . THR A 1 341 ? -24.209 2.207 29.700 1.00 74.75 341 THR A C 1
ATOM 2687 O O . THR A 1 341 ? -24.541 1.043 29.473 1.00 74.75 341 THR A O 1
ATOM 2690 N N . VAL A 1 342 ? -22.992 2.575 30.091 1.00 76.25 342 VAL A N 1
ATOM 2691 C CA . VAL A 1 342 ? -21.908 1.640 30.429 1.00 76.25 342 VAL A CA 1
ATOM 2692 C C . VAL A 1 342 ? -21.711 1.591 31.940 1.00 76.25 342 VAL A C 1
ATOM 2694 O O . VAL A 1 342 ? -22.082 2.534 32.647 1.00 76.25 342 VAL A O 1
ATOM 2697 N N . SER A 1 343 ? -21.160 0.495 32.461 1.00 76.31 343 SER A N 1
ATOM 2698 C CA . SER A 1 343 ? -20.803 0.428 33.884 1.00 76.31 343 SER A CA 1
ATOM 2699 C C . SER A 1 343 ? -19.709 1.457 34.240 1.00 76.31 343 SER A C 1
ATOM 2701 O O . SER A 1 343 ? -18.944 1.887 33.374 1.00 76.31 343 SER A O 1
ATOM 2703 N N . GLY A 1 344 ? -19.632 1.870 35.511 1.00 74.31 344 GLY A N 1
ATOM 2704 C CA . GLY A 1 344 ? -18.588 2.797 35.976 1.00 74.31 344 GLY A CA 1
ATOM 2705 C C . GLY A 1 344 ? -17.176 2.210 35.854 1.00 74.31 344 GLY A C 1
ATOM 2706 O O . GLY A 1 344 ? -16.252 2.902 35.444 1.00 74.31 344 GLY A O 1
ATOM 2707 N N . GLU A 1 345 ? -17.032 0.908 36.105 1.00 76.06 345 GLU A N 1
ATOM 2708 C CA . GLU A 1 345 ? -15.767 0.183 35.941 1.00 76.06 345 GLU A CA 1
ATOM 2709 C C . GLU A 1 345 ? -15.333 0.128 34.468 1.00 76.06 345 GLU A C 1
ATOM 2711 O O . GLU A 1 345 ? -14.183 0.418 34.140 1.00 76.06 345 GLU A O 1
ATOM 2716 N N . THR A 1 346 ? -16.261 -0.177 33.552 1.00 77.38 346 THR A N 1
ATOM 2717 C CA . THR A 1 346 ? -16.002 -0.117 32.104 1.00 77.38 346 THR A CA 1
ATOM 2718 C C . THR A 1 346 ? -15.564 1.281 31.693 1.00 77.38 346 THR A C 1
ATOM 2720 O O . THR A 1 346 ? -14.630 1.423 30.906 1.00 77.38 346 THR A O 1
ATOM 2723 N N . TYR A 1 347 ? -16.202 2.318 32.240 1.00 79.06 347 TYR A N 1
ATOM 2724 C CA . TYR A 1 347 ? -15.816 3.698 31.977 1.00 79.06 347 TYR A CA 1
ATOM 2725 C C . TYR A 1 347 ? -14.365 3.975 32.397 1.00 79.06 347 TYR A C 1
ATOM 2727 O O . TYR A 1 347 ? -13.580 4.449 31.574 1.00 79.06 347 TYR A O 1
ATOM 2735 N N . GLU A 1 348 ? -13.992 3.640 33.634 1.00 76.94 348 GLU A N 1
ATOM 2736 C CA . GLU A 1 348 ? -12.638 3.858 34.162 1.00 76.94 348 GLU A CA 1
ATOM 2737 C C . GLU A 1 348 ? -11.586 3.111 33.329 1.00 76.94 348 GLU A C 1
ATOM 2739 O O . GLU A 1 348 ? -10.564 3.691 32.960 1.00 76.94 348 GLU A O 1
ATOM 2744 N N . LYS A 1 349 ? -11.881 1.869 32.928 1.00 78.50 349 LYS A N 1
ATOM 2745 C CA . LYS A 1 349 ? -11.016 1.061 32.055 1.00 78.50 349 LYS A CA 1
ATOM 2746 C C . LYS A 1 349 ? -10.837 1.673 30.664 1.00 78.50 349 LYS A C 1
ATOM 2748 O O . LYS A 1 349 ? -9.713 1.766 30.178 1.00 78.50 349 LYS A O 1
ATOM 2753 N N . MET A 1 350 ? -11.912 2.134 30.021 1.00 82.12 350 MET A N 1
ATOM 2754 C CA . MET A 1 350 ? -11.811 2.766 28.696 1.00 82.12 350 MET A CA 1
ATOM 2755 C C . MET A 1 350 ? -11.022 4.083 28.745 1.00 82.12 350 MET A C 1
ATOM 2757 O O . MET A 1 350 ? -10.278 4.380 27.810 1.00 82.12 350 MET A O 1
ATOM 2761 N N . ILE A 1 351 ? -11.145 4.863 29.826 1.00 81.44 351 ILE A N 1
ATOM 2762 C CA . ILE A 1 351 ? -10.319 6.063 30.036 1.00 81.44 351 ILE A CA 1
ATOM 2763 C C . ILE A 1 351 ? -8.851 5.677 30.243 1.00 81.44 351 ILE A C 1
ATOM 2765 O O . ILE A 1 351 ? -7.988 6.232 29.568 1.00 81.44 351 ILE A O 1
ATOM 2769 N N . ALA A 1 352 ? -8.568 4.673 31.077 1.00 81.50 352 ALA A N 1
ATOM 2770 C CA . ALA A 1 352 ? -7.206 4.191 31.294 1.00 81.50 352 ALA A CA 1
ATOM 2771 C C . ALA A 1 352 ? -6.535 3.736 29.985 1.00 81.50 352 ALA A C 1
ATOM 2773 O O . ALA A 1 352 ? -5.383 4.086 29.734 1.00 81.50 352 ALA A O 1
ATOM 2774 N N . ILE A 1 353 ? -7.252 3.036 29.097 1.00 84.38 353 ILE A N 1
ATOM 2775 C CA . ILE A 1 353 ? -6.747 2.666 27.761 1.00 84.38 353 ILE A CA 1
ATOM 2776 C C . ILE A 1 353 ? -6.457 3.899 26.903 1.00 84.38 353 ILE A C 1
ATOM 2778 O O . ILE A 1 353 ? -5.445 3.947 26.203 1.00 84.38 353 ILE A O 1
ATOM 2782 N N . LEU A 1 354 ? -7.333 4.905 26.936 1.00 85.44 354 LEU A N 1
ATOM 2783 C CA . LEU A 1 354 ? -7.110 6.147 26.199 1.00 85.44 354 LEU A CA 1
ATOM 2784 C C . LEU A 1 354 ? -5.875 6.903 26.698 1.00 85.44 354 LEU A C 1
ATOM 2786 O O . LEU A 1 354 ? -5.233 7.562 25.879 1.00 85.44 354 LEU A O 1
ATOM 2790 N N . ASP A 1 355 ? -5.518 6.770 27.972 1.00 83.19 355 ASP A N 1
ATOM 2791 C CA . ASP A 1 355 ? -4.354 7.420 28.583 1.00 83.19 355 ASP A CA 1
ATOM 2792 C C . ASP A 1 355 ? -3.078 6.552 28.522 1.00 83.19 355 ASP A C 1
ATOM 2794 O O . ASP A 1 355 ? -1.966 7.064 28.657 1.00 83.19 355 ASP A O 1
ATOM 2798 N N . THR A 1 356 ? -3.211 5.252 28.243 1.00 84.94 356 THR A N 1
ATOM 2799 C CA . THR A 1 356 ? -2.082 4.316 28.131 1.00 84.94 356 THR A CA 1
ATOM 2800 C C . THR A 1 356 ? -1.225 4.627 26.888 1.00 84.94 356 THR A C 1
ATOM 2802 O O . THR A 1 356 ? -1.767 4.899 25.808 1.00 84.94 356 THR A O 1
ATOM 2805 N N . PRO A 1 357 ? 0.121 4.578 26.985 1.00 85.94 357 PRO A N 1
ATOM 2806 C CA . PRO A 1 357 ? 1.003 4.732 25.829 1.00 85.94 357 PRO A CA 1
ATOM 2807 C C . PRO A 1 357 ? 0.731 3.686 24.738 1.00 85.94 357 PRO A C 1
ATOM 2809 O O . PRO A 1 357 ? 0.512 2.512 25.027 1.00 85.94 357 PRO A O 1
ATOM 2812 N N . ALA A 1 358 ? 0.799 4.099 23.467 1.00 86.00 358 ALA A N 1
ATOM 2813 C CA . ALA A 1 358 ? 0.501 3.220 22.330 1.00 86.00 358 ALA A CA 1
ATOM 2814 C C . ALA A 1 358 ? 1.417 1.986 22.279 1.00 86.00 358 ALA A C 1
ATOM 2816 O O . ALA A 1 358 ? 0.948 0.890 21.998 1.00 86.00 358 ALA A O 1
ATOM 2817 N N . THR A 1 359 ? 2.697 2.151 22.619 1.00 86.38 359 THR A N 1
ATOM 2818 C CA . THR A 1 359 ? 3.682 1.060 22.664 1.00 86.38 359 THR A CA 1
ATOM 2819 C C . THR A 1 359 ? 3.272 -0.054 23.627 1.00 86.38 359 THR A C 1
ATOM 2821 O O . THR A 1 359 ? 3.327 -1.222 23.268 1.00 86.38 359 THR A O 1
ATOM 2824 N N . VAL A 1 360 ? 2.758 0.302 24.808 1.00 87.00 360 VAL A N 1
ATOM 2825 C CA . VAL A 1 360 ? 2.283 -0.669 25.806 1.00 87.00 360 VAL A CA 1
ATOM 2826 C C . VAL A 1 360 ? 1.058 -1.425 25.290 1.00 87.00 360 VAL A C 1
ATOM 2828 O O . VAL A 1 360 ? 0.989 -2.643 25.411 1.00 87.00 360 VAL A O 1
ATOM 2831 N N . LEU A 1 361 ? 0.105 -0.728 24.663 1.00 85.50 361 LEU A N 1
ATOM 2832 C CA . LEU A 1 361 ? -1.079 -1.370 24.077 1.00 85.50 361 LEU A CA 1
ATOM 2833 C C . LEU A 1 361 ? -0.710 -2.323 22.930 1.00 85.50 361 LEU A C 1
ATOM 2835 O O . LEU A 1 361 ? -1.348 -3.365 22.774 1.00 85.50 361 LEU A O 1
ATOM 2839 N N . VAL A 1 362 ? 0.324 -1.989 22.153 1.00 88.00 362 VAL A N 1
ATOM 2840 C CA . VAL A 1 362 ? 0.867 -2.859 21.100 1.00 88.00 362 VAL A CA 1
ATOM 2841 C C . VAL A 1 362 ? 1.459 -4.128 21.702 1.00 88.00 362 VAL A C 1
ATOM 2843 O O . VAL A 1 362 ? 1.102 -5.223 21.266 1.00 88.00 362 VAL A O 1
ATOM 2846 N N . ASP A 1 363 ? 2.289 -4.005 22.737 1.00 86.81 363 ASP A N 1
ATOM 2847 C CA . ASP A 1 363 ? 2.871 -5.160 23.427 1.00 86.81 363 ASP A CA 1
ATOM 2848 C C . ASP A 1 363 ? 1.784 -6.067 24.015 1.00 86.81 363 ASP A C 1
ATOM 2850 O O . ASP A 1 363 ? 1.845 -7.294 23.889 1.00 86.81 363 ASP A O 1
ATOM 2854 N N . MET A 1 364 ? 0.739 -5.468 24.594 1.00 84.81 364 MET A N 1
ATOM 2855 C CA . MET A 1 364 ? -0.420 -6.195 25.106 1.00 84.81 364 MET A CA 1
ATOM 2856 C C . MET A 1 364 ? -1.136 -6.964 23.989 1.00 84.81 364 MET A C 1
ATOM 2858 O O . MET A 1 364 ? -1.346 -8.170 24.136 1.00 84.81 364 MET A O 1
ATOM 2862 N N . ALA A 1 365 ? -1.418 -6.322 22.849 1.00 84.88 365 ALA A N 1
ATOM 2863 C CA . ALA A 1 365 ? -2.047 -6.963 21.691 1.00 84.88 365 ALA A CA 1
ATOM 2864 C C . ALA A 1 365 ? -1.220 -8.142 21.146 1.00 84.88 365 ALA A C 1
ATOM 2866 O O . ALA A 1 365 ? -1.775 -9.174 20.769 1.00 84.88 365 ALA A O 1
ATOM 2867 N N . VAL A 1 366 ? 0.111 -8.030 21.152 1.00 85.62 366 VAL A N 1
ATOM 2868 C CA . VAL A 1 366 ? 1.011 -9.124 20.752 1.00 85.62 366 VAL A CA 1
ATOM 2869 C C . VAL A 1 366 ? 1.024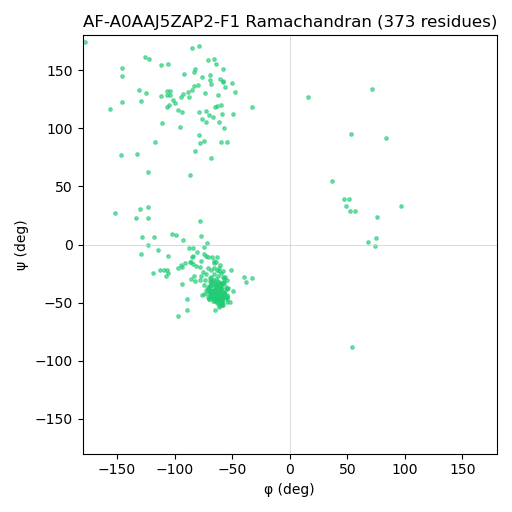 -10.255 21.791 1.00 85.62 366 VAL A C 1
ATOM 2871 O O . VAL A 1 366 ? 1.049 -11.433 21.426 1.00 85.62 366 VAL A O 1
ATOM 2874 N N . SER A 1 367 ? 0.994 -9.929 23.086 1.00 79.88 367 SER A N 1
ATOM 2875 C CA . SER A 1 367 ? 1.127 -10.903 24.181 1.00 79.88 367 SER A CA 1
ATOM 2876 C C . SER A 1 367 ? -0.064 -11.858 24.333 1.00 79.88 367 SER A C 1
ATOM 2878 O O . SER A 1 367 ? 0.138 -13.015 24.712 1.00 79.88 367 SER A O 1
ATOM 2880 N N . GLN A 1 368 ? -1.281 -11.437 23.964 1.00 68.56 368 GLN A N 1
ATOM 2881 C CA . GLN A 1 368 ? -2.488 -12.279 24.035 1.00 68.56 368 GLN A CA 1
ATOM 2882 C C . GLN A 1 368 ? -2.380 -13.556 23.185 1.00 68.56 368 GLN A C 1
ATOM 2884 O O . GLN A 1 368 ? -2.947 -14.593 23.532 1.00 68.56 368 GLN A O 1
ATOM 2889 N N . GLN A 1 369 ? -1.542 -13.539 22.145 1.00 58.72 369 GLN A N 1
ATOM 2890 C CA . GLN A 1 369 ? -1.242 -14.710 21.323 1.00 58.72 369 GLN A CA 1
ATOM 2891 C C . GLN A 1 369 ? -0.584 -15.850 22.125 1.00 58.72 369 GLN A C 1
ATOM 2893 O O . GLN A 1 369 ? -0.792 -17.022 21.816 1.00 58.72 369 GLN A O 1
ATOM 2898 N N . ARG A 1 370 ? 0.217 -15.530 23.153 1.00 53.84 370 ARG A N 1
ATOM 2899 C CA . ARG A 1 370 ? 0.941 -16.543 23.945 1.00 53.84 370 ARG A CA 1
ATOM 2900 C C . ARG A 1 370 ? 0.041 -17.260 24.950 1.00 53.84 370 ARG A C 1
ATOM 2902 O O . ARG A 1 370 ? 0.303 -18.415 25.262 1.00 53.84 370 ARG A O 1
ATOM 2909 N N . ASN A 1 371 ? -1.026 -16.608 25.410 1.00 50.31 371 ASN A N 1
ATOM 2910 C CA . ASN A 1 371 ? -1.921 -17.151 26.434 1.00 50.31 371 ASN A CA 1
ATOM 2911 C C . ASN A 1 371 ? -3.177 -17.824 25.849 1.00 50.31 371 ASN A C 1
ATOM 2913 O O . ASN A 1 371 ? -3.776 -18.669 26.512 1.00 50.31 371 ASN A O 1
ATOM 2917 N N . GLY A 1 372 ? -3.552 -17.507 24.604 1.00 45.34 372 GLY A N 1
ATOM 2918 C CA . GLY A 1 372 ? -4.685 -18.126 23.900 1.00 45.34 372 GLY A CA 1
ATOM 2919 C C . GLY A 1 372 ? -4.446 -19.554 23.386 1.00 45.34 372 GLY A C 1
ATOM 2920 O O . GLY A 1 372 ? -5.390 -20.193 22.942 1.00 45.34 372 GLY A O 1
ATOM 2921 N N . GLY A 1 373 ? -3.210 -20.070 23.455 1.00 37.38 373 GLY A N 1
ATOM 2922 C CA . GLY A 1 373 ? -2.862 -21.453 23.089 1.00 37.38 373 GLY A CA 1
ATOM 2923 C C . GLY A 1 373 ? -2.897 -22.460 24.247 1.00 37.38 373 GLY A C 1
ATOM 2924 O O . GLY A 1 373 ? -2.510 -23.609 24.055 1.00 37.38 373 GLY A O 1
ATOM 2925 N N . ALA A 1 374 ? -3.310 -22.036 25.446 1.00 32.28 374 ALA A N 1
ATOM 2926 C CA . ALA A 1 374 ? -3.271 -22.845 26.669 1.00 32.28 374 ALA A CA 1
ATOM 2927 C C . ALA A 1 374 ? -4.641 -23.001 27.359 1.00 32.28 374 ALA A C 1
ATOM 2929 O O . ALA A 1 374 ? -4.690 -23.241 28.566 1.00 32.28 374 ALA A O 1
ATOM 2930 N N . ARG A 1 375 ? -5.752 -22.844 26.630 1.00 34.69 375 ARG A N 1
ATOM 2931 C CA . ARG A 1 375 ? -7.101 -23.082 27.163 1.00 34.69 375 ARG A CA 1
ATOM 2932 C C . ARG A 1 375 ? -7.871 -24.092 26.339 1.00 34.69 375 ARG A C 1
ATOM 2934 O O . ARG A 1 375 ? -7.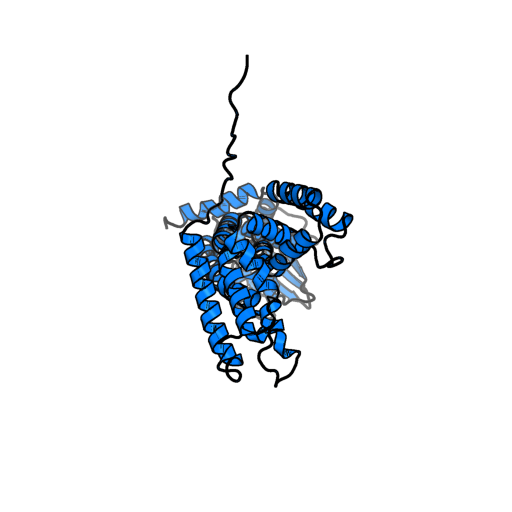887 -23.927 25.101 1.00 34.69 375 ARG A O 1
#

Solvent-accessible surface area (backbone atoms only — not comparable to full-atom values): 21172 Å² total; per-residue (Å²): 140,81,80,80,83,82,80,74,77,71,80,70,82,71,76,70,75,54,70,67,49,47,52,54,16,42,52,53,19,52,54,49,49,56,52,48,55,49,34,70,75,35,75,87,50,29,81,79,77,43,55,36,82,41,74,77,42,86,84,59,64,99,80,70,74,92,52,25,66,54,44,60,66,32,52,27,58,45,43,45,47,50,55,56,49,48,54,54,51,49,56,49,47,53,55,49,32,73,72,43,30,90,47,56,66,71,52,71,72,57,53,38,56,22,80,47,35,49,61,55,51,49,33,57,54,42,20,68,63,33,40,70,51,46,65,51,37,64,74,72,48,53,73,68,56,50,52,51,52,50,50,30,39,75,71,62,38,61,69,61,42,47,50,50,33,61,78,64,64,58,52,87,65,82,77,69,57,84,70,45,54,66,11,32,40,51,26,42,51,53,55,69,63,46,54,75,68,58,48,53,48,53,63,58,46,72,73,50,70,51,49,69,53,20,46,51,40,50,31,48,37,33,44,76,70,41,59,64,58,56,55,52,51,51,48,52,51,21,62,70,37,40,48,53,48,53,46,49,53,36,44,54,44,41,45,63,57,50,61,66,19,38,84,79,68,78,89,52,89,77,41,71,44,66,36,50,44,76,27,85,90,51,58,61,60,55,55,50,43,52,46,47,49,32,52,42,26,51,26,41,40,72,74,44,83,72,80,68,56,51,58,55,50,50,60,70,64,77,67,95,55,78,48,74,36,99,80,84,32,44,38,44,67,52,102,46,39,34,36,37,46,45,52,25,62,59,49,55,52,56,50,50,59,67,70,47,58,67,71,60,51,26,52,34,50,59,50,50,66,72,62,67,78,75,118

Foldseek 3Di:
DDDDDDPPPPPPVQPDDDPVQLVVLLVLLVVLLVLLVVCLVCVPCNVPRQCQLVVPCVVPDPDDGRFLCSLLQLSSVLSSLCVVLVVVLVVLLVVLCVQQVQLPRDDSVLLCPQVVLVLLSLLLSLLLNQLLLQVVLVVVDDPVLLVVLQVCLVVVVLVVNVVSCVVVVSDVPVDDDPSNSSSNSLSNNLLVSDDPVLNVVLVVLSPDGDNSSSSVNSSSCSSRRRGVVSSVVSSVNSSVRVLLSLLVLLLVLCCVLPVVQQVDDPQDAFAKGKGKGFAPPHDPLVSLVSNVSSLSSLCLLVVHHRPPVQSVVVNVVPDQDWGQDPPRWIWHDDDGIIMTIDTSVSVVSSVVSNVDDSVVSSVSSVCSSVVVVPD

Mean predicted aligned error: 11.9 Å

pLDDT: mean 75.94, std 16.95, range [27.92, 95.38]

Sequence (375 aa):
MNAKANSSEADSVTFLRPEDAVKAASAWAADFEKLGNYALQVNELYKRTAPYFKSNVSRYHDNVAFDAHLVKTGVASGAFLNERIGKVVQAELDRVNGRFGHIYDLNMAEFLTCAALEERISIEICVLDTVSMVPYIMGIASPEQIAHLSQLAEDRDLASFESYLLNNDLDSSRGRASRHFPALMRAWTRYLNLDPQTKAECTQRISEQDPAACLKWMVFLIEHFFYPEEIKAILADASANVPACITDKMRVGLKNHFKANLVNAVPCAGKPVTLSINYRNDNADLKIKELSRFINCAYQIMGEYNPERHLTEYAMARSNGNFRGTNGQSIRIFKETAKTTVSGETYEKMIAILDTPATVLVDMAVSQQRNGGAR

Secondary structure (DSSP, 8-state):
---------------PPPHHHHHHHHHHHHHHHHHHHHHHH-TTTHHHH-GGGTTTGGGS-TT----HHHHHTSHHHHHHHHHHHHHHHHHHHHHHHHHHTTT----HHHHHHGGGHHHHHHHHHHHHHHTTHHHHHHHHS-HHHHHHHHHHHHTT-HHHHHHHHHHTT--TTSS--TTHHHHHHHHHHHHHTS-HHHHHHHHHHHT--SHHHHHHHHHHHHHHT--HHHHHHHHHHHHHTHHHHHHHHHHHHIIIIIGGG-TT----TTS-EEEEEE-TTS-HHHHHHHHHHHHHHHHHHHT-----HHHHHHHHH-SSSEEE-TTS-EEEEETTEEEEEE-HHHHHHHHHHHHS-HHHHHHHHHHHHHHTT--

Organism: Aeromonas caviae (NCBI:txid648)